Protein 7VYU (pdb70)

Sequence (676 aa):
NLYLAGIGSHLPPLFPAERAVAEGLYDEEARQSSGMRSAAVSASTPAPQMAIDAARAALESSGHDADDIGILLHSYTHHQGPDGWSAVHYILNNTVDRPVPAVEIKQGCLGMLASLDVAAARLIANPTHDAALITTGDNYSTPGVERWRASGLFVLADAGSAVVLSRRGGFAELLALDSLSDSSMEILHRAGEELFPPGVTRGRGLNFAERAEKVREQWAAGQAPPIKNFGDRVAEVTERVLKQADVSWDQIAKVCHVGFGRPALEAMFLLPLDVPEEKTVWEYANTIGHTGAADLFLGLEHVWRTGQVGPGDHVLLIGASTGMEAGAAVVRIAEAAPNLYLAGIGSHLPPLFPAERAVAEGLYDEEARQSSGMRSAAVSASTPAPQMAIDAARAALESSGHDADDIGILLHSYTHHQGPDGWSAVHYILNNTVDRPVPAVEIKQGCLGMLASLDVAAARLIANPTHDAALITTGDNYSTPGVERWRASGLFVLADAGSAVVLSRRGGFAELLALDSLSDSSMEILHRAGEELFPPGVTRGRGLNFAERAEKVREQWAAGQAPPIKNFGDRVAEVTERVLKQADVSWDQIAKVCHVGFGRPALEAMFLLPLDVPEEKTVWEYANTIGHTGAADLFLGLEHVWRTGQVGPGDHVLLIGASTGMEAGAAVVRIAEAAP

B-factor: mean 32.47, std 14.19, range [14.52, 135.13]

Secondary structure (DSSP, 8-state):
-EEEEEEEEE-PPEEEHHHHHHTTSS-HHHHHHH---EEE--SS--HHHHHHHHHHHHHHTTT--GGGEEEEEEE-SS--SSTT--HHHHHHHTTT-SS--EEEEEBTBTHHHHHHHHHHHHHHH--S-SEEEEEEEE---STT--TTTS-SS--B--EEEEEEEESS--SEEEEEEEEEE-GGG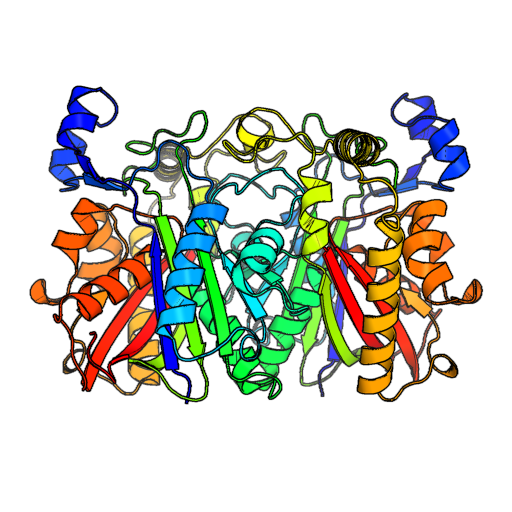GGGGGTT---SS-GGGGT----HHHHHHHHHHHPPTT---HHHHHHHHHHHHHHHHHHHHT--GGGEEEEE-----HHHHIIIIIHHHT--GGG--HHHHHHH-B-SS-HHHHHHHHHHHTTSS-TT-EEEEEEEETTTEEEEEEEEE-S---/--EEEEEEEE-PPEEEHHHHHHTTSS-HHHHHHH---EEE--SS--HHHHHHHHHHHHHHTTT--GGGEEEEEEE-SS--SSTT--HHHHHHHTTT-SS--EEEEEBTBTHHHHHHHHHHHHHHH--S-SEEEEEEEE---STT--TTTS-SS--B--EEEEEEEESS--SEEEEEEEEEE-GGGGGGGTTT---SS-GGGGT----HHHHHHHHHHHPPTT---HHHHHHHHHHHHHHHHHHHHT--GGGEEEEE-----HHHHIIIIIHHHT--GGGS-HHHHHHH-B-SS-HHHHHHHHHHHTTSS-TT-EEEEEEEETTTEEEEEEEEE-S---

Foldseek 3Di:
DKWFQFKFKFFADWAAVVVCVVVVLAPVVLCVQQVFGTAGADQDDQFLVRQLRGQQRRVVSRPDALQQAQEEEEEFDDDGDDPPDDSQVVSCVNHRNDPHYGYYAYAWLQRQLVVVVVQVVCVVVPVNHFKHKYKYWDHQNDPPDSQNVLASWWGEHTMMMMTIMGPPDHQKAWQFKDKDFDLVQQQLQQQPHDVPPPVVVVVDDSNNHVSNVSCVVPPDPPDDDVLVVQLVRQLVQVVVRCVSSVHDPVQAQAEQEFLIGPVSCCSRPCVSNVDDPNRYPNVVSSRHMGYGHCRRSVSVVVCQQVVVDAASGKHKYWYFGRSTMIMITIMGGHHGHD/DKDFQFKFKFFADWAAVVVCCVVVLAPVCLCVQLVFGTAGADQDDFFLNRQLRGQQRRVVSRPDALQQAQEEEEEFDDDGDDPPDDSQVVSCVSHRPDPHYTYYAYAWQARQLVVVVVFVVCVVVPVNHFKHKYKYWDHQNDPPDSQRVLDSWWGEHTMMMMTMMGPPDHQKAWQFKDKDFDLVQLQLQQQPHDVPPNCVVVVDDSNNHVSNVSCVVPPDPPDDDVLCVQQVRQLVQVVVRCVSSVHDPVQAQAEQEFLIGDVSCCSRPCVSNVDDPRRYPNVVSSRHMGYGHCRRSVSVCVCQQVVVDAAQGKYKYWYWGRSTMIMMIIMGGHHGDD

Solvent-accessible surface area: 23700 Å² total; per-residue (Å²): 129,20,44,0,6,2,1,1,41,41,71,7,108,73,32,60,0,138,122,0,41,86,95,53,73,11,80,69,144,40,79,122,72,14,32,4,135,11,0,0,29,5,88,76,35,27,4,0,48,0,0,1,45,0,0,114,40,0,17,149,66,11,70,21,87,25,93,22,1,5,8,0,1,0,0,15,41,11,30,16,5,8,22,30,19,11,2,2,1,29,0,0,42,48,26,4,82,100,72,14,13,0,8,14,0,46,13,17,14,1,0,3,5,9,0,1,44,18,0,12,12,35,12,110,33,51,108,93,54,44,0,1,0,0,0,1,1,3,2,11,36,8,73,76,34,105,20,13,87,10,10,73,89,30,3,5,0,0,2,0,0,0,0,0,0,0,70,125,20,23,6,0,24,22,51,11,35,20,21,16,1,20,4,54,8,7,72,21,46,57,6,52,27,120,28,37,34,4,3,18,29,85,77,88,34,22,32,29,44,68,4,37,94,53,17,166,135,120,63,55,108,92,95,49,72,31,60,114,37,17,4,55,53,0,36,75,0,1,121,117,0,13,169,88,14,130,15,47,78,130,84,1,31,29,0,0,4,0,3,10,2,51,76,12,0,57,40,13,1,9,125,47,19,122,18,53,88,127,37,8,10,32,131,46,7,6,24,6,1,17,2,4,3,2,12,5,1,7,3,0,18,45,1,14,102,78,61,85,4,18,87,47,50,18,0,0,0,0,0,6,2,32,0,0,0,0,2,0,0,0,1,69,0,37,93,68,26,161,130,20,46,0,8,2,1,2,42,41,71,6,110,74,33,59,1,130,123,0,33,88,94,48,74,13,84,69,130,39,67,108,71,12,32,4,138,11,0,0,28,5,86,76,38,29,4,0,53,0,0,1,46,0,0,117,38,0,20,134,57,10,61,14,86,28,88,36,0,5,9,0,0,0,0,15,41,10,30,15,5,9,21,30,19,11,1,2,2,28,0,0,41,50,26,4,79,102,70,14,13,0,8,11,0,35,13,18,15,2,0,3,7,9,0,1,44,18,0,12,13,35,12,111,35,49,109,89,53,50,1,1,0,0,0,2,1,4,3,13,36,7,74,78,31,103,20,10,85,8,9,76,88,27,2,5,0,0,2,0,0,0,0,0,0,0,69,139,15,20,6,0,27,24,53,9,38,23,17,12,0,20,4,55,10,7,72,23,45,54,7,42,28,113,29,40,33,4,3,17,30,83,75,92,34,22,30,33,45,92,5,39,77,80,17,161,119,116,75,64,110,92,97,45,72,31,66,112,38,16,4,58,52,0,34,73,0,1,103,95,0,12,146,92,14,129,15,57,80,136,86,2,31,29,1,0,4,1,2,10,3,49,77,10,0,56,42,13,0,9,122,46,17,122,16,54,90,126,36,8,10,33,134,52,8,9,22,6,2,18,2,3,4,1,12,6,1,9,4,0,19,43,0,16,105,77,58,86,4,20,86,43,49,18,0,0,0,0,0,6,2,32,0,0,0,0,1,0,0,0,1,68,0,36,101,65,26,166

Nearest PDB structures (foldseek):
  7vyu-assembly1_B  TM=1.003E+00  e=6.294E-81  Streptomyces sp. Tu 6176
  7eqi-assembly1_A  TM=9.626E-01  e=6.411E-39  Streptomyces antibioticus
  5tt4-assembly1_B  TM=9.434E-01  e=8.284E-38  Streptomyces peucetius
  5wgc-assembly1_B  TM=9.483E-01  e=1.674E-37  Streptomyces peucetius
  4xs9-assembly1_B  TM=9.471E-01  e=7.293E-37  Streptomyces peucetius

Organism: NCBI:txid1470557

Radius of gyration: 24.06 Å; Cα contacts (8 Å, |Δi|>4): 1821; chains: 2; bounding box: 64×57×66 Å

InterPro domains:
  IPR013747 Beta-ketoacyl-[acyl-carrier-protein] synthase III, C-terminal [PF08541] (246-337)
  IPR013751 Beta-ketoacyl-[acyl-carrier-protein] synthase III, N-terminal [PF08545] (108-179)
  IPR016039 Thiolase-like [G3DSA:3.40.47.10] (4-175)
  IPR016039 Thiolase-like [G3DSA:3.40.47.10] (176-337)
  IPR016039 Thiolase-like [SSF53901] (8-337)

Structure (mmCIF, N/CA/C/O backbone):
data_7VYU
#
_entry.id   7VYU
#
_cell.length_a   102.830
_cell.length_b   102.830
_cell.length_c   66.710
_cell.angle_alpha   90.000
_cell.angle_beta   90.000
_cell.angle_gamma   120.000
#
_symmetry.space_group_name_H-M   'P 32'
#
loop_
_entity.id
_entity.type
_entity.pdbx_description
1 polymer '3-oxoacyl-ACP synthase'
2 water water
#
loop_
_atom_site.group_PDB
_atom_site.id
_atom_site.type_symbol
_atom_site.label_atom_id
_atom_site.label_alt_id
_atom_site.label_comp_id
_atom_site.label_asym_id
_atom_site.label_entity_id
_atom_site.label_seq_id
_atom_site.pdbx_PDB_ins_code
_atom_site.Cartn_x
_atom_site.Cartn_y
_atom_site.Cartn_z
_atom_site.occupancy
_atom_site.B_iso_or_equiv
_atom_site.auth_seq_id
_atom_site.auth_comp_id
_atom_site.auth_asym_id
_atom_site.auth_atom_id
_atom_site.pdbx_PDB_model_num
ATOM 1 N N . ASN A 1 11 ? 35.809 -26.918 2.635 1.00 33.69 5 ASN A N 1
ATOM 2 C CA . ASN A 1 11 ? 34.543 -26.524 2.019 1.00 35.32 5 ASN A CA 1
ATOM 3 C C . ASN A 1 11 ? 33.737 -25.643 2.959 1.00 30.48 5 ASN A C 1
ATOM 4 O O . ASN A 1 11 ? 33.676 -25.900 4.159 1.00 33.07 5 ASN A O 1
ATOM 9 N N . LEU A 1 12 ? 33.119 -24.603 2.414 1.00 29.99 6 LEU A N 1
ATOM 10 C CA . LEU A 1 12 ? 32.206 -23.756 3.167 1.00 26.08 6 LEU A CA 1
ATOM 11 C C . LEU A 1 12 ? 30.849 -23.752 2.478 1.00 22.59 6 LEU A C 1
ATOM 12 O O . LEU A 1 12 ? 30.769 -23.801 1.247 1.00 25.00 6 LEU A O 1
ATOM 17 N N . TYR A 1 13 ? 29.786 -23.719 3.275 1.00 23.83 7 TYR A N 1
ATOM 18 C CA . TYR A 1 13 ? 28.429 -23.824 2.752 1.00 23.55 7 TYR A CA 1
ATOM 19 C C . TYR A 1 13 ? 27.532 -22.762 3.358 1.00 20.46 7 TYR A C 1
ATOM 20 O O . TYR A 1 13 ? 27.744 -22.328 4.487 1.00 21.93 7 TYR A O 1
ATOM 29 N N . LEU A 1 14 ? 26.512 -22.379 2.597 1.00 22.77 8 LEU A N 1
ATOM 30 C CA . LEU A 1 14 ? 25.380 -21.658 3.165 1.00 23.43 8 LEU A CA 1
ATOM 31 C C . LEU A 1 14 ? 24.454 -22.700 3.784 1.00 22.89 8 LEU A C 1
ATOM 32 O O . LEU A 1 14 ? 23.876 -23.529 3.070 1.00 23.34 8 LEU A O 1
ATOM 37 N N . ALA A 1 15 ? 24.317 -22.668 5.107 1.00 20.47 9 ALA A N 1
ATOM 38 C CA . ALA A 1 15 ? 23.501 -23.650 5.807 1.00 23.43 9 ALA A CA 1
ATOM 39 C C . ALA A 1 15 ? 22.052 -23.215 5.956 1.00 24.08 9 ALA A C 1
ATOM 40 O O . ALA A 1 15 ? 21.156 -24.064 5.947 1.00 21.71 9 ALA A O 1
ATOM 42 N N . GLY A 1 16 ? 21.791 -21.916 6.073 1.00 22.53 10 GLY A N 1
ATOM 43 C CA . GLY A 1 16 ? 20.419 -21.452 6.159 1.00 22.36 10 GLY A CA 1
ATOM 44 C C . GLY A 1 16 ? 20.367 -20.042 5.605 1.00 18.14 10 GLY A C 1
ATOM 45 O O . GLY A 1 16 ? 21.370 -19.334 5.582 1.00 19.71 10 GLY A O 1
ATOM 46 N N . ILE A 1 17 ? 19.182 -19.655 5.1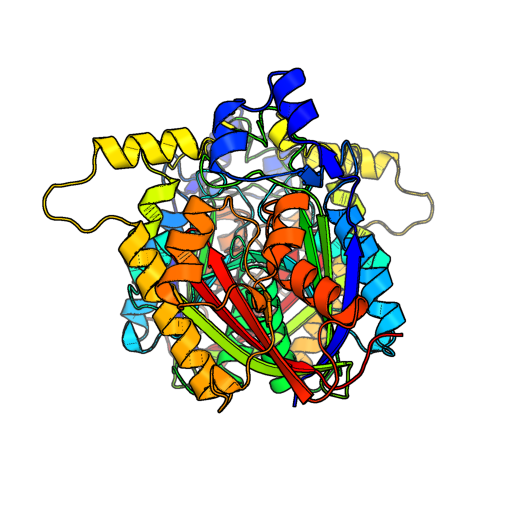48 1.00 19.54 11 ILE A N 1
ATOM 47 C CA . ILE A 1 17 ? 18.955 -18.312 4.617 1.00 18.27 11 ILE A CA 1
ATOM 48 C C . ILE A 1 17 ? 17.557 -17.870 5.039 1.00 20.68 11 ILE A C 1
ATOM 49 O O . ILE A 1 17 ? 16.637 -18.687 5.159 1.00 19.85 11 ILE A O 1
ATOM 54 N N . GLY A 1 18 ? 17.410 -16.572 5.317 1.00 18.06 12 GLY A N 1
ATOM 55 C CA . GLY A 1 18 ? 16.115 -16.064 5.762 1.00 18.94 12 GLY A CA 1
ATOM 56 C C . GLY A 1 18 ? 16.012 -14.578 5.509 1.00 17.49 12 GLY A C 1
ATOM 57 O O . GLY A 1 18 ? 17.007 -13.919 5.223 1.00 16.02 12 GLY A O 1
ATOM 58 N N . SER A 1 19 ? 14.793 -14.045 5.617 1.00 17.51 13 SER A N 1
ATOM 59 C CA . SER A 1 19 ? 14.607 -12.630 5.283 1.00 17.45 13 SER A CA 1
ATOM 60 C C . SER A 1 19 ? 13.388 -12.077 6.009 1.00 19.24 13 SER A C 1
ATOM 61 O O . SER A 1 19 ? 12.531 -12.827 6.497 1.00 20.06 13 SER A O 1
ATOM 64 N N . HIS A 1 20 ? 13.336 -10.741 6.081 1.00 20.70 14 HIS A N 1
ATOM 65 C CA . HIS A 1 20 ? 12.148 -9.988 6.495 1.00 17.92 14 HIS A CA 1
ATOM 66 C C . HIS A 1 20 ? 11.833 -9.056 5.335 1.00 18.68 14 HIS A C 1
ATOM 67 O O . HIS A 1 20 ? 12.629 -8.160 5.030 1.00 18.19 14 HIS A O 1
ATOM 74 N N . LEU A 1 21 ? 10.712 -9.287 4.662 1.00 19.70 15 LEU A N 1
ATOM 75 C CA . LEU A 1 21 ? 10.354 -8.464 3.505 1.00 19.99 15 LEU A CA 1
ATOM 76 C C . LEU A 1 21 ? 9.078 -7.686 3.801 1.00 20.73 15 LEU A C 1
ATOM 77 O O . LEU A 1 21 ? 7.993 -8.290 3.889 1.00 20.65 15 LEU A O 1
ATOM 82 N N . PRO A 1 22 ? 9.164 -6.374 3.972 1.00 18.10 16 PRO A N 1
ATOM 83 C CA . PRO A 1 22 ? 7.977 -5.567 4.265 1.00 22.61 16 PRO A CA 1
ATOM 84 C C . PRO A 1 22 ? 7.055 -5.515 3.060 1.00 20.59 16 PRO A C 1
ATOM 85 O O . PRO A 1 22 ? 7.422 -5.986 1.972 1.00 19.06 16 PRO A O 1
ATOM 89 N N . PRO A 1 23 ? 5.850 -4.953 3.211 1.00 21.93 17 PRO A N 1
ATOM 90 C CA . PRO A 1 23 ? 4.902 -4.935 2.090 1.00 20.51 17 PRO A CA 1
ATOM 91 C C . PRO A 1 23 ? 5.445 -4.137 0.919 1.00 18.68 17 PRO A C 1
ATOM 92 O O . PRO A 1 23 ? 6.206 -3.187 1.100 1.00 20.95 17 PRO A O 1
ATOM 96 N N . LEU A 1 24 ? 5.069 -4.549 -0.289 1.00 18.06 18 LEU A N 1
ATOM 97 C CA . LEU A 1 24 ? 5.564 -3.906 -1.500 1.00 22.55 18 LEU A CA 1
ATOM 98 C C . LEU A 1 24 ? 4.647 -2.733 -1.834 1.00 21.28 18 LEU A C 1
ATOM 99 O O . LEU A 1 24 ? 3.440 -2.917 -2.028 1.00 22.49 18 LEU A O 1
ATOM 104 N N . PHE A 1 25 ? 5.232 -1.539 -1.884 1.00 21.56 19 PHE A N 1
ATOM 105 C CA . PHE A 1 25 ? 4.514 -0.292 -2.129 1.00 20.19 19 PHE A CA 1
ATOM 106 C C . PHE A 1 25 ? 4.497 -0.049 -3.634 1.00 18.94 19 PHE A C 1
ATOM 107 O O . PHE A 1 25 ? 5.560 0.180 -4.220 1.00 19.76 19 PHE A O 1
ATOM 115 N N . PRO A 1 26 ? 3.337 -0.063 -4.296 1.00 20.73 20 PRO A N 1
ATOM 116 C CA . PRO A 1 26 ? 3.339 0.033 -5.764 1.00 23.06 20 PRO A CA 1
ATOM 117 C C . PRO A 1 26 ? 3.852 1.383 -6.233 1.00 18.85 20 PRO A C 1
ATOM 118 O O . PRO A 1 26 ? 3.539 2.421 -5.645 1.00 22.11 20 PRO A O 1
ATOM 122 N N . ALA A 1 27 ? 4.668 1.355 -7.291 1.00 19.91 21 ALA A N 1
ATOM 123 C CA . ALA A 1 27 ? 5.204 2.600 -7.843 1.00 19.87 21 ALA A CA 1
ATOM 124 C C . ALA A 1 27 ? 4.090 3.500 -8.361 1.00 23.95 21 ALA A C 1
ATOM 125 O O . ALA A 1 27 ? 4.189 4.730 -8.258 1.00 21.48 21 ALA A O 1
ATOM 127 N N . GLU A 1 28 ? 3.050 2.900 -8.967 1.00 21.03 22 GLU A N 1
ATOM 128 C CA . GLU A 1 28 ? 1.791 3.597 -9.267 1.00 24.88 22 GLU A CA 1
ATOM 129 C C . GLU A 1 28 ? 1.285 4.451 -8.125 1.00 22.47 22 GLU A C 1
ATOM 130 O O . GLU A 1 28 ? 0.856 5.594 -8.324 1.00 21.85 22 GLU A O 1
ATOM 136 N N . ARG A 1 29 ? 1.186 3.845 -6.945 1.00 21.26 23 ARG A N 1
ATOM 137 C CA . ARG A 1 29 ? 0.671 4.532 -5.775 1.00 22.32 23 ARG A CA 1
ATOM 138 C C . ARG A 1 29 ? 1.618 5.627 -5.320 1.00 22.14 23 ARG A C 1
ATOM 139 O O . ARG A 1 29 ? 1.165 6.681 -4.867 1.00 22.62 23 ARG A O 1
ATOM 147 N N . ALA A 1 30 ? 2.933 5.409 -5.453 1.00 21.37 24 ALA A N 1
ATOM 148 C CA . ALA A 1 30 ? 3.902 6.455 -5.134 1.00 21.15 24 ALA A CA 1
ATOM 149 C C . ALA A 1 30 ? 3.705 7.676 -6.030 1.00 22.50 24 ALA A C 1
ATOM 150 O O . ALA A 1 30 ? 3.751 8.818 -5.558 1.00 21.40 24 ALA A O 1
ATOM 152 N N . VAL A 1 31 ? 3.493 7.447 -7.324 1.00 21.43 25 VAL A N 1
ATOM 153 C CA . VAL A 1 31 ? 3.187 8.558 -8.235 1.00 22.08 25 VAL A CA 1
ATOM 154 C C . VAL A 1 31 ? 1.860 9.217 -7.849 1.00 24.27 25 VAL A C 1
ATOM 155 O O . VAL A 1 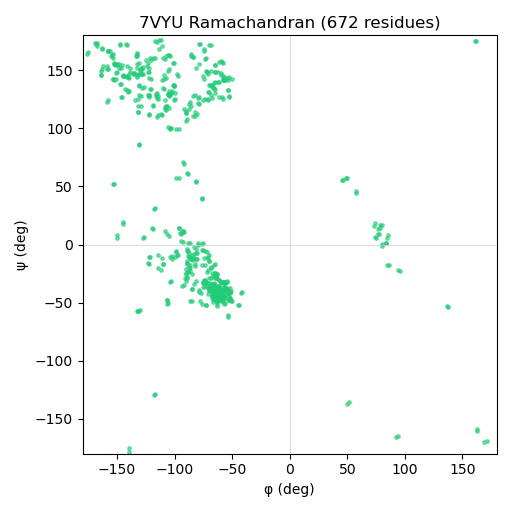31 ? 1.759 10.449 -7.757 1.00 24.31 25 VAL A O 1
ATOM 159 N N . ALA A 1 32 ? 0.819 8.406 -7.617 1.00 20.98 26 ALA A N 1
ATOM 160 C CA . ALA A 1 32 ? -0.488 8.942 -7.234 1.00 22.82 26 ALA A CA 1
ATOM 161 C C . ALA A 1 32 ? -0.417 9.818 -5.979 1.00 25.84 26 ALA A C 1
ATOM 162 O O . ALA A 1 32 ? -1.175 10.789 -5.859 1.00 25.60 26 ALA A O 1
ATOM 164 N N . GLU A 1 33 ? 0.479 9.503 -5.036 1.00 24.60 27 GLU A N 1
ATOM 165 C CA . GLU A 1 33 ? 0.606 10.251 -3.789 1.00 26.08 27 GLU A CA 1
ATOM 166 C C . GLU A 1 33 ? 1.685 11.333 -3.831 1.00 27.13 27 GLU A C 1
ATOM 167 O O . GLU A 1 33 ? 2.006 11.909 -2.790 1.00 28.22 27 GLU A O 1
ATOM 173 N N . GLY A 1 34 ? 2.244 11.625 -5.004 1.00 26.75 28 GLY A N 1
ATOM 174 C CA . GLY A 1 34 ? 3.228 12.680 -5.128 1.00 27.01 28 GLY A CA 1
ATOM 175 C C . GLY A 1 34 ? 4.597 12.351 -4.571 1.00 30.00 28 GLY A C 1
ATOM 176 O O . GLY A 1 34 ? 5.370 13.270 -4.287 1.00 27.00 28 GLY A O 1
ATOM 177 N N . LEU A 1 35 ? 4.913 11.063 -4.376 1.00 25.14 29 LEU A N 1
ATOM 178 C CA . LEU A 1 35 ? 6.215 10.661 -3.842 1.00 26.54 29 LEU A CA 1
ATOM 179 C C . LEU A 1 35 ? 7.270 10.420 -4.916 1.00 24.82 29 LEU A C 1
ATOM 180 O O . LEU A 1 35 ? 8.468 10.457 -4.614 1.00 25.50 29 LEU A O 1
ATOM 185 N N . TYR A 1 36 ? 6.846 10.169 -6.152 1.00 25.03 30 TYR A N 1
ATOM 186 C CA . TYR A 1 36 ? 7.672 9.637 -7.227 1.00 23.26 30 TYR A CA 1
ATOM 187 C C . TYR A 1 36 ? 7.271 10.326 -8.520 1.00 22.47 30 TYR A C 1
ATOM 188 O O . TYR A 1 36 ? 6.076 10.458 -8.790 1.00 23.29 30 TYR A O 1
ATOM 197 N N . ASP A 1 37 ? 8.251 10.783 -9.296 1.00 26.89 31 ASP A N 1
ATOM 198 C CA . ASP A 1 37 ? 7.960 11.424 -10.577 1.00 27.37 31 ASP A CA 1
ATOM 199 C C . ASP A 1 37 ? 7.474 10.416 -11.607 1.00 24.57 31 ASP A C 1
ATOM 200 O O . ASP A 1 37 ? 8.085 9.364 -11.800 1.00 23.82 31 ASP A O 1
ATOM 205 N N . GLU A 1 38 ? 6.364 10.735 -12.276 1.00 27.14 32 GLU A N 1
ATOM 206 C CA . GLU A 1 38 ? 5.858 9.815 -13.289 1.00 25.02 32 GLU A CA 1
ATOM 207 C C . GLU A 1 38 ? 6.924 9.525 -14.341 1.00 26.32 32 GLU A C 1
ATOM 208 O O . GLU A 1 38 ? 7.024 8.401 -14.847 1.00 23.98 32 GLU A O 1
ATOM 214 N N . GLU A 1 39 ? 7.734 10.514 -14.712 1.00 25.19 33 GLU A N 1
ATOM 215 C CA . GLU A 1 39 ? 8.570 10.135 -15.829 1.00 26.26 33 GLU A CA 1
ATOM 216 C C . GLU A 1 39 ? 9.841 9.428 -15.377 1.00 25.11 33 GLU A C 1
ATOM 217 O O . GLU A 1 39 ? 10.387 8.646 -16.160 1.00 24.83 33 GLU A O 1
ATOM 223 N N . ALA A 1 40 ? 10.155 9.464 -14.076 1.00 26.33 34 ALA A N 1
ATOM 224 C CA . ALA A 1 40 ? 11.143 8.541 -13.514 1.00 25.08 34 ALA A CA 1
ATOM 225 C C . ALA A 1 40 ? 10.608 7.109 -13.445 1.00 26.58 34 ALA A C 1
ATOM 226 O O . ALA A 1 40 ? 11.341 6.153 -13.726 1.00 24.91 34 ALA A O 1
ATOM 228 N N . ARG A 1 41 ? 9.347 6.935 -13.027 1.00 24.05 35 ARG A N 1
ATOM 229 C CA . ARG A 1 41 ? 8.744 5.602 -13.057 1.00 25.69 35 ARG A CA 1
ATOM 230 C C . ARG A 1 41 ? 8.800 5.014 -14.468 1.00 27.14 35 ARG A C 1
ATOM 231 O O . ARG A 1 41 ? 9.114 3.830 -14.655 1.00 24.27 35 ARG A O 1
ATOM 239 N N . GLN A 1 42 ? 8.456 5.824 -15.472 1.00 25.77 36 GLN A N 1
ATOM 240 C CA . GLN A 1 42 ? 8.470 5.377 -16.861 1.00 25.10 36 GLN A CA 1
ATOM 241 C C . GLN A 1 42 ? 9.848 4.868 -17.286 1.00 27.93 36 GLN A C 1
ATOM 242 O O . GLN A 1 42 ? 9.964 3.803 -17.905 1.00 28.36 36 GLN A O 1
ATOM 248 N N . SER A 1 43 ? 10.910 5.604 -16.964 1.00 26.39 37 SER A N 1
ATOM 249 C CA . SER A 1 43 ? 12.230 5.188 -17.431 1.00 27.46 37 SER A CA 1
ATOM 250 C C . SER A 1 43 ? 12.859 4.099 -16.564 1.00 28.74 37 SER A C 1
ATOM 251 O O . SER A 1 43 ? 13.638 3.292 -17.078 1.00 28.24 37 SER A O 1
ATOM 254 N N . SER A 1 44 ? 12.580 4.070 -15.256 1.00 26.42 38 SER A N 1
ATOM 255 C CA . SER A 1 44 ? 13.226 3.068 -14.399 1.00 25.28 38 SER A CA 1
ATOM 256 C C . SER A 1 44 ? 12.642 1.670 -14.598 1.00 26.25 38 SER A C 1
ATOM 257 O O . SER A 1 44 ? 13.346 0.674 -14.401 1.00 24.20 38 SER A O 1
ATOM 260 N N . GLY A 1 45 ? 11.359 1.566 -14.944 1.00 22.99 39 GLY A N 1
ATOM 261 C CA . GLY A 1 45 ? 10.717 0.273 -15.000 1.00 25.64 39 GLY A CA 1
ATOM 262 C C . GLY A 1 45 ? 10.337 -0.302 -13.649 1.00 25.62 39 GLY A C 1
ATOM 263 O O . GLY A 1 45 ? 9.935 -1.468 -13.580 1.00 25.48 39 GLY A O 1
ATOM 264 N N . MET A 1 46 ? 10.444 0.483 -12.580 1.00 24.01 40 MET A N 1
ATOM 265 C CA . MET A 1 46 ? 10.092 0.017 -11.241 1.00 23.08 40 MET A CA 1
ATOM 266 C C . MET A 1 46 ? 8.592 -0.224 -11.114 1.00 22.62 40 MET A C 1
ATOM 267 O O . MET A 1 46 ? 7.766 0.616 -11.507 1.00 24.69 40 MET A O 1
ATOM 272 N N . ARG A 1 47 ? 8.243 -1.355 -10.503 1.00 21.37 41 ARG A N 1
ATOM 273 C CA . ARG A 1 47 ? 6.843 -1.700 -10.252 1.00 19.83 41 ARG A CA 1
ATOM 274 C C . ARG A 1 47 ? 6.427 -1.511 -8.801 1.00 20.96 41 ARG A C 1
ATOM 275 O O . ARG A 1 47 ? 5.279 -1.149 -8.541 1.00 21.85 41 ARG A O 1
ATOM 283 N N . SER A 1 48 ? 7.334 -1.717 -7.851 1.00 20.34 42 SER A N 1
ATOM 284 C CA . SER A 1 48 ? 7.039 -1.498 -6.444 1.00 20.47 42 SER A CA 1
ATOM 285 C C . SER A 1 48 ? 8.369 -1.524 -5.702 1.00 18.54 42 SER A C 1
ATOM 286 O O . SER A 1 48 ? 9.405 -1.847 -6.278 1.00 19.19 42 SER A O 1
ATOM 289 N N . ALA A 1 49 ? 8.326 -1.156 -4.420 1.00 20.03 43 ALA A N 1
ATOM 290 C CA . ALA A 1 49 ? 9.497 -1.195 -3.551 1.00 18.68 43 ALA A CA 1
ATOM 291 C C . ALA A 1 49 ? 9.054 -1.665 -2.171 1.00 21.51 43 ALA A C 1
ATOM 292 O O . ALA A 1 49 ? 7.941 -1.355 -1.735 1.00 20.16 43 ALA A O 1
ATOM 294 N N . ALA A 1 50 ? 9.907 -2.445 -1.497 1.00 20.48 44 ALA A N 1
ATOM 295 C CA . ALA A 1 50 ? 9.589 -2.907 -0.147 1.00 18.49 44 ALA A CA 1
ATOM 296 C C . ALA A 1 50 ? 9.742 -1.753 0.845 1.00 21.04 44 ALA A C 1
ATOM 297 O O . ALA A 1 50 ? 10.794 -1.103 0.905 1.00 20.37 44 ALA A O 1
ATOM 299 N N . VAL A 1 51 ? 8.685 -1.472 1.604 1.00 17.56 45 VAL A N 1
ATOM 300 C CA . VAL A 1 51 ? 8.660 -0.312 2.494 1.00 18.89 45 VAL A CA 1
ATOM 301 C C . VAL A 1 51 ? 8.122 -0.739 3.852 1.00 19.17 45 VAL A C 1
ATOM 302 O O . VAL A 1 51 ? 7.009 -1.274 3.942 1.00 18.41 45 VAL A O 1
ATOM 306 N N . SER A 1 52 ? 8.896 -0.488 4.907 1.00 21.43 46 SER A N 1
ATOM 307 C CA . SER A 1 52 ? 8.482 -0.754 6.281 1.00 20.40 46 SER A CA 1
ATOM 308 C C . SER A 1 52 ? 8.209 0.575 6.978 1.00 19.98 46 SER A C 1
ATOM 309 O O . SER A 1 52 ? 9.111 1.412 7.120 1.00 22.47 46 SER A O 1
ATOM 312 N N . ALA A 1 53 ? 6.962 0.769 7.416 1.00 20.93 47 ALA A N 1
ATOM 313 C CA . ALA A 1 53 ? 6.614 2.024 8.067 1.00 24.09 47 ALA A CA 1
ATOM 314 C C . ALA A 1 53 ? 7.327 2.181 9.403 1.00 24.39 47 ALA A C 1
ATOM 315 O O . ALA A 1 53 ? 7.671 3.303 9.793 1.00 20.98 47 ALA A O 1
ATOM 317 N N . SER A 1 54 ? 7.508 1.087 10.155 1.00 21.57 48 SER A N 1
ATOM 318 C CA . SER A 1 54 ? 7.978 1.266 11.524 1.00 23.35 48 SER A CA 1
ATOM 319 C C . SER A 1 54 ? 8.827 0.135 12.109 1.00 23.15 48 SER A C 1
ATOM 320 O O . SER A 1 54 ? 9.139 0.208 13.301 1.00 20.74 48 SER A O 1
ATOM 323 N N . THR A 1 55 ? 9.205 -0.901 11.360 1.00 19.82 49 THR A N 1
ATOM 324 C CA . THR A 1 55 ? 10.018 -1.961 11.967 1.00 18.86 49 THR A CA 1
ATOM 325 C C . THR A 1 55 ? 11.471 -1.510 12.052 1.00 18.24 49 THR A C 1
ATOM 326 O O . THR A 1 55 ? 12.065 -1.188 11.019 1.00 20.53 49 THR A O 1
ATOM 330 N N . PRO A 1 56 ? 12.064 -1.453 13.242 1.00 18.00 50 PRO A N 1
ATOM 331 C CA . PRO A 1 56 ? 13.482 -1.067 13.343 1.00 18.93 50 PRO A CA 1
ATOM 332 C C . PRO A 1 56 ? 14.360 -1.997 12.512 1.00 16.89 50 PRO A C 1
ATOM 333 O O . PRO A 1 56 ? 14.131 -3.201 12.449 1.00 17.05 50 PRO A O 1
ATOM 337 N N . ALA A 1 57 ? 15.369 -1.421 11.869 1.00 16.44 51 ALA A N 1
ATOM 338 C CA . ALA A 1 57 ? 16.277 -2.234 11.064 1.00 15.49 51 ALA A CA 1
ATOM 339 C C . ALA A 1 57 ? 16.878 -3.408 11.842 1.00 16.55 51 ALA A C 1
ATOM 340 O O . ALA A 1 57 ? 16.953 -4.513 11.275 1.00 16.68 51 ALA A O 1
ATOM 342 N N . PRO A 1 58 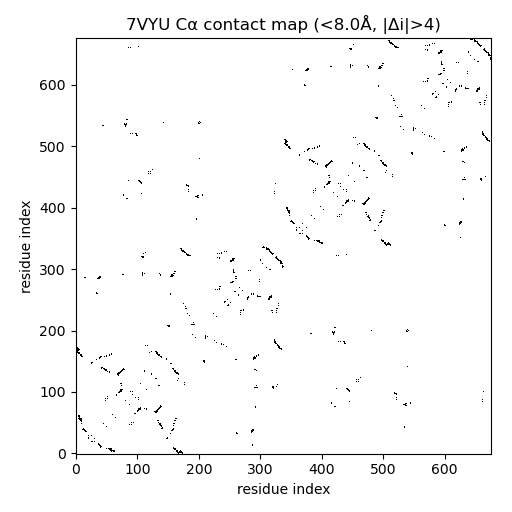? 17.302 -3.260 13.102 1.00 17.72 52 PRO A N 1
ATOM 343 C CA . PRO A 1 58 ? 17.800 -4.440 13.827 1.00 17.45 52 PRO A CA 1
ATOM 344 C C . PRO A 1 58 ? 16.737 -5.495 14.055 1.00 20.90 52 PRO A C 1
ATOM 345 O O . PRO A 1 58 ? 17.086 -6.675 14.135 1.00 18.40 52 PRO A O 1
ATOM 349 N N . GLN A 1 59 ? 15.447 -5.119 14.130 1.00 16.24 53 GLN A N 1
ATOM 350 C CA . GLN A 1 59 ? 14.415 -6.136 14.297 1.00 15.55 53 GLN A CA 1
ATOM 351 C C . GLN A 1 59 ? 14.228 -6.910 13.002 1.00 17.29 53 GLN A C 1
ATOM 352 O O . GLN A 1 59 ? 13.969 -8.124 13.021 1.00 17.97 53 GLN A O 1
ATOM 358 N N . MET A 1 60 ? 14.420 -6.251 11.862 1.00 17.17 54 MET A N 1
ATOM 359 C CA . MET A 1 60 ? 14.348 -6.980 10.604 1.00 18.73 54 MET A CA 1
ATOM 360 C C . MET A 1 60 ? 15.499 -7.985 10.513 1.00 16.37 54 MET A C 1
ATOM 361 O O . MET A 1 60 ? 15.317 -9.121 10.047 1.00 15.97 54 MET A O 1
ATOM 366 N N . ALA A 1 61 ? 16.674 -7.604 11.027 1.00 17.37 55 ALA A N 1
ATOM 367 C CA . ALA A 1 61 ? 17.815 -8.517 11.038 1.00 17.65 55 ALA A CA 1
ATOM 368 C C . ALA A 1 61 ? 17.558 -9.701 11.962 1.00 17.94 55 ALA A C 1
ATOM 369 O O . ALA A 1 61 ? 17.889 -10.837 11.620 1.00 18.66 55 ALA A O 1
ATOM 371 N N . ILE A 1 62 ? 16.984 -9.439 13.141 1.00 18.62 56 ILE A N 1
ATOM 372 C CA . ILE A 1 62 ? 16.639 -10.509 14.078 1.00 18.73 56 ILE A CA 1
ATOM 373 C C . ILE A 1 62 ? 15.664 -11.487 13.431 1.00 18.30 56 ILE A C 1
ATOM 374 O O . ILE A 1 62 ? 15.834 -12.712 13.517 1.00 19.11 56 ILE A O 1
ATOM 379 N N . ASP A 1 63 ? 14.628 -10.967 12.769 1.00 21.36 57 ASP A N 1
ATOM 380 C CA . ASP A 1 63 ? 13.661 -11.854 12.125 1.00 21.14 57 ASP A CA 1
ATOM 381 C C . ASP A 1 63 ? 14.326 -12.721 11.069 1.00 20.08 57 ASP A C 1
ATOM 382 O O . ASP A 1 63 ? 14.072 -13.927 10.994 1.00 18.98 57 ASP A O 1
ATOM 387 N N . ALA A 1 64 ? 15.165 -12.109 10.223 1.00 16.76 58 ALA A N 1
ATOM 388 C CA . ALA A 1 64 ? 15.809 -12.886 9.166 1.00 19.45 58 ALA A CA 1
ATOM 389 C C . ALA A 1 64 ? 16.728 -13.937 9.758 1.00 18.63 58 ALA A C 1
ATOM 390 O O . ALA A 1 64 ? 16.764 -15.078 9.276 1.00 19.98 58 ALA A O 1
ATOM 392 N N . ALA A 1 65 ? 17.465 -13.557 10.808 1.00 18.44 59 ALA A N 1
ATOM 393 C CA . ALA A 1 65 ? 18.431 -14.438 11.471 1.00 18.88 59 ALA A CA 1
ATOM 394 C C . ALA A 1 65 ? 17.755 -15.623 12.136 1.00 20.18 59 ALA A C 1
ATOM 395 O O . ALA A 1 65 ? 18.280 -16.747 12.102 1.00 20.40 59 ALA A O 1
ATOM 397 N N . ARG A 1 66 ? 16.604 -15.395 12.770 1.00 18.18 60 ARG A N 1
ATOM 398 C CA . ARG A 1 66 ? 15.881 -16.514 13.374 1.00 21.61 60 ARG A CA 1
ATOM 399 C C . ARG A 1 66 ? 15.434 -17.508 12.308 1.00 22.67 60 ARG A C 1
ATOM 400 O O . ARG A 1 66 ? 15.552 -18.732 12.490 1.00 24.52 60 ARG A O 1
ATOM 408 N N . ALA A 1 67 ? 14.943 -17.003 11.174 1.00 22.17 61 ALA A N 1
ATOM 409 C CA . ALA A 1 67 ? 14.537 -17.878 10.077 1.00 23.78 61 ALA A CA 1
ATOM 410 C C . ALA A 1 67 ? 15.716 -18.663 9.518 1.00 25.81 61 ALA A C 1
ATOM 411 O O . ALA A 1 67 ? 15.603 -19.874 9.264 1.00 24.59 61 ALA A O 1
ATOM 413 N N . ALA A 1 68 ? 16.855 -17.992 9.323 1.00 20.95 62 ALA A N 1
ATOM 414 C CA . ALA A 1 68 ? 18.036 -18.675 8.779 1.00 19.79 62 ALA A CA 1
ATOM 415 C C . ALA A 1 68 ? 18.571 -19.730 9.746 1.00 20.57 62 ALA A C 1
ATOM 416 O O . ALA A 1 68 ? 18.950 -20.829 9.323 1.00 23.96 62 ALA A O 1
ATOM 418 N N . LEU A 1 69 ? 18.662 -19.396 11.034 1.00 20.68 63 LEU A N 1
ATOM 419 C CA . LEU A 1 69 ? 19.148 -20.356 12.026 1.00 23.95 63 LEU A CA 1
ATOM 420 C C . LEU A 1 69 ? 18.242 -21.580 12.113 1.00 29.69 63 LEU A C 1
ATOM 421 O O . LEU A 1 69 ? 18.710 -22.729 12.131 1.00 26.60 63 LEU A O 1
ATOM 426 N N . GLU A 1 70 ? 16.936 -21.375 12.193 1.00 28.06 64 GLU A N 1
ATOM 427 C CA . GLU A 1 70 ? 16.208 -22.577 12.550 1.00 32.14 64 GLU A CA 1
ATOM 428 C C . GLU A 1 70 ? 15.929 -23.458 11.339 1.00 33.23 64 GLU A C 1
ATOM 429 O O . GLU A 1 70 ? 15.565 -24.621 11.521 1.00 32.70 64 GLU A O 1
ATOM 435 N N . SER A 1 71 ? 16.212 -22.983 10.124 1.00 27.44 65 SER A N 1
ATOM 436 C CA . SER A 1 71 ? 16.264 -23.839 8.941 1.00 28.93 65 SER A CA 1
ATOM 437 C C . SER A 1 71 ? 17.674 -24.335 8.607 1.00 28.40 65 SER A C 1
ATOM 438 O O . SER A 1 71 ? 17.847 -25.043 7.607 1.00 28.32 65 SER A O 1
ATOM 441 N N . SER A 1 72 ? 18.677 -24.012 9.416 1.00 25.65 66 SER A N 1
ATOM 442 C CA . SER A 1 72 ? 20.059 -24.339 9.087 1.00 24.94 66 SER A CA 1
ATOM 443 C C . SER A 1 72 ? 20.504 -25.735 9.527 1.00 27.48 66 SER A C 1
ATOM 444 O O . SER A 1 72 ? 21.550 -26.206 9.063 1.00 29.03 66 SER A O 1
ATOM 447 N N . GLY A 1 73 ? 19.785 -26.369 10.444 1.00 29.05 67 GLY A N 1
ATOM 448 C CA . GLY A 1 73 ? 20.278 -27.599 11.042 1.00 30.99 67 GLY A CA 1
ATOM 449 C C . GLY A 1 73 ? 21.398 -27.404 12.040 1.00 35.20 67 GLY A C 1
ATOM 450 O O . GLY A 1 73 ? 21.974 -28.391 12.510 1.00 37.83 67 GLY A O 1
ATOM 451 N N . HIS A 1 74 ? 21.737 -26.161 12.369 1.00 25.05 68 HIS A N 1
ATOM 452 C CA . HIS A 1 74 ? 22.693 -25.832 13.416 1.00 24.42 68 HIS A CA 1
ATOM 453 C C . HIS A 1 74 ? 21.951 -25.200 14.587 1.00 27.66 68 HIS A C 1
ATOM 454 O O . HIS A 1 74 ? 20.833 -24.703 14.441 1.00 27.11 68 HIS A O 1
ATOM 461 N N . ASP A 1 75 ? 22.581 -25.215 15.755 1.00 32.32 69 ASP A N 1
ATOM 462 C CA . ASP A 1 75 ? 21.993 -24.593 16.935 1.00 36.70 69 ASP A CA 1
ATOM 463 C C . ASP A 1 75 ? 22.832 -23.392 17.352 1.00 31.02 69 ASP A C 1
ATOM 464 O O . ASP A 1 75 ? 23.891 -23.118 16.779 1.00 31.72 69 ASP A O 1
ATOM 469 N N . ALA A 1 76 ? 22.350 -22.681 18.372 1.00 32.84 70 ALA A N 1
ATOM 470 C CA . ALA A 1 76 ? 23.049 -21.492 18.844 1.00 32.05 70 ALA A CA 1
ATOM 471 C C . ALA A 1 76 ? 24.487 -21.792 19.254 1.00 34.54 70 ALA A C 1
ATOM 472 O O . ALA A 1 76 ? 25.357 -20.925 19.111 1.00 28.08 70 ALA A O 1
ATOM 474 N N . ASP A 1 77 ? 24.763 -23.001 19.767 1.00 35.02 71 ASP A N 1
ATOM 475 C CA . ASP A 1 77 ? 26.115 -23.355 20.198 1.00 32.36 71 ASP A CA 1
ATOM 476 C C . ASP A 1 77 ? 27.093 -23.513 19.039 1.00 30.78 71 ASP A C 1
ATOM 477 O O . ASP A 1 77 ? 28.306 -23.558 19.279 1.00 31.39 71 ASP A O 1
ATOM 482 N N . ASP A 1 78 ? 26.605 -23.610 17.800 1.00 29.08 72 ASP A N 1
ATOM 483 C CA . ASP A 1 78 ? 27.464 -23.709 16.626 1.00 24.27 72 ASP A CA 1
ATOM 484 C C . ASP A 1 78 ? 27.951 -22.356 16.128 1.00 26.18 72 ASP A C 1
ATOM 485 O O . ASP A 1 78 ? 28.842 -22.320 15.277 1.00 23.17 72 ASP A O 1
ATOM 490 N N . ILE A 1 79 ? 27.385 -21.253 16.615 1.00 23.47 73 ILE A N 1
ATOM 491 C CA . ILE A 1 79 ? 27.625 -19.930 16.035 1.00 22.25 73 ILE A CA 1
ATOM 492 C C . ILE A 1 79 ? 28.825 -19.291 16.726 1.00 20.08 73 ILE A C 1
ATOM 493 O O . ILE A 1 79 ? 28.752 -18.924 17.898 1.00 22.72 73 ILE A O 1
ATOM 498 N N . GLY A 1 80 ? 29.916 -19.103 15.985 1.00 22.12 74 GLY A N 1
ATOM 499 C CA . GLY A 1 80 ? 31.128 -18.572 16.577 1.00 23.23 74 GLY A CA 1
ATOM 500 C C . GLY A 1 80 ? 31.228 -17.054 16.548 1.00 20.79 74 GLY A C 1
ATOM 501 O O . GLY A 1 80 ? 32.022 -16.466 17.288 1.00 22.15 74 GLY A O 1
ATOM 502 N N . ILE A 1 81 ? 30.417 -16.407 15.712 1.00 21.34 75 ILE A N 1
ATOM 503 C CA . ILE A 1 81 ? 30.446 -14.950 15.602 1.00 20.03 75 ILE A CA 1
ATOM 504 C C . ILE A 1 81 ? 29.159 -14.512 14.917 1.00 17.29 75 ILE A C 1
ATOM 505 O O . ILE A 1 81 ? 28.579 -15.259 14.127 1.00 18.17 75 ILE A O 1
ATOM 510 N N . LEU A 1 82 ? 28.709 -13.295 15.238 1.00 19.15 76 LEU A N 1
ATOM 511 C CA . LEU A 1 82 ? 27.621 -12.619 14.538 1.00 20.16 76 LEU A CA 1
ATOM 512 C C . LEU A 1 82 ? 28.181 -11.370 13.869 1.00 18.75 76 LEU A C 1
ATOM 513 O O . LEU A 1 82 ? 28.819 -10.548 14.537 1.00 19.36 76 LEU A O 1
ATOM 518 N N . LEU A 1 83 ? 27.959 -11.239 12.556 1.00 18.32 77 LEU A N 1
ATOM 519 C CA . LEU A 1 83 ? 28.393 -10.085 11.764 1.00 19.91 77 LEU A CA 1
ATOM 520 C C . LEU A 1 83 ? 27.152 -9.417 11.181 1.00 19.07 77 LEU A C 1
ATOM 521 O O . LEU A 1 83 ? 26.422 -10.047 10.415 1.00 19.51 77 LEU A O 1
ATOM 526 N N . HIS A 1 84 ? 26.922 -8.151 11.530 1.00 17.81 78 HIS A N 1
ATOM 527 C CA . HIS A 1 84 ? 25.763 -7.401 11.051 1.00 16.04 78 HIS A CA 1
ATOM 528 C C . HIS A 1 84 ? 26.248 -6.248 10.182 1.00 16.60 78 HIS A C 1
ATOM 529 O O . HIS A 1 84 ? 27.153 -5.510 10.580 1.00 20.53 78 HIS A O 1
ATOM 536 N N . SER A 1 85 ? 25.675 -6.110 8.995 1.00 16.23 79 SER A N 1
ATOM 537 C CA . SER A 1 85 ? 26.036 -5.003 8.125 1.00 19.78 79 SER A CA 1
ATOM 538 C C . SER A 1 85 ? 24.805 -4.168 7.807 1.00 21.17 79 SER A C 1
ATOM 539 O O . SER A 1 85 ? 23.660 -4.630 7.902 1.00 17.98 79 SER A O 1
ATOM 542 N N . TYR A 1 86 ? 25.056 -2.940 7.374 1.00 16.89 80 TYR A N 1
ATOM 543 C CA . TYR A 1 86 ? 23.959 -2.024 7.071 1.00 17.60 80 TYR A CA 1
ATOM 544 C C . TYR A 1 86 ? 24.535 -0.815 6.353 1.00 19.41 80 TYR A C 1
ATOM 545 O O . TYR A 1 86 ? 25.751 -0.672 6.230 1.00 18.52 80 TYR A O 1
ATOM 554 N N . THR A 1 87 ? 23.630 0.061 5.888 1.00 19.14 81 THR A N 1
ATOM 555 C CA . THR A 1 87 ? 23.998 1.316 5.233 1.00 20.49 81 THR A CA 1
ATOM 556 C C . THR A 1 87 ? 23.426 2.564 5.895 1.00 21.96 81 THR A C 1
ATOM 557 O O . THR A 1 87 ? 23.914 3.667 5.621 1.00 24.83 81 THR A O 1
ATOM 561 N N . HIS A 1 88 ? 22.420 2.432 6.738 1.00 19.49 82 HIS A N 1
ATOM 562 C CA . HIS A 1 88 ? 21.682 3.574 7.261 1.00 21.33 82 HIS A CA 1
ATOM 563 C C . HIS A 1 88 ? 21.537 3.401 8.768 1.00 22.07 82 HIS A C 1
ATOM 564 O O . HIS A 1 88 ? 21.776 2.316 9.315 1.00 17.83 82 HIS A O 1
ATOM 571 N N . HIS A 1 89 ? 21.172 4.487 9.448 1.00 19.71 83 HIS A N 1
ATOM 572 C CA . HIS A 1 89 ? 21.210 4.508 10.913 1.00 18.45 83 HIS A CA 1
ATOM 573 C C . HIS A 1 89 ? 20.355 3.399 11.524 1.00 19.44 83 HIS A C 1
ATOM 574 O O . HIS A 1 89 ? 19.291 3.051 11.012 1.00 19.08 83 HIS A O 1
ATOM 581 N N . GLN A 1 90 ? 20.836 2.841 12.639 1.00 17.91 84 GLN A N 1
ATOM 582 C CA . GLN A 1 90 ? 20.244 1.635 13.212 1.00 19.86 84 GLN A CA 1
ATOM 583 C C . GLN A 1 90 ? 19.509 1.848 14.525 1.00 20.70 84 GLN A C 1
ATOM 584 O O . GLN A 1 90 ? 18.742 0.968 14.930 1.00 21.13 84 GLN A O 1
ATOM 590 N N . GLY A 1 91 ? 19.733 2.968 15.203 1.00 19.30 85 GLY A N 1
ATOM 591 C CA . GLY A 1 91 ? 19.208 3.174 16.530 1.00 19.06 85 GLY A CA 1
ATOM 592 C C . GLY A 1 91 ? 19.950 4.308 17.203 1.00 20.78 85 GLY A C 1
ATOM 593 O O . GLY A 1 91 ? 20.600 5.114 16.529 1.00 22.60 85 GLY A O 1
ATOM 594 N N . PRO A 1 92 ? 19.893 4.384 18.538 1.00 22.42 86 PRO A N 1
ATOM 595 C CA . PRO A 1 92 ? 20.551 5.498 19.240 1.00 24.20 86 PRO A CA 1
ATOM 596 C C . PRO A 1 92 ? 22.039 5.547 18.923 1.00 26.17 86 PRO A C 1
ATOM 597 O O . PRO A 1 92 ? 22.693 4.516 18.741 1.00 23.57 86 PRO A O 1
ATOM 601 N N . ASP A 1 93 ? 22.582 6.755 18.846 1.00 22.88 87 ASP A N 1
ATOM 602 C CA . ASP A 1 93 ? 24.022 6.860 18.626 1.00 26.96 87 ASP A CA 1
ATOM 603 C C . ASP A 1 93 ? 24.768 6.297 19.831 1.00 24.61 87 ASP A C 1
ATOM 604 O O . ASP A 1 93 ? 24.414 6.572 20.986 1.00 24.28 87 ASP A O 1
ATOM 609 N N . GLY A 1 94 ? 25.785 5.473 19.570 1.00 26.33 88 GLY A N 1
ATOM 610 C CA . GLY A 1 94 ? 26.528 4.859 20.648 1.00 27.68 88 GLY A CA 1
ATOM 611 C C . GLY A 1 94 ? 25.918 3.598 21.220 1.00 27.37 88 GLY A C 1
ATOM 612 O O . GLY A 1 94 ? 26.471 3.047 22.178 1.00 31.57 88 GLY A O 1
ATOM 613 N N . TRP A 1 95 ? 24.790 3.141 20.689 1.00 23.77 89 TRP A N 1
ATOM 614 C CA . TRP A 1 95 ? 24.169 1.876 21.060 1.00 20.99 89 TRP A CA 1
ATOM 615 C C . TRP A 1 95 ? 24.572 0.809 20.046 1.00 22.46 89 TRP A C 1
ATOM 616 O O . TRP A 1 95 ? 24.693 1.093 18.855 1.00 25.31 89 TRP A O 1
ATOM 627 N N . SER A 1 96 ? 24.751 -0.432 20.509 1.00 21.48 90 SER A N 1
ATOM 628 C CA . SER A 1 96 ? 25.232 -1.504 19.630 1.00 20.23 90 SER A CA 1
ATOM 629 C C . SER A 1 96 ? 24.062 -2.322 19.087 1.00 19.51 90 SER A C 1
ATOM 630 O O . SER A 1 96 ? 23.566 -3.244 19.745 1.00 20.93 90 SER A O 1
ATOM 633 N N . ALA A 1 97 ? 23.667 -2.020 17.859 1.00 21.53 91 ALA A N 1
ATOM 634 C CA . ALA A 1 97 ? 22.646 -2.820 17.198 1.00 21.77 91 ALA A CA 1
ATOM 635 C C . ALA A 1 97 ? 23.054 -4.291 17.122 1.00 20.63 91 ALA A C 1
ATOM 636 O O . ALA A 1 97 ? 22.238 -5.182 17.394 1.00 17.27 91 ALA A O 1
ATOM 638 N N . VAL A 1 98 ? 24.323 -4.572 16.806 1.00 17.62 92 VAL A N 1
ATOM 639 C CA . VAL A 1 98 ? 24.684 -5.979 16.597 1.00 18.97 92 VAL A CA 1
ATOM 640 C C . VAL A 1 98 ? 24.544 -6.766 17.901 1.00 16.45 92 VAL A C 1
ATOM 641 O O . VAL A 1 98 ? 24.164 -7.943 17.878 1.00 18.91 92 VAL A O 1
ATOM 645 N N . HIS A 1 99 ? 24.810 -6.140 19.059 1.00 17.00 93 HIS A N 1
ATOM 646 C CA . HIS A 1 99 ? 24.639 -6.884 20.308 1.00 20.91 93 HIS A CA 1
ATOM 647 C C . HIS A 1 99 ? 23.164 -7.096 20.649 1.00 17.85 93 HIS A C 1
ATOM 648 O O . HIS A 1 99 ? 22.793 -8.134 21.209 1.00 18.28 93 HIS A O 1
ATOM 655 N N . TYR A 1 100 ? 22.316 -6.146 20.282 1.00 17.83 94 TYR A N 1
ATOM 656 C CA . TYR A 1 100 ? 20.876 -6.365 20.385 1.00 19.75 94 TYR A CA 1
ATOM 657 C C . TYR A 1 100 ? 20.442 -7.542 19.518 1.00 20.58 94 TYR A C 1
ATOM 658 O O . TYR A 1 100 ? 19.628 -8.380 19.946 1.00 19.21 94 TYR A O 1
ATOM 667 N N . ILE A 1 101 ? 20.991 -7.647 18.299 1.00 17.49 95 ILE A N 1
ATOM 668 C CA . ILE A 1 101 ? 20.655 -8.788 17.446 1.00 17.03 95 ILE A CA 1
ATOM 669 C C . ILE A 1 101 ? 21.150 -10.080 18.087 1.00 19.77 95 ILE A C 1
ATOM 670 O O . ILE A 1 101 ? 20.408 -11.066 18.185 1.00 18.91 95 ILE A O 1
ATOM 675 N N . LEU A 1 102 ? 22.403 -10.078 18.569 1.00 16.05 96 LEU A N 1
ATOM 676 C CA . LEU A 1 102 ? 22.951 -11.269 19.232 1.00 17.94 96 LEU A CA 1
ATOM 677 C C . LEU A 1 102 ? 22.067 -11.693 20.393 1.00 20.91 96 LEU A C 1
ATOM 678 O O . LEU A 1 102 ? 21.778 -12.886 20.573 1.00 21.17 96 LEU A O 1
ATOM 683 N N . ASN A 1 103 ? 21.648 -10.721 21.204 1.00 20.68 97 ASN A N 1
ATOM 684 C CA . ASN A 1 103 ? 20.889 -11.031 22.414 1.00 24.08 97 ASN A CA 1
ATOM 685 C C . ASN A 1 103 ? 19.559 -11.686 22.088 1.00 28.97 97 ASN A C 1
ATOM 686 O O . ASN A 1 103 ? 19.030 -12.446 22.906 1.00 25.98 97 ASN A O 1
ATOM 691 N N . ASN A 1 104 ? 19.014 -11.438 20.900 1.00 24.64 98 ASN A N 1
ATOM 692 C CA . ASN A 1 104 ? 17.692 -11.948 20.552 1.00 25.87 98 ASN A CA 1
ATOM 693 C C . ASN A 1 104 ? 17.739 -13.077 19.536 1.00 25.49 98 ASN A C 1
ATOM 694 O O . ASN A 1 104 ? 16.689 -13.458 18.999 1.00 26.65 98 ASN A O 1
ATOM 699 N N . THR A 1 105 ? 18.927 -13.626 19.255 1.00 23.82 99 THR A N 1
ATOM 700 C CA . THR A 1 105 ? 19.075 -14.689 18.265 1.00 22.56 99 THR A CA 1
ATOM 701 C C . THR A 1 105 ? 19.903 -15.854 18.805 1.00 26.47 99 THR A C 1
ATOM 702 O O . THR A 1 105 ? 19.454 -17.004 18.794 1.00 33.87 99 THR A O 1
ATOM 706 N N . VAL A 1 106 ? 21.121 -15.576 19.240 1.00 23.84 100 VAL A N 1
ATOM 707 C CA . VAL A 1 106 ? 22.067 -16.605 19.660 1.00 26.64 100 VAL A CA 1
ATOM 708 C C . VAL A 1 106 ? 22.231 -16.616 21.173 1.00 31.27 100 VAL A C 1
ATOM 709 O O . VAL A 1 106 ? 22.148 -17.670 21.801 1.00 35.08 100 VAL A O 1
ATOM 713 N N . ASP A 1 107 ? 22.435 -15.444 21.773 1.00 26.23 101 ASP A N 1
ATOM 714 C CA . ASP A 1 107 ? 22.597 -15.293 23.219 1.00 34.72 101 ASP A CA 1
ATOM 715 C C . ASP A 1 107 ? 23.567 -16.324 23.795 1.00 33.39 101 ASP A C 1
ATOM 716 O O . ASP A 1 107 ? 23.237 -17.093 24.693 1.00 31.51 101 ASP A O 1
ATOM 721 N N . ARG A 1 108 ? 24.766 -16.334 23.232 1.00 29.37 102 ARG A N 1
ATOM 722 C CA . ARG A 1 108 ? 25.962 -16.955 23.772 1.00 25.85 102 ARG A CA 1
ATOM 723 C C . ARG A 1 108 ? 27.021 -15.865 23.823 1.00 25.53 102 ARG A C 1
ATOM 724 O O . ARG A 1 108 ? 26.903 -14.850 23.124 1.00 22.57 102 ARG A O 1
ATOM 732 N N . PRO A 1 109 ? 28.056 -16.018 24.658 1.00 25.89 103 PRO A N 1
ATOM 733 C CA . PRO A 1 109 ? 29.034 -14.924 24.792 1.00 25.22 103 PRO A CA 1
ATOM 734 C C . PRO A 1 109 ? 30.019 -14.807 23.635 1.00 25.55 103 PRO A C 1
ATOM 735 O O . PRO A 1 109 ? 31.198 -14.513 23.879 1.00 26.80 103 PRO A O 1
ATOM 739 N N . VAL A 1 110 ? 29.578 -15.016 22.396 1.00 24.04 104 VAL A N 1
ATOM 740 C CA . VAL A 1 110 ? 30.465 -14.938 21.227 1.00 20.43 104 VAL A CA 1
ATOM 741 C C . VAL A 1 110 ? 30.578 -13.494 20.726 1.00 21.22 104 VAL A C 1
ATOM 742 O O . VAL A 1 110 ? 29.749 -12.653 21.099 1.00 21.50 104 VAL A O 1
ATOM 746 N N . PRO A 1 111 ? 31.588 -13.153 19.911 1.00 23.90 105 PRO A N 1
ATOM 747 C C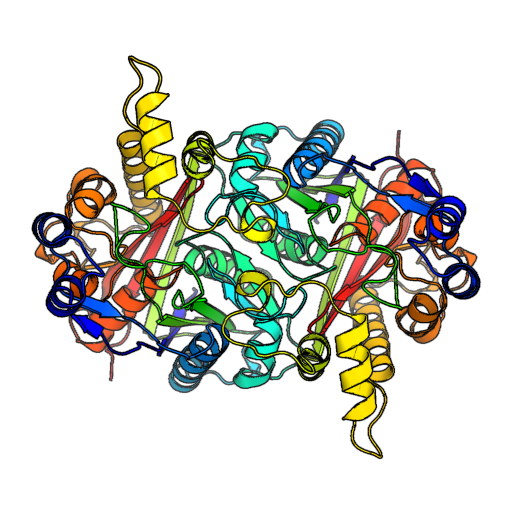A . PRO A 1 111 ? 31.721 -11.768 19.426 1.00 19.91 105 PRO A CA 1
ATOM 748 C C . PRO A 1 111 ? 30.578 -11.335 18.518 1.00 19.68 105 PRO A C 1
ATOM 749 O O . PRO A 1 111 ? 29.993 -12.123 17.776 1.00 20.58 105 PRO A O 1
ATOM 753 N N . ALA A 1 112 ? 30.272 -10.043 18.596 1.00 22.08 106 ALA A N 1
ATOM 754 C CA . ALA A 1 112 ? 29.263 -9.393 17.769 1.00 20.31 106 ALA A CA 1
ATOM 755 C C . ALA A 1 112 ? 29.928 -8.170 17.162 1.00 20.60 106 ALA A C 1
ATOM 756 O O . ALA A 1 112 ? 30.388 -7.296 17.901 1.00 21.28 106 ALA A O 1
ATOM 758 N N . VAL A 1 113 ? 30.010 -8.121 15.831 1.00 20.13 107 VAL A N 1
ATOM 759 C CA . VAL A 1 113 ? 30.764 -7.084 15.128 1.00 19.39 107 VAL A CA 1
ATOM 760 C C . VAL A 1 113 ? 29.904 -6.513 14.009 1.00 18.08 107 VAL A C 1
ATOM 761 O O . VAL A 1 113 ? 29.201 -7.258 13.321 1.00 20.44 107 VAL A O 1
ATOM 765 N N . GLU A 1 114 ? 30.027 -5.205 13.771 1.00 19.35 108 GLU A N 1
ATOM 766 C CA . GLU A 1 114 ? 29.379 -4.547 12.642 1.00 18.97 108 GLU A CA 1
ATOM 767 C C . GLU A 1 114 ? 30.380 -4.326 11.503 1.00 21.08 108 GLU A C 1
ATOM 768 O O . GLU A 1 114 ? 31.544 -3.968 11.733 1.00 21.82 108 GLU A O 1
ATOM 774 N N . ILE A 1 115 ? 29.917 -4.605 10.285 1.00 22.03 109 ILE A N 1
ATOM 775 C CA . ILE A 1 115 ? 30.669 -4.509 9.031 1.00 24.75 109 ILE A CA 1
ATOM 776 C C . ILE A 1 115 ? 29.937 -3.525 8.124 1.00 23.81 109 ILE A C 1
ATOM 777 O O . ILE A 1 115 ? 28.712 -3.616 7.976 1.00 26.33 109 ILE A O 1
ATOM 782 N N . LYS A 1 116 ? 30.664 -2.598 7.492 1.00 19.41 110 LYS A N 1
ATOM 783 C CA . LYS A 1 116 ? 30.015 -1.734 6.513 1.00 20.21 110 LYS A CA 1
ATOM 784 C C . LYS A 1 116 ? 30.811 -1.729 5.216 1.00 24.40 110 LYS A C 1
ATOM 785 O O . LYS A 1 116 ? 32.026 -1.517 5.226 1.00 24.69 110 LYS A O 1
ATOM 791 N N . GLN A 1 117 ? 30.124 -1.998 4.109 1.00 20.52 111 GLN A N 1
ATOM 792 C CA . GLN A 1 117 ? 30.711 -1.846 2.781 1.00 23.59 111 GLN A CA 1
ATOM 793 C C . GLN A 1 117 ? 29.586 -1.574 1.796 1.00 23.34 111 GLN A C 1
ATOM 794 O O . GLN A 1 117 ? 29.438 -2.252 0.778 1.00 20.50 111 GLN A O 1
ATOM 800 N N . GLY A 1 118 ? 28.765 -0.576 2.108 1.00 22.31 112 GLY A N 1
ATOM 801 C CA . GLY A 1 118 ? 27.636 -0.275 1.246 1.00 21.03 112 GLY A CA 1
ATOM 802 C C . GLY A 1 118 ? 26.810 -1.493 0.914 1.00 22.03 112 GLY A C 1
ATOM 803 O O . GLY A 1 118 ? 26.564 -2.387 1.741 1.00 22.16 112 GLY A O 1
ATOM 804 N N . CYS A 1 119 ? 26.411 -1.604 -0.347 1.00 22.77 113 CYS A N 1
ATOM 805 C CA . CYS A 1 119 ? 25.534 -2.730 -0.741 1.00 21.92 113 CYS A CA 1
ATOM 806 C C . CYS A 1 119 ? 26.304 -4.049 -0.783 1.00 26.02 113 CYS A C 1
ATOM 807 O O . CYS A 1 119 ? 25.677 -5.065 -1.004 1.00 24.02 113 CYS A O 1
ATOM 810 N N . LEU A 1 120 ? 27.618 -4.009 -0.588 1.00 23.90 114 LEU A N 1
ATOM 811 C CA . LEU A 1 120 ? 28.388 -5.247 -0.468 1.00 23.85 114 LEU A CA 1
ATOM 812 C C . LEU A 1 120 ? 28.553 -5.717 0.987 1.00 25.26 114 LEU A C 1
ATOM 813 O O . LEU A 1 120 ? 29.350 -6.628 1.251 1.00 23.88 114 LEU A O 1
ATOM 818 N N . GLY A 1 121 ? 27.808 -5.129 1.930 1.00 22.00 115 GLY A N 1
ATOM 819 C CA . GLY A 1 121 ? 28.022 -5.446 3.335 1.00 19.58 115 GLY A CA 1
ATOM 820 C C . GLY A 1 121 ? 27.895 -6.926 3.655 1.00 23.46 115 GLY A C 1
ATOM 821 O O . GLY A 1 121 ? 28.637 -7.447 4.487 1.00 23.10 115 GLY A O 1
ATOM 822 N N . MET A 1 122 ? 26.951 -7.628 3.015 1.00 20.66 116 MET A N 1
ATOM 823 C CA . MET A 1 122 ? 26.798 -9.046 3.338 1.00 22.88 116 MET A CA 1
ATOM 824 C C . MET A 1 122 ? 27.918 -9.885 2.724 1.00 23.77 116 MET A C 1
ATOM 825 O O . MET A 1 122 ? 28.391 -10.835 3.352 1.00 22.44 116 MET A O 1
ATOM 830 N N . LEU A 1 123 ? 28.375 -9.546 1.511 1.00 21.84 117 LEU A N 1
ATOM 831 C CA . LEU A 1 123 ? 29.531 -10.259 0.950 1.00 24.91 117 LEU A CA 1
ATOM 832 C C . LEU A 1 123 ? 30.801 -10.004 1.760 1.00 23.29 117 LEU A C 1
ATOM 833 O O . LEU A 1 123 ? 31.608 -10.918 1.975 1.00 21.50 117 LEU A O 1
ATOM 838 N N . ALA A 1 124 ? 31.008 -8.763 2.197 1.00 23.48 118 ALA A N 1
ATOM 839 C CA . ALA A 1 124 ? 32.149 -8.471 3.054 1.00 19.78 118 ALA A CA 1
ATOM 840 C C . ALA A 1 124 ? 32.067 -9.283 4.341 1.00 22.69 118 ALA A C 1
ATOM 841 O O . ALA A 1 124 ? 33.074 -9.839 4.801 1.00 20.08 118 ALA A O 1
ATOM 843 N N . SER A 1 125 ? 30.870 -9.342 4.944 1.00 20.48 119 SER A N 1
ATOM 844 C CA . SER A 1 125 ? 30.673 -10.144 6.148 1.00 21.53 119 SER A CA 1
ATOM 845 C C . SER A 1 125 ? 30.917 -11.623 5.881 1.00 21.52 119 SER A C 1
ATOM 846 O O . SER A 1 125 ? 31.514 -12.323 6.711 1.00 20.57 119 SER A O 1
ATOM 849 N N . LEU A 1 126 ? 30.424 -12.125 4.753 1.00 21.45 120 LEU A N 1
ATOM 850 C CA . LEU A 1 126 ? 30.662 -13.528 4.415 1.00 25.39 120 LEU A CA 1
ATOM 851 C C . LEU A 1 126 ? 32.154 -13.808 4.277 1.00 24.38 120 LEU A C 1
ATOM 852 O O . LEU A 1 126 ? 32.636 -14.882 4.663 1.00 24.87 120 LEU A O 1
ATOM 857 N N . ASP A 1 127 ? 32.898 -12.855 3.722 1.00 22.14 121 ASP A N 1
ATOM 858 C CA . ASP A 1 127 ? 34.343 -13.035 3.576 1.00 24.60 121 ASP A CA 1
ATOM 859 C C . ASP A 1 127 ? 35.036 -13.075 4.934 1.00 25.45 121 ASP A C 1
ATOM 860 O O . ASP A 1 127 ? 35.958 -13.878 5.153 1.00 24.54 121 ASP A O 1
ATOM 865 N N . VAL A 1 128 ? 34.620 -12.201 5.857 1.00 23.44 122 VAL A N 1
ATOM 866 C CA . VAL A 1 128 ? 35.172 -12.223 7.210 1.00 21.67 122 VAL A CA 1
ATOM 867 C C . VAL A 1 128 ? 34.847 -13.545 7.902 1.00 22.79 122 VAL A C 1
ATOM 868 O O . VAL A 1 128 ? 35.704 -14.152 8.567 1.00 23.62 122 VAL A O 1
ATOM 872 N N . ALA A 1 129 ? 33.590 -14.000 7.790 1.00 22.93 123 ALA A N 1
ATOM 873 C CA . ALA A 1 129 ? 33.223 -15.270 8.421 1.00 24.45 123 ALA A CA 1
ATOM 874 C C . ALA A 1 129 ? 33.994 -16.442 7.809 1.00 22.30 123 ALA A C 1
ATOM 875 O O . ALA A 1 129 ? 34.464 -17.331 8.535 1.00 26.00 123 ALA A O 1
ATOM 877 N N . ALA A 1 130 ? 34.121 -16.474 6.479 1.00 21.88 124 ALA A N 1
ATOM 878 C CA . ALA A 1 130 ? 34.875 -17.553 5.832 1.00 26.55 124 ALA A CA 1
ATOM 879 C C . ALA A 1 130 ? 36.302 -17.636 6.370 1.00 25.79 124 ALA A C 1
ATOM 880 O O . ALA A 1 130 ? 36.776 -18.718 6.739 1.00 26.06 124 ALA A O 1
ATOM 882 N N . ALA A 1 131 ? 37.014 -16.501 6.403 1.00 25.22 125 ALA A N 1
ATOM 883 C CA . ALA A 1 131 ? 38.385 -16.518 6.905 1.00 27.84 125 ALA A CA 1
ATOM 884 C C . ALA A 1 131 ? 38.437 -16.978 8.357 1.00 28.40 125 ALA A C 1
ATOM 885 O O . ALA A 1 131 ? 39.332 -17.737 8.742 1.00 29.80 125 ALA A O 1
ATOM 887 N N . ARG A 1 132 ? 37.467 -16.561 9.172 1.00 28.17 126 ARG A N 1
ATOM 888 C CA . ARG A 1 132 ? 37.435 -17.007 10.560 1.00 28.00 126 ARG A CA 1
ATOM 889 C C . ARG A 1 132 ? 37.190 -18.508 10.667 1.00 30.62 126 ARG A C 1
ATOM 890 O O . ARG A 1 132 ? 37.851 -19.195 11.460 1.00 34.95 126 ARG A O 1
ATOM 898 N N . LEU A 1 133 ? 36.239 -19.041 9.892 1.00 30.18 127 LEU A N 1
ATOM 899 C CA . LEU A 1 133 ? 35.973 -20.480 9.955 1.00 26.13 127 LEU A CA 1
ATOM 900 C C . LEU A 1 133 ? 37.178 -21.291 9.480 1.00 31.82 127 LEU A C 1
ATOM 901 O O . LEU A 1 133 ? 37.357 -22.440 9.900 1.00 33.16 127 LEU A O 1
ATOM 906 N N . ILE A 1 134 ? 38.005 -20.713 8.603 1.00 28.52 128 ILE A N 1
ATOM 907 C CA . ILE A 1 134 ? 39.209 -21.396 8.132 1.00 32.09 128 ILE A CA 1
ATOM 908 C C . ILE A 1 134 ? 40.328 -21.316 9.166 1.00 39.31 128 ILE A C 1
ATOM 909 O O . ILE A 1 134 ? 41.049 -22.299 9.389 1.00 34.74 128 ILE A O 1
ATOM 914 N N . ALA A 1 135 ? 40.494 -20.154 9.810 1.00 32.22 129 ALA A N 1
ATOM 915 C CA . ALA A 1 135 ? 41.592 -19.926 10.746 1.00 33.89 129 ALA A CA 1
ATOM 916 C C . ALA A 1 135 ? 41.267 -20.308 12.190 1.00 43.06 129 ALA A C 1
ATOM 917 O O . ALA A 1 135 ? 42.191 -20.634 12.945 1.00 44.85 129 ALA A O 1
ATOM 919 N N . ASN A 1 136 ? 39.991 -20.260 12.600 1.00 39.24 130 ASN A N 1
ATOM 920 C CA . ASN A 1 136 ? 39.536 -20.609 13.955 1.00 43.20 130 ASN A CA 1
ATOM 921 C C . ASN A 1 136 ? 38.795 -21.937 13.964 1.00 45.15 130 ASN A C 1
ATOM 922 O O . ASN A 1 136 ? 37.693 -22.025 13.398 1.00 45.65 130 ASN A O 1
ATOM 927 N N . PRO A 1 137 ? 39.293 -22.965 14.640 1.00 49.21 131 PRO A N 1
ATOM 928 C CA . PRO A 1 137 ? 38.556 -24.234 14.699 1.00 50.50 131 PRO A CA 1
ATOM 929 C C . PRO A 1 137 ? 37.413 -24.260 15.704 1.00 43.44 131 PRO A C 1
ATOM 930 O O . PRO A 1 137 ? 36.724 -25.282 15.791 1.00 45.13 131 PRO A O 1
ATOM 934 N N . THR A 1 138 ? 37.162 -23.174 16.442 1.00 41.56 132 THR A N 1
ATOM 935 C CA . THR A 1 138 ? 36.384 -23.305 17.672 1.00 41.01 132 THR A CA 1
ATOM 936 C C . THR A 1 138 ? 34.916 -23.614 17.393 1.00 37.35 132 THR A C 1
ATOM 937 O O . THR A 1 138 ? 34.319 -24.446 18.082 1.00 36.06 132 THR A O 1
ATOM 941 N N . HIS A 1 139 ? 34.325 -22.992 16.376 1.00 30.36 133 HIS A N 1
ATOM 942 C CA . HIS A 1 139 ? 32.921 -23.213 16.047 1.00 26.74 133 HIS A CA 1
ATOM 943 C C . HIS A 1 139 ? 32.775 -23.583 14.577 1.00 27.41 133 HIS A C 1
ATOM 944 O O . HIS A 1 139 ? 33.579 -23.185 13.732 1.00 30.21 133 HIS A O 1
ATOM 951 N N . ASP A 1 140 ? 31.718 -24.327 14.273 1.00 22.71 134 ASP A N 1
ATOM 952 C CA . ASP A 1 140 ? 31.480 -24.787 12.911 1.00 26.04 134 ASP A CA 1
ATOM 953 C C . ASP A 1 140 ? 30.797 -23.744 12.028 1.00 26.42 134 ASP A C 1
ATOM 954 O O . ASP A 1 140 ? 30.842 -23.875 10.799 1.00 25.12 134 ASP A O 1
ATOM 959 N N . ALA A 1 141 ? 30.162 -22.722 12.604 1.00 25.85 135 ALA A N 1
ATOM 960 C CA . ALA A 1 141 ? 29.321 -21.839 11.794 1.00 21.28 135 ALA A CA 1
ATOM 961 C C . ALA A 1 141 ? 29.471 -20.391 12.243 1.00 20.46 135 ALA A C 1
ATOM 962 O O . ALA A 1 141 ? 30.096 -20.082 13.266 1.00 20.33 135 ALA A O 1
ATOM 964 N N . ALA A 1 142 ? 28.869 -19.499 11.449 1.00 20.33 136 ALA A N 1
ATOM 965 C CA . ALA A 1 142 ? 28.846 -18.064 11.706 1.00 19.69 136 ALA A CA 1
ATOM 966 C C . ALA A 1 142 ? 27.517 -17.532 11.192 1.00 19.31 136 ALA A C 1
ATOM 967 O O . ALA A 1 142 ? 26.936 -18.095 10.266 1.00 18.78 136 ALA A O 1
ATOM 969 N N . LEU A 1 143 ? 27.044 -16.444 11.800 1.00 20.39 137 LEU A N 1
ATOM 970 C CA . LEU A 1 143 ? 25.766 -15.832 11.455 1.00 21.23 137 LEU A CA 1
ATOM 971 C C . LEU A 1 143 ? 26.018 -14.448 10.860 1.00 19.43 137 LEU A C 1
ATOM 972 O O . LEU A 1 143 ? 26.739 -13.635 11.449 1.00 17.90 137 LEU A O 1
ATOM 977 N N . ILE A 1 144 ? 25.449 -14.188 9.686 1.00 15.67 138 ILE A N 1
ATOM 978 C CA . ILE A 1 144 ? 25.665 -12.922 8.986 1.00 17.89 138 ILE A CA 1
ATOM 979 C C . ILE A 1 144 ? 24.284 -12.313 8.779 1.00 17.88 138 ILE A C 1
ATOM 980 O O . ILE A 1 144 ? 23.384 -13.009 8.306 1.00 18.06 138 ILE A O 1
ATOM 985 N N . THR A 1 145 ? 24.102 -11.041 9.164 1.00 18.16 139 THR A N 1
ATOM 986 C CA . THR A 1 145 ? 22.787 -10.409 9.063 1.00 16.03 139 THR A CA 1
ATOM 987 C C . THR A 1 145 ? 22.890 -9.022 8.444 1.00 17.12 139 THR A C 1
ATOM 988 O O . THR A 1 145 ? 23.958 -8.397 8.423 1.00 18.80 139 THR A O 1
ATOM 992 N N . THR A 1 146 ? 21.747 -8.524 7.973 1.00 15.52 140 THR A N 1
ATOM 993 C CA . THR A 1 146 ? 21.656 -7.122 7.572 1.00 15.04 140 THR A CA 1
ATOM 994 C C . THR A 1 146 ? 20.222 -6.641 7.758 1.00 19.06 140 THR A C 1
ATOM 995 O O . THR A 1 146 ? 19.281 -7.438 7.727 1.00 16.31 140 THR A O 1
ATOM 999 N N . GLY A 1 147 ? 20.070 -5.329 7.944 1.00 17.52 141 GLY A N 1
ATOM 1000 C CA . GLY A 1 147 ? 18.752 -4.712 7.979 1.00 17.57 141 GLY A CA 1
ATOM 1001 C C . GLY A 1 147 ? 18.888 -3.218 7.798 1.00 17.51 141 GLY A C 1
ATOM 1002 O O . GLY A 1 147 ? 19.868 -2.616 8.247 1.00 18.31 141 GLY A O 1
ATOM 1003 N N . ASP A 1 148 ? 17.905 -2.617 7.132 1.00 17.98 142 ASP A N 1
ATOM 1004 C CA . ASP A 1 148 ? 17.874 -1.165 6.985 1.00 17.61 142 ASP A CA 1
ATOM 1005 C C . ASP A 1 148 ? 16.430 -0.726 6.808 1.00 17.17 142 ASP A C 1
ATOM 1006 O O . ASP A 1 148 ? 15.628 -1.432 6.188 1.00 17.89 142 ASP A O 1
ATOM 1011 N N . ASN A 1 149 ? 16.095 0.424 7.398 1.00 18.85 143 ASN A N 1
ATOM 1012 C CA . ASN A 1 149 ? 14.773 1.025 7.253 1.00 16.51 143 ASN A CA 1
ATOM 1013 C C . ASN A 1 149 ? 14.964 2.497 6.896 1.00 18.98 143 ASN A C 1
ATOM 1014 O O . ASN A 1 149 ? 15.510 3.270 7.696 1.00 19.26 143 ASN A O 1
ATOM 1019 N N . TYR A 1 150 ? 14.554 2.864 5.680 1.00 17.50 144 TYR A N 1
ATOM 1020 C CA . TYR A 1 150 ? 14.717 4.222 5.172 1.00 19.06 144 TYR A CA 1
ATOM 1021 C C . TYR A 1 150 ? 13.504 5.118 5.444 1.00 22.05 144 TYR A C 1
ATOM 1022 O O . TYR A 1 150 ? 13.436 6.237 4.905 1.00 20.56 144 TYR A O 1
ATOM 1031 N N . SER A 1 151 ? 12.567 4.664 6.268 1.00 19.31 145 SER A N 1
ATOM 1032 C CA . SER A 1 151 ? 11.395 5.467 6.623 1.00 21.40 145 SER A CA 1
ATOM 1033 C C . SER A 1 151 ? 11.736 6.469 7.723 1.00 23.73 145 SER A C 1
ATOM 1034 O O . SER A 1 151 ? 11.085 6.497 8.775 1.00 24.22 145 SER A O 1
ATOM 1037 N N . THR A 1 152 ? 12.758 7.282 7.514 1.00 22.78 146 THR A N 1
ATOM 1038 C CA . THR A 1 152 ? 13.228 8.168 8.565 1.00 21.06 146 THR A CA 1
ATOM 1039 C C . THR A 1 152 ? 13.097 9.615 8.108 1.00 25.25 146 THR A C 1
ATOM 1040 O O . THR A 1 152 ? 13.013 9.884 6.905 1.00 22.70 146 THR A O 1
ATOM 1044 N N . PRO A 1 153 ? 13.094 10.568 9.044 1.00 24.95 147 PRO A N 1
ATOM 1045 C CA . PRO A 1 153 ? 12.760 11.957 8.703 1.00 30.17 147 PRO A CA 1
ATOM 1046 C C . PRO A 1 153 ? 13.567 12.527 7.547 1.00 26.89 147 PRO A C 1
ATOM 1047 O O . PRO A 1 153 ? 14.804 12.477 7.530 1.00 29.05 147 PRO A O 1
ATOM 1051 N N . GLY A 1 154 ? 12.843 13.074 6.565 1.00 28.17 148 GLY A N 1
ATOM 1052 C CA . GLY A 1 154 ? 13.451 13.761 5.447 1.00 30.97 148 GLY A CA 1
ATOM 1053 C C . GLY A 1 154 ? 13.904 12.883 4.293 1.00 35.36 148 GLY A C 1
ATOM 1054 O O . GLY A 1 154 ? 14.150 13.414 3.203 1.00 33.27 148 GLY A O 1
ATOM 1055 N N . VAL A 1 155 ? 14.052 11.568 4.489 1.00 31.00 149 VAL A N 1
ATOM 1056 C CA . VAL A 1 155 ? 14.426 10.680 3.383 1.00 28.83 149 VAL A CA 1
ATOM 1057 C C . VAL A 1 155 ? 13.243 10.570 2.431 1.00 27.88 149 VAL A C 1
ATOM 1058 O O . VAL A 1 155 ? 12.133 10.202 2.836 1.00 28.83 149 VAL A O 1
ATOM 1062 N N . GLU A 1 156 ? 13.465 10.883 1.158 1.00 24.11 150 GLU A N 1
ATOM 1063 C CA . GLU A 1 156 ? 12.461 10.631 0.127 1.00 28.56 150 GLU A CA 1
ATOM 1064 C C . GLU A 1 156 ? 12.948 9.430 -0.676 1.00 24.92 150 GLU A C 1
ATOM 1065 O O . GLU A 1 156 ? 13.837 9.549 -1.523 1.00 20.39 150 GLU A O 1
ATOM 1071 N N . ARG A 1 157 ? 12.373 8.256 -0.376 1.00 20.81 151 ARG A N 1
ATOM 1072 C CA . ARG A 1 157 ? 12.963 7.021 -0.868 1.00 21.43 151 ARG A CA 1
ATOM 1073 C C . ARG A 1 157 ? 12.866 6.907 -2.380 1.00 21.50 151 ARG A C 1
ATOM 1074 O O . ARG A 1 157 ? 13.736 6.288 -3.009 1.00 20.55 151 ARG A O 1
ATOM 1082 N N . TRP A 1 158 ? 11.860 7.546 -2.991 1.00 20.16 152 TRP A N 1
ATOM 1083 C CA . TRP A 1 158 ? 11.682 7.454 -4.430 1.00 21.88 152 TRP A CA 1
ATOM 1084 C C . TRP A 1 158 ? 12.502 8.483 -5.192 1.00 24.30 152 TRP A C 1
ATOM 1085 O O . TRP A 1 158 ? 12.658 8.346 -6.408 1.00 24.29 152 TRP A O 1
ATOM 1096 N N . ARG A 1 159 ? 13.059 9.487 -4.511 1.00 21.10 153 ARG A N 1
ATOM 1097 C CA . ARG A 1 159 ? 13.777 10.551 -5.199 1.00 26.48 153 ARG A CA 1
ATOM 1098 C C . ARG A 1 159 ? 15.220 10.731 -4.777 1.00 27.42 153 ARG A C 1
ATOM 1099 O O . ARG A 1 159 ? 15.928 11.494 -5.439 1.00 22.98 153 ARG A O 1
ATOM 1107 N N . ALA A 1 160 ? 15.666 10.087 -3.691 1.00 22.41 154 ALA A N 1
ATOM 1108 C CA . ALA A 1 160 ? 17.011 10.327 -3.168 1.00 22.74 154 ALA A CA 1
ATOM 1109 C C . ALA A 1 160 ? 18.074 10.140 -4.240 1.00 26.28 154 ALA A C 1
ATOM 1110 O O . ALA A 1 160 ? 19.022 10.928 -4.330 1.00 26.81 154 ALA A O 1
ATOM 1112 N N . SER A 1 161 ? 17.930 9.112 -5.068 1.00 25.27 155 SER A N 1
ATOM 1113 C CA . SER A 1 161 ? 18.839 8.866 -6.177 1.00 25.47 155 SER A CA 1
ATOM 1114 C C . SER A 1 161 ? 18.037 8.711 -7.454 1.00 28.17 155 SER A C 1
ATOM 1115 O O . SER A 1 161 ? 16.933 8.154 -7.448 1.00 24.80 155 SER A O 1
ATOM 1118 N N . GLY A 1 162 ? 18.622 9.158 -8.560 1.00 29.56 156 GLY A N 1
ATOM 1119 C CA . GLY A 1 162 ? 17.982 8.881 -9.833 1.00 30.51 156 GLY A CA 1
ATOM 1120 C C . GLY A 1 162 ? 18.231 7.492 -10.371 1.00 28.55 156 GLY A C 1
ATOM 1121 O O . GLY A 1 162 ? 17.572 7.083 -11.336 1.00 32.18 156 GLY A O 1
ATOM 1122 N N . LEU A 1 163 ? 19.116 6.732 -9.725 1.00 24.87 157 LEU A N 1
ATOM 1123 C CA . LEU A 1 163 ? 19.492 5.407 -10.190 1.00 24.85 157 LEU A CA 1
ATOM 1124 C C . LEU A 1 163 ? 18.593 4.297 -9.655 1.00 25.83 157 LEU A C 1
ATOM 1125 O O . LEU A 1 163 ? 18.519 3.229 -10.267 1.00 24.76 157 LEU A O 1
ATOM 1130 N N . PHE A 1 164 ? 17.923 4.516 -8.529 1.00 23.33 158 PHE A N 1
ATOM 1131 C CA . PHE A 1 164 ? 17.194 3.440 -7.869 1.00 23.95 158 PHE A CA 1
ATOM 1132 C C . PHE A 1 164 ? 16.215 4.058 -6.885 1.00 20.74 158 PHE A C 1
ATOM 1133 O O . PHE A 1 164 ? 16.278 5.256 -6.579 1.00 23.20 158 PHE A O 1
ATOM 1141 N N . VAL A 1 165 ? 15.327 3.205 -6.377 1.00 22.53 159 VAL A N 1
ATOM 1142 C CA . VAL A 1 165 ? 14.433 3.496 -5.262 1.00 19.96 159 VAL A CA 1
ATOM 1143 C C . VAL A 1 165 ? 14.955 2.769 -4.026 1.00 20.75 159 VAL A C 1
ATOM 1144 O O . VAL A 1 165 ? 15.226 1.564 -4.092 1.00 19.92 159 VAL A O 1
ATOM 1148 N N . LEU A 1 166 ? 15.091 3.491 -2.908 1.00 20.58 160 LEU A N 1
ATOM 1149 C CA . LEU A 1 166 ? 15.517 2.882 -1.643 1.00 21.11 160 LEU A CA 1
ATOM 1150 C C . LEU A 1 166 ? 14.430 1.978 -1.069 1.00 22.45 160 LEU A C 1
ATOM 1151 O O . LEU A 1 166 ? 13.245 2.340 -1.037 1.00 20.59 160 LEU A O 1
ATOM 1156 N N . ALA A 1 167 ? 14.846 0.812 -0.568 1.00 18.75 161 ALA A N 1
ATOM 1157 C CA . ALA A 1 167 ? 13.936 -0.217 -0.090 1.00 17.38 161 ALA A CA 1
ATOM 1158 C C . ALA A 1 167 ? 14.372 -0.704 1.292 1.00 18.37 161 ALA A C 1
ATOM 1159 O O . ALA A 1 167 ? 15.537 -0.598 1.668 1.00 17.48 161 ALA A O 1
ATOM 1161 N N . ASP A 1 168 ? 13.420 -1.244 2.051 1.00 19.05 162 ASP A N 1
ATOM 1162 C CA . ASP A 1 168 ? 13.655 -1.704 3.415 1.00 17.39 162 ASP A CA 1
ATOM 1163 C C . ASP A 1 168 ? 13.565 -3.229 3.448 1.00 19.37 162 ASP A C 1
ATOM 1164 O O . ASP A 1 168 ? 12.689 -3.819 2.802 1.00 20.11 162 ASP A O 1
ATOM 1169 N N . ALA A 1 169 ? 14.431 -3.867 4.238 1.00 20.49 163 ALA A N 1
ATOM 1170 C CA . ALA A 1 169 ? 14.390 -5.329 4.363 1.00 20.54 163 ALA A CA 1
ATOM 1171 C C . ALA A 1 169 ? 15.407 -5.775 5.404 1.00 18.43 163 ALA A C 1
ATOM 1172 O O . ALA A 1 169 ? 16.294 -5.015 5.814 1.00 16.63 163 ALA A O 1
ATOM 1174 N N . GLY A 1 170 ? 15.256 -7.029 5.828 1.00 17.70 164 GLY A N 1
ATOM 1175 C CA . GLY A 1 170 ? 16.315 -7.748 6.513 1.00 16.60 164 GLY A CA 1
ATOM 1176 C C . GLY A 1 170 ? 16.616 -9.048 5.776 1.00 16.30 164 GLY A C 1
ATOM 1177 O O . GLY A 1 170 ? 15.761 -9.594 5.075 1.00 16.98 164 GLY A O 1
ATOM 1178 N N . SER A 1 171 ? 17.855 -9.521 5.924 1.00 16.62 165 SER A N 1
ATOM 1179 C CA . SER A 1 171 ? 18.298 -10.788 5.340 1.00 18.07 165 SER A CA 1
ATOM 1180 C C . SER A 1 171 ? 19.387 -11.374 6.232 1.00 14.74 165 SER A C 1
ATOM 1181 O O . SER A 1 171 ? 20.072 -10.650 6.958 1.00 17.48 165 SER A O 1
ATOM 1184 N N . ALA A 1 172 ? 19.549 -12.701 6.164 1.00 16.89 166 ALA A N 1
ATOM 1185 C CA . ALA A 1 172 ? 20.596 -13.345 6.953 1.00 17.10 166 ALA A CA 1
ATOM 1186 C C . ALA A 1 172 ? 20.950 -14.698 6.348 1.00 16.25 166 ALA A C 1
ATOM 1187 O O . ALA A 1 172 ? 20.135 -15.326 5.676 1.00 17.30 166 ALA A O 1
ATOM 1189 N N . VAL A 1 173 ? 22.186 -15.131 6.599 1.00 21.60 167 VAL A N 1
ATOM 1190 C CA . VAL A 1 173 ? 22.646 -16.453 6.199 1.00 18.37 167 VAL A CA 1
ATOM 1191 C C . VAL A 1 173 ? 23.476 -17.040 7.327 1.00 22.13 167 VAL A C 1
ATOM 1192 O O . VAL A 1 173 ? 24.140 -16.315 8.075 1.00 17.74 167 VAL A O 1
ATOM 1196 N N . VAL A 1 174 ? 23.417 -18.372 7.447 1.00 20.68 168 VAL A N 1
ATOM 1197 C CA . VAL A 1 174 ? 24.347 -19.131 8.273 1.00 21.29 168 VAL A CA 1
ATOM 1198 C C . VAL A 1 174 ? 25.398 -19.724 7.345 1.00 18.35 168 VAL A C 1
ATOM 1199 O O . VAL A 1 174 ? 25.059 -20.428 6.387 1.00 19.78 168 VAL A O 1
ATOM 1203 N N . LEU A 1 175 ? 26.659 -19.431 7.626 1.00 18.51 169 LEU A N 1
ATOM 1204 C CA . LEU A 1 175 ? 27.785 -19.995 6.890 1.00 21.36 169 LEU A CA 1
ATOM 1205 C C . LEU A 1 175 ? 28.387 -21.116 7.722 1.00 19.24 169 LEU A C 1
ATOM 1206 O O . LEU A 1 175 ? 28.535 -20.973 8.935 1.00 19.62 169 LEU A O 1
ATOM 1211 N N . SER A 1 176 ? 28.721 -22.237 7.083 1.00 20.53 170 SER A N 1
ATOM 1212 C CA . SER A 1 176 ? 29.093 -23.409 7.865 1.00 21.53 170 SER A CA 1
ATOM 1213 C C . SER A 1 176 ? 30.182 -24.209 7.166 1.00 22.71 170 SER A C 1
ATOM 1214 O O . SER A 1 176 ? 30.216 -24.290 5.937 1.00 22.25 170 SER A O 1
ATOM 1217 N N . ARG A 1 177 ? 31.068 -24.793 7.962 1.00 25.37 171 ARG A N 1
ATOM 1218 C CA . ARG A 1 177 ? 32.049 -25.735 7.428 1.00 27.16 171 ARG A CA 1
ATOM 1219 C C . ARG A 1 177 ? 31.521 -27.161 7.372 1.00 31.44 171 ARG A C 1
ATOM 1220 O O . ARG A 1 177 ? 32.186 -28.042 6.806 1.00 28.71 171 ARG A O 1
ATOM 1228 N N . ARG A 1 178 ? 30.343 -27.432 7.920 1.00 25.93 172 ARG A N 1
ATOM 1229 C CA . ARG A 1 178 ? 29.936 -28.823 7.948 1.00 31.86 172 ARG A CA 1
ATOM 1230 C C . ARG A 1 178 ? 28.768 -29.182 7.034 1.00 31.76 172 ARG A C 1
ATOM 1231 O O . ARG A 1 178 ? 28.625 -30.363 6.712 1.00 31.80 172 ARG A O 1
ATOM 1239 N N . GLY A 1 179 ? 28.051 -28.224 6.466 1.00 26.36 173 GLY A N 1
ATOM 1240 C CA . GLY A 1 179 ? 27.149 -28.539 5.373 1.00 25.45 173 GLY A CA 1
ATOM 1241 C C . GLY A 1 179 ? 26.111 -27.449 5.183 1.00 23.66 173 GLY A C 1
ATOM 1242 O O . GLY A 1 179 ? 26.021 -26.517 5.972 1.00 24.52 173 GLY A O 1
ATOM 1243 N N . GLY A 1 180 ? 25.309 -27.610 4.137 1.00 25.07 174 GLY A N 1
ATOM 1244 C CA . GLY A 1 180 ? 24.221 -26.674 3.896 1.00 27.84 174 GLY A CA 1
ATOM 1245 C C . GLY A 1 180 ? 23.556 -26.908 2.551 1.00 29.75 174 GLY A C 1
ATOM 1246 O O . GLY A 1 180 ? 23.754 -27.942 1.910 1.00 30.96 174 GLY A O 1
ATOM 1247 N N . PHE A 1 181 ? 22.711 -25.944 2.159 1.00 26.52 175 PHE A N 1
ATOM 1248 C CA . PHE A 1 181 ? 21.930 -26.078 0.929 1.00 24.44 175 PHE A CA 1
ATOM 1249 C C . PHE A 1 181 ? 22.666 -25.604 -0.318 1.00 24.55 175 PHE A C 1
ATOM 1250 O O . PHE A 1 181 ? 22.182 -25.860 -1.425 1.00 25.06 175 PHE A O 1
ATOM 1258 N N . ALA A 1 182 ? 23.798 -24.909 -0.169 1.00 22.97 176 ALA A N 1
ATOM 1259 C CA . ALA A 1 182 ? 24.591 -24.395 -1.281 1.00 24.57 176 ALA A CA 1
ATOM 1260 C C . ALA A 1 182 ? 26.050 -24.341 -0.852 1.00 25.55 176 ALA A C 1
ATOM 1261 O O . ALA A 1 182 ? 26.352 -24.139 0.322 1.00 27.11 176 ALA A O 1
ATOM 1263 N N . GLU A 1 183 ? 26.957 -24.526 -1.798 1.00 23.57 177 GLU A N 1
ATOM 1264 C CA . GLU A 1 183 ? 28.380 -24.453 -1.494 1.00 25.55 177 GLU A CA 1
ATOM 1265 C C . GLU A 1 183 ? 28.960 -23.141 -2.001 1.00 23.70 177 GLU A C 1
ATOM 1266 O O . GLU A 1 183 ? 28.729 -22.764 -3.156 1.00 24.46 177 GLU A O 1
ATOM 1272 N N . LEU A 1 184 ? 29.725 -22.463 -1.144 1.00 25.51 178 LEU A N 1
ATOM 1273 C CA . LEU A 1 184 ? 30.396 -21.212 -1.512 1.00 24.41 178 LEU A CA 1
ATOM 1274 C C . LEU A 1 184 ? 31.691 -21.548 -2.243 1.00 27.90 178 LEU A C 1
ATOM 1275 O O . LEU A 1 184 ? 32.624 -22.097 -1.647 1.00 27.54 178 LEU A O 1
ATOM 1280 N N . LEU A 1 185 ? 31.737 -21.257 -3.540 1.00 27.02 179 LEU A N 1
ATOM 1281 C CA . LEU A 1 185 ? 32.897 -21.624 -4.347 1.00 27.43 179 LEU A CA 1
ATOM 1282 C C . LEU A 1 185 ? 33.950 -20.537 -4.419 1.00 30.02 179 LEU A C 1
ATOM 1283 O O . LEU A 1 185 ? 35.138 -20.854 -4.529 1.00 29.93 179 LEU A O 1
ATOM 1288 N N . ALA A 1 186 ? 33.553 -19.267 -4.428 1.00 27.69 180 ALA A N 1
ATOM 1289 C CA . ALA A 1 186 ? 34.513 -18.184 -4.575 1.00 28.71 180 ALA A CA 1
ATOM 1290 C C . ALA A 1 186 ? 33.861 -16.887 -4.125 1.00 26.49 180 ALA A C 1
ATOM 1291 O O . ALA A 1 186 ? 32.642 -16.736 -4.192 1.00 25.82 180 ALA A O 1
ATOM 1293 N N . LEU A 1 187 ? 34.697 -15.954 -3.688 1.00 25.52 181 LEU A N 1
ATOM 1294 C CA . LEU A 1 187 ? 34.238 -14.656 -3.194 1.00 25.47 181 LEU A CA 1
ATOM 1295 C C . LEU A 1 187 ? 35.407 -13.705 -3.326 1.00 27.35 181 LEU A C 1
ATOM 1296 O O . LEU A 1 187 ? 36.473 -13.989 -2.779 1.00 28.17 181 LEU A O 1
ATOM 1301 N N . ASP A 1 188 ? 35.229 -12.585 -4.021 1.00 24.13 182 ASP A N 1
ATOM 1302 C CA . ASP A 1 188 ? 36.351 -11.654 -4.118 1.00 27.47 182 ASP A CA 1
ATOM 1303 C C . ASP A 1 188 ? 35.819 -10.256 -4.399 1.00 25.71 182 ASP A C 1
ATOM 1304 O O . ASP A 1 188 ? 34.647 -10.071 -4.737 1.00 24.28 182 ASP A O 1
ATOM 1309 N N . SER A 1 189 ? 36.693 -9.270 -4.236 1.00 24.93 183 SER A N 1
ATOM 1310 C CA . SER A 1 189 ? 36.304 -7.896 -4.509 1.00 29.38 183 SER A CA 1
ATOM 1311 C C . SER A 1 189 ? 37.528 -7.086 -4.897 1.00 30.74 183 SER A C 1
ATOM 1312 O O . SER A 1 189 ? 38.667 -7.449 -4.593 1.00 32.38 183 SER A O 1
ATOM 1315 N N . LEU A 1 190 ? 37.273 -5.956 -5.541 1.00 30.18 184 LEU A N 1
ATOM 1316 C CA . LEU A 1 190 ? 38.342 -5.041 -5.900 1.00 30.00 184 LEU A CA 1
ATOM 1317 C C . LEU A 1 190 ? 37.791 -3.625 -5.945 1.00 31.75 184 LEU A C 1
ATOM 1318 O O . LEU A 1 190 ? 36.648 -3.396 -6.353 1.00 30.01 184 LEU A O 1
ATOM 1323 N N . SER A 1 191 ? 38.609 -2.692 -5.503 1.00 28.11 185 SER A N 1
ATOM 1324 C CA . SER A 1 191 ? 38.210 -1.306 -5.349 1.00 28.05 185 SER A CA 1
ATOM 1325 C C . SER A 1 191 ? 38.708 -0.472 -6.519 1.00 29.02 185 SER A C 1
ATOM 1326 O O . SER A 1 191 ? 39.680 -0.823 -7.191 1.00 29.59 185 SER A O 1
ATOM 1329 N N . ASP A 1 192 ? 38.018 0.644 -6.752 1.00 29.45 186 ASP A N 1
ATOM 1330 C CA . ASP A 1 192 ? 38.537 1.788 -7.507 1.00 29.22 186 ASP A CA 1
ATOM 1331 C C . ASP A 1 192 ? 38.243 2.997 -6.632 1.00 26.08 186 ASP A C 1
ATOM 1332 O O . ASP A 1 192 ? 37.207 3.647 -6.805 1.00 26.16 186 ASP A O 1
ATOM 1337 N N . SER A 1 193 ? 39.150 3.288 -5.699 1.00 25.20 187 SER A N 1
ATOM 1338 C CA . SER A 1 193 ? 38.899 4.327 -4.711 1.00 27.00 187 SER A CA 1
ATOM 1339 C C . SER A 1 193 ? 38.920 5.722 -5.305 1.00 29.14 187 SER A C 1
ATOM 1340 O O . SER A 1 193 ? 38.580 6.672 -4.596 1.00 27.49 187 SER A O 1
ATOM 1343 N N . SER A 1 194 ? 39.327 5.880 -6.567 1.00 31.12 188 SER A N 1
ATOM 1344 C CA . SER A 1 194 ? 39.250 7.201 -7.185 1.00 32.68 188 SER A CA 1
ATOM 1345 C C . SER A 1 194 ? 37.810 7.665 -7.352 1.00 32.51 188 SER A C 1
ATOM 1346 O O . SER A 1 194 ? 37.572 8.862 -7.540 1.00 32.20 188 SER A O 1
ATOM 1349 N N . MET A 1 195 ? 36.847 6.752 -7.275 1.00 30.25 189 MET A N 1
ATOM 1350 C CA . MET A 1 195 ? 35.445 7.107 -7.387 1.00 29.67 189 MET A CA 1
ATOM 1351 C C . MET A 1 195 ? 34.844 7.602 -6.078 1.00 29.77 189 MET A C 1
ATOM 1352 O O . MET A 1 195 ? 33.658 7.952 -6.070 1.00 27.05 189 MET A O 1
ATOM 1357 N N . GLU A 1 196 ? 35.612 7.623 -4.979 1.00 26.38 190 GLU A N 1
ATOM 1358 C CA . GLU A 1 196 ? 35.038 8.037 -3.699 1.00 28.85 190 GLU A CA 1
ATOM 1359 C C . GLU A 1 196 ? 34.410 9.421 -3.776 1.00 29.85 190 GLU A C 1
ATOM 1360 O O . GLU A 1 196 ? 33.397 9.681 -3.115 1.00 28.42 190 GLU A O 1
ATOM 1366 N N . ILE A 1 197 ? 34.973 10.310 -4.599 1.00 28.27 191 ILE A N 1
ATOM 1367 C CA . ILE A 1 197 ? 34.550 11.703 -4.606 1.00 29.59 191 ILE A CA 1
ATOM 1368 C C . ILE A 1 197 ? 33.104 11.866 -5.068 1.00 30.77 191 ILE A C 1
ATOM 1369 O O . ILE A 1 197 ? 32.448 12.849 -4.698 1.00 32.79 191 ILE A O 1
ATOM 1374 N N . LEU A 1 198 ? 32.574 10.913 -5.848 1.00 29.51 192 LEU A N 1
ATOM 1375 C CA . LEU A 1 198 ? 31.213 11.031 -6.365 1.00 31.64 192 LEU A CA 1
ATOM 1376 C C . LEU A 1 198 ? 30.191 11.272 -5.250 1.00 36.17 192 LEU A C 1
ATOM 1377 O O . LEU A 1 198 ? 29.262 12.070 -5.414 1.00 34.56 192 LEU A O 1
ATOM 1382 N N . HIS A 1 199 ? 30.351 10.608 -4.104 1.00 28.39 193 HIS A N 1
ATOM 1383 C CA . HIS A 1 199 ? 29.359 10.687 -3.035 1.00 27.31 193 HIS A CA 1
ATOM 1384 C C . HIS A 1 199 ? 29.705 11.713 -1.965 1.00 27.29 193 HIS A C 1
ATOM 1385 O O . HIS A 1 199 ? 29.075 11.724 -0.896 1.00 24.42 193 HIS A O 1
ATOM 1392 N N . ARG A 1 200 ? 30.658 12.610 -2.241 1.00 28.94 194 ARG A N 1
ATOM 1393 C CA . ARG A 1 200 ? 30.817 13.801 -1.419 1.00 30.15 194 ARG A CA 1
ATOM 1394 C C . ARG A 1 200 ? 30.811 15.083 -2.250 1.00 30.04 194 ARG A C 1
ATOM 1395 O O . ARG A 1 200 ? 31.025 16.163 -1.687 1.00 30.48 194 ARG A O 1
ATOM 1403 N N . ALA A 1 201 ? 30.546 14.998 -3.558 1.00 29.70 195 ALA A N 1
ATOM 1404 C CA . ALA A 1 201 ? 30.592 16.180 -4.417 1.00 29.58 195 ALA A CA 1
ATOM 1405 C C . ALA A 1 201 ? 29.629 17.261 -3.926 1.00 30.98 195 ALA A C 1
ATOM 1406 O O . ALA A 1 201 ? 28.429 17.020 -3.752 1.00 27.86 195 ALA A O 1
ATOM 1408 N N . GLY A 1 202 ? 30.164 18.462 -3.704 1.00 31.11 196 GLY A N 1
ATOM 1409 C CA . GLY A 1 202 ? 29.371 19.556 -3.194 1.00 28.89 196 GLY A CA 1
ATOM 1410 C C . GLY A 1 202 ? 29.117 19.546 -1.701 1.00 34.26 196 GLY A C 1
ATOM 1411 O O . GLY A 1 202 ? 28.412 20.438 -1.212 1.00 29.97 196 GLY A O 1
ATOM 1412 N N . GLU A 1 203 ? 29.633 18.560 -0.962 1.00 27.33 197 GLU A N 1
ATOM 1413 C CA . GLU A 1 203 ? 29.404 18.454 0.472 1.00 29.36 197 GLU A CA 1
ATOM 1414 C C . GLU A 1 203 ? 30.651 18.867 1.246 1.00 30.24 197 GLU A C 1
ATOM 1415 O O . GLU A 1 203 ? 31.773 18.770 0.743 1.00 33.43 197 GLU A O 1
ATOM 1421 N N . GLU A 1 204 ? 30.429 19.390 2.452 1.00 31.03 198 GLU A N 1
ATOM 1422 C CA . GLU A 1 204 ? 31.483 19.593 3.442 1.00 34.64 198 GLU A CA 1
ATOM 1423 C C . GLU A 1 204 ? 31.713 18.301 4.214 1.00 31.83 198 GLU A C 1
ATOM 1424 O O . GLU A 1 204 ? 30.764 17.738 4.763 1.00 30.53 198 GLU A O 1
ATOM 1430 N N . LEU A 1 205 ? 32.967 17.846 4.296 1.00 32.10 199 LEU A N 1
ATOM 1431 C CA . LEU A 1 205 ? 33.252 16.669 5.118 1.00 31.92 199 LEU A CA 1
ATOM 1432 C C . LEU A 1 205 ? 32.964 16.933 6.588 1.00 32.22 199 LEU A C 1
ATOM 1433 O O . LEU A 1 205 ? 32.465 16.052 7.295 1.00 29.20 199 LEU A O 1
ATOM 1438 N N . PHE A 1 206 ? 33.300 18.128 7.079 1.00 29.33 200 PHE A N 1
ATOM 1439 C CA . PHE A 1 206 ? 33.224 18.357 8.510 1.00 33.06 200 PHE A CA 1
ATOM 1440 C C . PHE A 1 206 ? 32.485 19.646 8.836 1.00 30.88 200 PHE A C 1
ATOM 1441 O O . PHE A 1 206 ? 32.737 20.674 8.198 1.00 30.89 200 PHE A O 1
ATOM 1449 N N . PRO A 1 207 ? 31.579 19.634 9.835 1.00 30.97 201 PRO A N 1
ATOM 1450 C CA . PRO A 1 207 ? 31.051 18.439 10.522 1.00 28.02 201 PRO A CA 1
ATOM 1451 C C . PRO A 1 207 ? 30.242 17.572 9.567 1.00 27.95 201 PRO A C 1
ATOM 1452 O O . PRO A 1 207 ? 29.756 18.094 8.565 1.00 27.78 201 PRO A O 1
ATOM 1456 N N . PRO A 1 208 ? 30.153 16.273 9.850 1.00 25.61 202 PRO A N 1
ATOM 1457 C CA . PRO A 1 208 ? 29.395 15.371 8.968 1.00 22.80 202 PRO A CA 1
ATOM 1458 C C . PRO A 1 208 ? 27.954 15.831 8.792 1.00 25.76 202 PRO A C 1
ATOM 1459 O O . PRO A 1 208 ? 27.303 16.250 9.749 1.00 25.92 202 PRO A O 1
ATOM 1463 N N . GLY A 1 209 ? 27.446 15.682 7.560 1.00 24.58 203 GLY A N 1
ATOM 1464 C CA . GLY A 1 209 ? 26.183 16.307 7.188 1.00 27.98 203 GLY A CA 1
ATOM 1465 C C . GLY A 1 209 ? 25.016 15.972 8.097 1.00 28.87 203 GLY A C 1
ATOM 1466 O O . GLY A 1 209 ? 24.192 16.840 8.408 1.00 28.33 203 GLY A O 1
ATOM 1467 N N . VAL A 1 210 ? 24.928 14.716 8.549 1.00 27.65 204 VAL A N 1
ATOM 1468 C CA . VAL A 1 210 ? 23.766 14.316 9.340 1.00 27.65 204 VAL A CA 1
ATOM 1469 C C . VAL A 1 210 ? 23.669 15.125 10.635 1.00 30.20 204 VAL A C 1
ATOM 1470 O O . VAL A 1 210 ? 22.562 15.382 11.123 1.00 31.45 204 VAL A O 1
ATOM 1474 N N . THR A 1 211 ? 24.800 15.558 11.203 1.00 28.29 205 THR A N 1
ATOM 1475 C CA . THR A 1 211 ? 24.736 16.382 12.410 1.00 28.63 205 THR A CA 1
ATOM 1476 C C . THR A 1 211 ? 24.316 17.810 12.111 1.00 30.96 205 THR A C 1
ATOM 1477 O O . THR A 1 211 ? 24.131 18.593 13.051 1.00 31.06 205 THR A O 1
ATOM 1481 N N . ARG A 1 212 ? 24.164 18.144 10.830 1.00 31.66 206 ARG A N 1
ATOM 1482 C CA . ARG A 1 212 ? 23.744 19.456 10.354 1.00 33.21 206 ARG A CA 1
ATOM 1483 C C . ARG A 1 212 ? 22.443 19.399 9.564 1.00 35.56 206 ARG A C 1
ATOM 1484 O O . ARG A 1 212 ? 22.115 20.370 8.873 1.00 38.56 206 ARG A O 1
ATOM 1492 N N . GLY A 1 213 ? 21.710 18.289 9.622 1.00 33.78 207 GLY A N 1
ATOM 1493 C CA . GLY A 1 213 ? 20.450 18.163 8.912 1.00 34.67 207 GLY A CA 1
ATOM 1494 C C . GLY A 1 213 ? 20.534 17.830 7.438 1.00 37.69 207 GLY A C 1
ATOM 1495 O O . GLY A 1 213 ? 19.546 18.015 6.718 1.00 36.03 207 GLY A O 1
ATOM 1496 N N . ARG A 1 214 ? 21.675 17.345 6.955 1.00 29.73 208 ARG A N 1
ATOM 1497 C CA . ARG A 1 214 ? 21.831 16.936 5.565 1.00 31.59 208 ARG A CA 1
ATOM 1498 C C . ARG A 1 214 ? 21.854 15.415 5.472 1.00 37.42 208 ARG A C 1
ATOM 1499 O O . ARG A 1 214 ? 22.638 14.763 6.172 1.00 38.19 208 ARG A O 1
ATOM 1507 N N . GLY A 1 215 ? 21.025 14.859 4.584 1.00 36.49 209 GLY A N 1
ATOM 1508 C CA . GLY A 1 215 ? 20.822 13.420 4.501 1.00 36.88 209 GLY A CA 1
ATOM 1509 C C . GLY A 1 215 ? 21.228 12.760 3.194 1.00 32.99 209 GLY A C 1
ATOM 1510 O O . GLY A 1 215 ? 22.343 12.973 2.709 1.00 31.83 209 GLY A O 1
ATOM 1511 N N . LEU A 1 216 ? 20.334 11.955 2.607 1.00 27.16 210 LEU A N 1
ATOM 1512 C CA . LEU A 1 216 ? 20.677 11.148 1.431 1.00 27.75 210 LEU A CA 1
ATOM 1513 C C . LEU A 1 216 ? 20.335 11.909 0.150 1.00 27.73 210 LEU A C 1
ATOM 1514 O O . LEU A 1 216 ? 19.420 11.571 -0.603 1.00 26.86 210 LEU A O 1
ATOM 1519 N N . ASN A 1 217 ? 21.122 12.943 -0.117 1.00 25.85 211 ASN A N 1
ATOM 1520 C CA . ASN A 1 217 ? 20.854 13.785 -1.280 1.00 27.78 211 ASN A CA 1
ATOM 1521 C C . ASN A 1 217 ? 21.718 13.345 -2.460 1.00 27.39 211 ASN A C 1
ATOM 1522 O O . ASN A 1 217 ? 22.491 14.120 -3.020 1.00 26.95 211 ASN A O 1
ATOM 1527 N N . PHE A 1 218 ? 21.577 12.062 -2.835 1.00 23.99 212 PHE A N 1
ATOM 1528 C CA . PHE A 1 218 ? 22.446 11.486 -3.867 1.00 25.60 212 PHE A CA 1
ATOM 1529 C C . PHE A 1 218 ? 22.285 12.182 -5.219 1.00 28.24 212 PHE A C 1
ATOM 1530 O O . PHE A 1 218 ? 23.276 12.427 -5.916 1.00 28.55 212 PHE A O 1
ATOM 1538 N N . ALA A 1 219 ? 21.046 12.464 -5.627 1.00 27.72 213 ALA A N 1
ATOM 1539 C CA . ALA A 1 219 ? 20.810 13.099 -6.922 1.00 30.11 213 ALA A CA 1
ATOM 1540 C C . ALA A 1 219 ? 21.505 14.455 -7.003 1.00 29.54 213 ALA A C 1
ATOM 1541 O O . ALA A 1 219 ? 22.090 14.808 -8.032 1.00 35.77 213 ALA A O 1
ATOM 1543 N N . GLU A 1 220 ? 21.465 15.215 -5.910 1.00 28.34 214 GLU A N 1
ATOM 1544 C CA . GLU A 1 220 ? 22.151 16.501 -5.848 1.00 32.62 214 GLU A CA 1
ATOM 1545 C C . GLU A 1 220 ? 23.662 16.334 -6.003 1.00 34.20 214 GLU A C 1
ATOM 1546 O O . GLU A 1 220 ? 24.310 17.071 -6.759 1.00 32.19 214 GLU A O 1
ATOM 1552 N N . ARG A 1 221 ? 24.241 15.357 -5.300 1.00 29.07 215 ARG A N 1
ATOM 1553 C CA . ARG A 1 221 ? 25.674 15.126 -5.424 1.00 28.52 215 ARG A CA 1
ATOM 1554 C C . ARG A 1 221 ? 26.041 14.755 -6.855 1.00 34.08 215 ARG A C 1
ATOM 1555 O O . ARG A 1 221 ? 27.043 15.238 -7.395 1.00 33.07 215 ARG A O 1
ATOM 1563 N N . ALA A 1 222 ? 25.222 13.921 -7.496 1.00 34.10 216 ALA A N 1
ATOM 1564 C CA . ALA A 1 222 ? 25.505 13.513 -8.869 1.00 37.27 216 ALA A CA 1
ATOM 1565 C C . ALA A 1 222 ? 25.454 14.705 -9.819 1.00 39.97 216 ALA A C 1
ATOM 1566 O O . ALA A 1 222 ? 26.225 14.770 -10.784 1.00 40.11 216 ALA A O 1
ATOM 1568 N N . GLU A 1 223 ? 24.528 15.640 -9.581 1.00 35.77 217 GLU A N 1
ATOM 1569 C CA . GLU A 1 223 ? 24.468 16.844 -10.405 1.00 41.49 217 GLU A CA 1
ATOM 1570 C C . GLU A 1 223 ? 25.744 17.675 -10.261 1.00 44.06 217 GLU A C 1
ATOM 1571 O O . GLU A 1 223 ? 26.277 18.183 -11.256 1.00 42.38 217 GLU A O 1
ATOM 1577 N N . LYS A 1 224 ? 26.264 17.804 -9.031 1.00 35.68 218 LYS A N 1
ATOM 1578 C CA . LYS A 1 224 ? 27.547 18.477 -8.835 1.00 38.36 218 LYS A CA 1
ATOM 1579 C C . LYS A 1 224 ? 28.673 17.761 -9.567 1.00 43.21 218 LYS A C 1
ATOM 1580 O O . LYS A 1 224 ? 29.594 18.406 -10.083 1.00 42.15 218 LYS A O 1
ATOM 1586 N N . VAL A 1 225 ? 28.620 16.431 -9.625 1.00 38.08 219 VAL A N 1
ATOM 1587 C CA . VAL A 1 225 ? 29.635 15.676 -10.358 1.00 42.70 219 VAL A CA 1
ATOM 1588 C C . VAL A 1 225 ? 29.594 16.028 -11.843 1.00 44.36 219 VAL A C 1
ATOM 1589 O O . VAL A 1 225 ? 30.632 16.272 -12.470 1.00 46.68 219 VAL A O 1
ATOM 1593 N N . ARG A 1 226 ? 28.390 16.061 -12.424 1.00 42.56 220 ARG A N 1
ATOM 1594 C CA . ARG A 1 226 ? 28.243 16.422 -13.834 1.00 45.88 220 ARG A CA 1
ATOM 1595 C C . ARG A 1 226 ? 28.767 17.825 -14.112 1.00 47.13 220 ARG A C 1
ATOM 1596 O O . ARG A 1 226 ? 29.409 18.062 -15.143 1.00 48.02 220 ARG A O 1
ATOM 1604 N N . GLU A 1 227 ? 28.480 18.774 -13.215 1.00 45.60 221 GLU A N 1
ATOM 1605 C CA . GLU A 1 227 ? 28.952 20.144 -13.396 1.00 50.82 221 GLU A CA 1
ATOM 1606 C C . GLU A 1 227 ? 30.473 20.216 -13.356 1.00 50.56 221 GLU A C 1
ATOM 1607 O O . GLU A 1 227 ? 31.086 21.013 -14.076 1.00 53.93 221 GLU A O 1
ATOM 1613 N N . GLN A 1 228 ? 31.097 19.411 -12.501 1.00 48.07 222 GLN A N 1
ATOM 1614 C CA . GLN A 1 228 ? 32.527 19.506 -12.249 1.00 51.64 222 GLN A CA 1
ATOM 1615 C C . GLN A 1 228 ? 33.355 18.498 -13.036 1.00 59.01 222 GLN A C 1
ATOM 1616 O O . GLN A 1 228 ? 34.585 18.605 -13.029 1.00 85.56 222 GLN A O 1
ATOM 1622 N N . TRP A 1 229 ? 32.726 17.539 -13.717 1.00 56.36 223 TRP A N 1
ATOM 1623 C CA . TRP A 1 229 ? 33.482 16.451 -14.332 1.00 63.16 223 TRP A CA 1
ATOM 1624 C C . TRP A 1 229 ? 34.442 16.995 -15.379 1.00 77.83 223 TRP A C 1
ATOM 1625 O O . TRP A 1 229 ? 34.037 17.712 -16.297 1.00 73.44 223 TRP A O 1
ATOM 1636 N N . ALA A 1 230 ? 35.717 16.621 -15.248 1.00 77.08 224 ALA A N 1
ATOM 1637 C CA . ALA A 1 230 ? 36.746 17.138 -16.138 1.00 71.97 224 ALA A CA 1
ATOM 1638 C C . ALA A 1 230 ? 36.491 16.670 -17.568 1.00 77.26 224 ALA A C 1
ATOM 1639 O O . ALA A 1 230 ? 36.048 15.547 -17.816 1.00 95.70 224 ALA A O 1
ATOM 1641 N N . ALA A 1 231 ? 36.709 17.563 -18.515 1.00 75.38 225 ALA A N 1
ATOM 1642 C CA . ALA A 1 231 ? 36.394 17.246 -19.900 1.00 106.94 225 ALA A CA 1
ATOM 1643 C C . ALA A 1 231 ? 37.420 16.279 -20.493 1.00 99.83 225 ALA A C 1
ATOM 1644 O O . ALA A 1 231 ? 38.606 16.335 -20.158 1.00 74.25 225 ALA A O 1
ATOM 1646 N N . GLY A 1 232 ? 36.961 15.340 -21.326 1.00 79.30 226 GLY A N 1
ATOM 1647 C CA . GLY A 1 232 ? 37.883 14.318 -21.785 1.00 74.73 226 GLY A CA 1
ATOM 1648 C C . GLY A 1 232 ? 38.048 13.126 -20.854 1.00 104.81 226 GLY A C 1
ATOM 1649 O O . GLY A 1 232 ? 38.991 12.347 -21.040 1.00 72.47 226 GLY A O 1
ATOM 1650 N N . GLN A 1 233 ? 37.247 13.017 -19.793 1.00 117.54 227 GLN A N 1
ATOM 1651 C CA . GLN A 1 233 ? 37.342 11.910 -18.842 1.00 74.80 227 GLN A CA 1
ATOM 1652 C C . GLN A 1 233 ? 36.181 10.981 -19.119 1.00 72.89 227 GLN A C 1
ATOM 1653 O O . GLN A 1 233 ? 35.047 11.449 -19.259 1.00 64.80 227 GLN A O 1
ATOM 1659 N N . ALA A 1 234 ? 36.470 9.693 -19.284 1.00 67.16 228 ALA A N 1
ATOM 1660 C CA . ALA A 1 234 ? 35.395 8.727 -19.443 1.00 65.72 228 ALA A CA 1
ATOM 1661 C C . ALA A 1 234 ? 34.420 8.875 -18.276 1.00 80.17 228 ALA A C 1
ATOM 1662 O O . ALA A 1 234 ? 34.850 9.132 -17.143 1.00 60.91 228 ALA A O 1
ATOM 1664 N N . PRO A 1 235 ? 33.117 8.745 -18.510 1.00 64.96 229 PRO A N 1
ATOM 1665 C CA . PRO A 1 235 ? 32.138 8.913 -17.428 1.00 59.23 229 PRO A CA 1
ATOM 1666 C C . PRO A 1 235 ? 32.375 7.905 -16.316 1.00 76.54 229 PRO A C 1
ATOM 1667 O O . PRO A 1 235 ? 33.006 6.860 -16.540 1.00 56.74 229 PRO A O 1
ATOM 1671 N N . PRO A 1 236 ? 31.895 8.185 -15.098 1.00 58.50 230 PRO A N 1
ATOM 1672 C CA . PRO A 1 236 ? 32.164 7.258 -13.983 1.00 54.32 230 PRO A CA 1
ATOM 1673 C C . PRO A 1 236 ? 31.552 5.887 -14.172 1.00 54.05 230 PRO A C 1
ATOM 1674 O O . PRO A 1 236 ? 32.106 4.902 -13.665 1.00 45.96 230 PRO A O 1
ATOM 1678 N N . ILE A 1 237 ? 30.435 5.788 -14.900 1.00 53.55 231 ILE A N 1
ATOM 1679 C CA . ILE A 1 237 ? 29.803 4.490 -15.128 1.00 53.79 231 ILE A CA 1
ATOM 1680 C C . ILE A 1 237 ? 30.763 3.520 -15.806 1.00 53.20 231 ILE A C 1
ATOM 1681 O O . ILE A 1 237 ? 30.718 2.308 -15.544 1.00 48.01 231 ILE A O 1
ATOM 1686 N N . LYS A 1 238 ? 31.668 4.026 -16.651 1.00 52.11 232 LYS A N 1
ATOM 1687 C CA . LYS A 1 238 ? 32.663 3.153 -17.267 1.00 54.55 232 LYS A CA 1
ATOM 1688 C C . LYS A 1 238 ? 33.573 2.539 -16.209 1.00 53.11 232 LYS A C 1
ATOM 1689 O O . LYS A 1 238 ? 33.819 1.326 -16.213 1.00 51.06 232 LYS A O 1
ATOM 1695 N N . ASN A 1 239 ? 34.087 3.368 -15.295 1.00 52.22 233 ASN A N 1
ATOM 1696 C CA . ASN A 1 239 ? 34.882 2.855 -14.185 1.00 48.43 233 ASN A CA 1
ATOM 1697 C C . ASN A 1 239 ? 34.138 1.750 -13.450 1.00 45.00 233 ASN A C 1
ATOM 1698 O O . ASN A 1 239 ? 34.699 0.683 -13.169 1.00 41.16 233 ASN A O 1
ATOM 1703 N N . PHE A 1 240 ? 32.856 1.986 -13.155 1.00 38.62 234 PHE A N 1
ATOM 1704 C CA . PHE A 1 240 ? 32.082 1.032 -12.374 1.00 39.34 234 PHE A CA 1
ATOM 1705 C C . PHE A 1 240 ? 31.912 -0.265 -13.159 1.00 36.79 234 PHE A C 1
ATOM 1706 O O . PHE A 1 240 ? 32.203 -1.356 -12.652 1.00 32.57 234 PHE A O 1
ATOM 1714 N N . GLY A 1 241 ? 31.520 -0.150 -14.434 1.00 36.71 235 GLY A N 1
ATOM 1715 C CA . GLY A 1 241 ? 31.283 -1.327 -15.252 1.00 34.18 235 GLY A CA 1
ATOM 1716 C C . GLY A 1 241 ? 32.540 -2.119 -15.553 1.00 38.10 235 GLY A C 1
ATOM 1717 O O . GLY A 1 241 ? 32.498 -3.352 -15.621 1.00 33.63 235 GLY A O 1
ATOM 1718 N N . ASP A 1 242 ? 33.674 -1.433 -15.724 1.00 36.76 236 ASP A N 1
ATOM 1719 C CA . ASP A 1 242 ? 34.936 -2.136 -15.929 1.00 38.21 236 ASP A CA 1
ATOM 1720 C C . ASP A 1 242 ? 35.313 -2.967 -14.708 1.00 35.54 236 ASP A C 1
ATOM 1721 O O . ASP A 1 242 ? 35.732 -4.123 -14.839 1.00 34.43 236 ASP A O 1
ATOM 1726 N N . ARG A 1 243 ? 35.164 -2.405 -13.508 1.00 32.62 237 ARG A N 1
ATOM 1727 C CA . ARG A 1 243 ? 35.527 -3.156 -12.308 1.00 33.26 237 ARG A CA 1
ATOM 1728 C C . ARG A 1 243 ? 34.553 -4.311 -12.082 1.00 27.46 237 ARG A C 1
ATOM 1729 O O . ARG A 1 243 ? 34.950 -5.394 -11.632 1.00 27.89 237 ARG A O 1
ATOM 1737 N N . VAL A 1 244 ? 33.271 -4.095 -12.394 1.00 29.15 238 VAL A N 1
ATOM 1738 C CA . VAL A 1 244 ? 32.295 -5.180 -12.316 1.00 26.58 238 VAL A CA 1
ATOM 1739 C C . VAL A 1 244 ? 32.713 -6.334 -13.221 1.00 30.24 238 VAL A C 1
ATOM 1740 O O . VAL A 1 244 ? 32.687 -7.503 -12.825 1.00 26.95 238 VAL A O 1
ATOM 1744 N N . ALA A 1 245 ? 33.119 -6.025 -14.450 1.00 29.54 239 ALA A N 1
ATOM 1745 C CA . ALA A 1 245 ? 33.523 -7.096 -15.357 1.00 27.71 239 ALA A CA 1
ATOM 1746 C C . ALA A 1 245 ? 34.776 -7.810 -14.856 1.00 27.77 239 ALA A C 1
ATOM 1747 O O . ALA A 1 245 ? 34.855 -9.044 -14.913 1.00 29.26 239 ALA A O 1
ATOM 1749 N N . GLU A 1 246 ? 35.751 -7.054 -14.341 1.00 28.56 240 GLU A N 1
ATOM 1750 C CA . GLU A 1 246 ? 36.992 -7.641 -13.833 1.00 28.42 240 GLU A CA 1
ATOM 1751 C C . GLU A 1 246 ? 36.750 -8.570 -12.652 1.00 30.26 240 GLU A C 1
ATOM 1752 O O . GLU A 1 246 ? 37.326 -9.659 -12.578 1.00 27.14 240 GLU A O 1
ATOM 1758 N N . VAL A 1 247 ? 35.953 -8.135 -11.675 1.00 29.69 241 VAL A N 1
ATOM 1759 C CA . VAL A 1 247 ? 35.808 -8.985 -10.501 1.00 29.36 241 VAL A CA 1
ATOM 1760 C C . VAL A 1 247 ? 35.026 -10.244 -10.852 1.00 26.68 241 VAL A C 1
ATOM 1761 O O . VAL A 1 247 ? 35.271 -11.315 -10.285 1.00 27.40 241 VAL A O 1
ATOM 1765 N N . THR A 1 248 ? 34.077 -10.146 -11.782 1.00 27.74 242 THR A N 1
ATOM 1766 C CA . THR A 1 248 ? 33.307 -11.323 -12.162 1.00 26.84 242 THR A CA 1
ATOM 1767 C C . THR A 1 248 ? 34.195 -12.320 -12.883 1.00 28.89 242 THR A C 1
ATOM 1768 O O . THR A 1 248 ? 34.151 -13.525 -12.610 1.00 28.57 242 THR A O 1
ATOM 1772 N N . GLU A 1 249 ? 35.033 -11.824 -13.785 1.00 28.28 243 GLU A N 1
ATOM 1773 C CA . GLU A 1 249 ? 35.970 -12.708 -14.458 1.00 33.43 243 GLU A CA 1
ATOM 1774 C C . GLU A 1 249 ? 36.867 -13.412 -13.440 1.00 31.40 243 GLU A C 1
ATOM 1775 O O . GLU A 1 249 ? 37.076 -14.625 -13.522 1.00 31.59 243 GLU A O 1
ATOM 1781 N N . ARG A 1 250 ? 37.293 -12.692 -12.398 1.00 28.86 244 ARG A N 1
ATOM 1782 C CA . ARG A 1 250 ? 38.189 -13.272 -11.399 1.00 30.39 244 ARG A CA 1
ATOM 1783 C C . ARG A 1 250 ? 37.498 -14.370 -10.590 1.00 29.49 244 ARG A C 1
ATOM 1784 O O . ARG A 1 250 ? 38.077 -15.437 -10.363 1.00 29.81 244 ARG A O 1
ATOM 1792 N N . VAL A 1 251 ? 36.254 -14.140 -10.141 1.00 29.87 245 VAL A N 1
ATOM 1793 C CA . VAL A 1 251 ? 35.631 -15.137 -9.269 1.00 31.98 245 VAL A CA 1
ATOM 1794 C C . VAL A 1 251 ? 35.184 -16.360 -10.061 1.00 32.31 245 VAL A C 1
ATOM 1795 O O . VAL A 1 251 ? 35.195 -17.472 -9.530 1.00 34.19 245 VAL A O 1
ATOM 1799 N N . LEU A 1 252 ? 34.767 -16.188 -11.323 1.00 30.96 246 LEU A N 1
ATOM 1800 C CA . LEU A 1 252 ? 34.479 -17.350 -12.165 1.00 32.88 246 LEU A CA 1
ATOM 1801 C C . LEU A 1 252 ? 35.721 -18.214 -12.324 1.00 33.66 246 LEU A C 1
ATOM 1802 O O . LEU A 1 252 ? 35.662 -19.450 -12.236 1.00 33.10 246 LEU A O 1
ATOM 1807 N N . LYS A 1 253 ? 36.861 -17.565 -12.534 1.00 32.78 247 LYS A N 1
ATOM 1808 C CA . LYS A 1 253 ? 38.125 -18.277 -12.651 1.00 36.46 247 LYS A CA 1
ATOM 1809 C C . LYS A 1 253 ? 38.476 -18.977 -11.338 1.00 38.20 247 LYS A C 1
ATOM 1810 O O . LYS A 1 253 ? 38.884 -20.149 -11.335 1.00 35.85 247 LYS A O 1
ATOM 1816 N N . GLN A 1 254 ? 38.272 -18.292 -10.205 1.00 33.92 248 GLN A N 1
ATOM 1817 C CA . GLN A 1 254 ? 38.541 -18.902 -8.903 1.00 31.62 248 GLN A CA 1
ATOM 1818 C C . GLN A 1 254 ? 37.603 -20.070 -8.624 1.00 34.81 248 GLN A C 1
ATOM 1819 O O . GLN A 1 254 ? 38.007 -21.061 -8.008 1.00 35.77 248 GLN A O 1
ATOM 1825 N N . ALA A 1 255 ? 36.347 -19.976 -9.062 1.00 30.97 249 ALA A N 1
ATOM 1826 C CA . ALA A 1 255 ? 35.408 -21.060 -8.830 1.00 32.32 249 ALA A CA 1
ATOM 1827 C C . ALA A 1 255 ? 35.564 -22.193 -9.834 1.00 33.97 249 ALA A C 1
ATOM 1828 O O . ALA A 1 255 ? 34.997 -23.268 -9.621 1.00 32.32 249 ALA A O 1
ATOM 1830 N N . ASP A 1 256 ? 36.317 -21.969 -10.908 1.00 35.30 250 ASP A N 1
ATOM 1831 C CA . ASP A 1 256 ? 36.459 -22.925 -12.008 1.00 39.74 250 ASP A CA 1
ATOM 1832 C C . ASP A 1 256 ? 35.100 -23.270 -12.623 1.00 37.44 250 ASP A C 1
ATOM 1833 O O . ASP A 1 256 ? 34.777 -24.435 -12.874 1.00 37.38 250 ASP A O 1
ATOM 1838 N N . VAL A 1 257 ? 34.299 -22.236 -12.869 1.00 35.43 251 VAL A N 1
ATOM 1839 C CA . VAL A 1 257 ? 33.030 -22.367 -13.570 1.00 35.84 251 VAL A CA 1
ATOM 1840 C C . VAL A 1 257 ? 32.989 -21.359 -14.711 1.00 36.09 251 VAL A C 1
ATOM 1841 O O . VAL A 1 257 ? 33.609 -20.291 -14.654 1.00 34.97 251 VAL A O 1
ATOM 1845 N N . SER A 1 258 ? 32.259 -21.711 -15.763 1.00 35.80 252 SER A N 1
ATOM 1846 C CA . SER A 1 258 ? 32.082 -20.848 -16.917 1.00 37.43 252 SER A CA 1
ATOM 1847 C C . SER A 1 258 ? 30.688 -20.237 -16.899 1.00 35.37 252 SER A C 1
ATOM 1848 O O . SER A 1 258 ? 29.788 -20.710 -16.195 1.00 34.04 252 SER A O 1
ATOM 1851 N N . TRP A 1 259 ? 30.520 -19.172 -17.690 1.00 35.83 253 TRP A N 1
ATOM 1852 C CA . TRP A 1 259 ? 29.201 -18.551 -17.834 1.00 37.47 253 TRP A CA 1
ATOM 1853 C C . TRP A 1 259 ? 28.146 -19.579 -18.196 1.00 41.94 253 TRP A C 1
ATOM 1854 O O . TRP A 1 259 ? 26.988 -19.477 -17.776 1.00 36.72 253 TRP A O 1
ATOM 1865 N N . ASP A 1 260 ? 28.525 -20.542 -19.032 1.00 40.82 254 ASP A N 1
ATOM 1866 C CA . ASP A 1 260 ? 27.739 -21.708 -19.399 1.00 42.80 254 ASP A CA 1
ATOM 1867 C C . ASP A 1 260 ? 27.034 -22.314 -18.189 1.00 39.48 254 ASP A C 1
ATOM 1868 O O . ASP A 1 260 ? 25.870 -22.715 -18.276 1.00 38.55 254 ASP A O 1
ATOM 1873 N N . GLN A 1 261 ? 27.741 -22.396 -17.062 1.00 38.88 255 GLN A N 1
ATOM 1874 C CA . GLN A 1 261 ? 27.247 -23.046 -15.857 1.00 36.25 255 GLN A CA 1
ATOM 1875 C C . GLN A 1 261 ? 26.478 -22.115 -14.920 1.00 33.67 255 GLN A C 1
ATOM 1876 O O . GLN A 1 261 ? 25.995 -22.580 -13.883 1.00 33.70 255 GLN A O 1
ATOM 1882 N N . ILE A 1 262 ? 26.395 -20.824 -15.222 1.00 34.38 256 ILE A N 1
ATOM 1883 C CA . ILE A 1 262 ? 25.685 -19.870 -14.372 1.00 31.99 256 ILE A CA 1
ATOM 1884 C C . ILE A 1 262 ? 24.219 -19.841 -14.788 1.00 32.26 256 ILE A C 1
ATOM 1885 O O . ILE A 1 262 ? 23.890 -19.435 -15.907 1.00 32.33 256 ILE A O 1
ATOM 1890 N N . ALA A 1 263 ? 23.336 -20.250 -13.875 1.00 29.43 257 ALA A N 1
ATOM 1891 C CA . ALA A 1 263 ? 21.904 -20.295 -14.133 1.00 30.53 257 ALA A CA 1
ATOM 1892 C C . ALA A 1 263 ? 21.234 -18.951 -13.871 1.00 30.51 257 ALA A C 1
ATOM 1893 O O . ALA A 1 263 ? 20.348 -18.539 -14.627 1.00 29.74 257 ALA A O 1
ATOM 1895 N N . LYS A 1 264 ? 21.663 -18.243 -12.829 1.00 26.83 258 LYS A N 1
ATOM 1896 C CA . LYS A 1 264 ? 21.043 -16.986 -12.430 1.00 27.21 258 LYS A CA 1
ATOM 1897 C C . LYS A 1 264 ? 22.122 -16.020 -11.978 1.00 27.24 258 LYS A C 1
ATOM 1898 O O . LYS A 1 264 ? 23.132 -16.431 -11.396 1.00 26.52 258 LYS A O 1
ATOM 1904 N N . VAL A 1 265 ? 21.905 -14.744 -12.277 1.00 28.65 259 VAL A N 1
ATOM 1905 C CA . VAL A 1 265 ? 22.751 -13.648 -11.826 1.00 25.29 259 VAL A CA 1
ATOM 1906 C C . VAL A 1 265 ? 21.917 -12.855 -10.830 1.00 24.83 259 VAL A C 1
ATOM 1907 O O . VAL A 1 265 ? 20.924 -12.220 -11.211 1.00 24.52 259 VAL A O 1
ATOM 1911 N N . CYS A 1 266 ? 22.303 -12.908 -9.557 1.00 24.55 260 CYS A N 1
ATOM 1912 C CA . CYS A 1 266 ? 21.641 -12.130 -8.513 1.00 24.41 260 CYS A CA 1
ATOM 1913 C C . CYS A 1 266 ? 22.339 -10.782 -8.404 1.00 24.73 260 CYS A C 1
ATOM 1914 O O . CYS A 1 266 ? 23.448 -10.684 -7.868 1.00 25.12 260 CYS A O 1
ATOM 1917 N N . HIS A 1 267 ? 21.670 -9.741 -8.899 1.00 24.95 261 HIS A N 1
ATOM 1918 C CA . HIS A 1 267 ? 22.201 -8.394 -9.017 1.00 23.63 261 HIS A CA 1
ATOM 1919 C C . HIS A 1 267 ? 21.395 -7.461 -8.111 1.00 24.52 261 HIS A C 1
ATOM 1920 O O . HIS A 1 267 ? 20.381 -7.853 -7.516 1.00 26.20 261 HIS A O 1
ATOM 1927 N N . VAL A 1 268 ? 21.845 -6.211 -8.028 1.00 24.23 262 VAL A N 1
ATOM 1928 C CA . VAL A 1 268 ? 21.169 -5.220 -7.182 1.00 25.15 262 VAL A CA 1
ATOM 1929 C C . VAL A 1 268 ? 19.847 -4.803 -7.808 1.00 25.47 262 VAL A C 1
ATOM 1930 O O . VAL A 1 268 ? 19.616 -4.944 -9.014 1.00 26.95 262 VAL A O 1
ATOM 1934 N N . GLY A 1 269 ? 18.970 -4.243 -6.970 1.00 27.15 263 GLY A N 1
ATOM 1935 C CA . GLY A 1 269 ? 17.680 -3.783 -7.438 1.00 24.25 263 GLY A CA 1
ATOM 1936 C C . GLY A 1 269 ? 17.696 -2.341 -7.910 1.00 27.61 263 GLY A C 1
ATOM 1937 O O . GLY A 1 269 ? 17.006 -1.496 -7.342 1.00 25.25 263 GLY A O 1
ATOM 1938 N N . PHE A 1 270 ? 18.480 -2.044 -8.941 1.00 24.63 264 PHE A N 1
ATOM 1939 C CA . PHE A 1 270 ? 18.522 -0.709 -9.525 1.00 24.65 264 PHE A CA 1
ATOM 1940 C C . PHE A 1 270 ? 17.389 -0.537 -10.537 1.00 23.28 264 PHE A C 1
ATOM 1941 O O . PHE A 1 270 ? 16.833 -1.507 -11.044 1.00 25.13 264 PHE A O 1
ATOM 1949 N N . GLY A 1 271 ? 17.072 0.719 -10.862 1.00 23.49 265 GLY A N 1
ATOM 1950 C CA . GLY A 1 271 ? 16.282 0.967 -12.053 1.00 25.59 265 GLY A CA 1
ATOM 1951 C C . GLY A 1 271 ? 16.959 0.413 -13.296 1.00 25.38 265 GLY A C 1
ATOM 1952 O O . GLY A 1 271 ? 18.182 0.231 -13.344 1.00 23.14 265 GLY A O 1
ATOM 1953 N N . ARG A 1 272 ? 16.146 0.148 -14.325 1.00 26.68 266 ARG A N 1
ATOM 1954 C CA . ARG A 1 272 ? 16.668 -0.551 -15.499 1.00 25.55 266 ARG A CA 1
ATOM 1955 C C . ARG A 1 272 ? 17.832 0.176 -16.166 1.00 27.56 266 ARG A C 1
ATOM 1956 O O . ARG A 1 272 ? 18.832 -0.492 -16.483 1.00 27.83 266 ARG A O 1
ATOM 1964 N N . PRO A 1 273 ? 17.804 1.497 -16.381 1.00 27.93 267 PRO A N 1
ATOM 1965 C CA . PRO A 1 273 ? 18.953 2.127 -17.060 1.00 26.59 267 PRO A CA 1
ATOM 1966 C C . PRO A 1 273 ? 20.276 1.913 -16.339 1.00 29.61 267 PRO A C 1
ATOM 1967 O O . PRO A 1 273 ? 21.283 1.544 -16.971 1.00 28.25 267 PRO A O 1
ATOM 1971 N N . ALA A 1 274 ? 20.301 2.144 -15.024 1.00 26.12 268 ALA A N 1
ATOM 1972 C CA . ALA A 1 274 ? 21.518 1.948 -14.242 1.00 27.78 268 ALA A CA 1
ATOM 1973 C C . ALA A 1 274 ? 21.884 0.473 -14.132 1.00 25.20 268 ALA A C 1
ATOM 1974 O O . ALA A 1 274 ? 23.072 0.124 -14.142 1.00 28.12 268 ALA A O 1
ATOM 1976 N N . LEU A 1 275 ? 20.888 -0.403 -13.974 1.00 25.34 269 LEU A N 1
ATOM 1977 C CA . LEU A 1 275 ? 21.165 -1.840 -13.946 1.00 24.48 269 LEU A CA 1
ATOM 1978 C C . LEU A 1 275 ? 21.862 -2.285 -15.224 1.00 29.39 269 LEU A C 1
ATOM 1979 O O . LEU A 1 275 ? 22.844 -3.039 -15.182 1.00 26.24 269 LEU A O 1
ATOM 1984 N N . GLU A 1 276 ? 21.367 -1.824 -16.373 1.00 27.26 270 GLU A N 1
ATOM 1985 C CA . GLU A 1 276 ? 21.984 -2.190 -17.643 1.00 32.21 270 GLU A CA 1
ATOM 1986 C C . GLU A 1 276 ? 23.384 -1.593 -17.775 1.00 29.19 270 GLU A C 1
ATOM 1987 O O . GLU A 1 276 ? 24.334 -2.290 -18.155 1.00 30.20 270 GLU A O 1
ATOM 1993 N N . ALA A 1 277 ? 23.532 -0.303 -17.463 1.00 30.13 271 ALA A N 1
ATOM 1994 C CA . ALA A 1 277 ? 24.816 0.357 -17.687 1.00 28.24 271 ALA A CA 1
ATOM 1995 C C . ALA A 1 277 ? 25.899 -0.201 -16.773 1.00 34.57 271 ALA A C 1
ATOM 1996 O O . ALA A 1 277 ? 27.053 -0.357 -17.193 1.00 32.09 271 ALA A O 1
ATOM 1998 N N . MET A 1 278 ? 25.560 -0.497 -15.518 1.00 28.95 272 MET A N 1
ATOM 1999 C CA . MET A 1 278 ? 26.573 -0.952 -14.568 1.00 30.83 272 MET A CA 1
ATOM 2000 C C . MET A 1 278 ? 26.758 -2.465 -14.532 1.00 29.35 272 MET A C 1
ATOM 2001 O O . MET A 1 278 ? 27.832 -2.934 -14.130 1.00 31.02 272 MET A O 1
ATOM 2006 N N . PHE A 1 279 ? 25.754 -3.248 -14.919 1.00 28.37 273 PHE A N 1
ATOM 2007 C CA . PHE A 1 279 ? 25.856 -4.685 -14.704 1.00 27.06 273 PHE A CA 1
ATOM 2008 C C . PHE A 1 279 ? 25.512 -5.511 -15.941 1.00 29.23 273 PHE A C 1
ATOM 2009 O O . PHE A 1 279 ? 26.334 -6.318 -16.390 1.00 32.65 273 PHE A O 1
ATOM 2017 N N . LEU A 1 280 ? 24.315 -5.339 -16.502 1.00 26.65 274 LEU A N 1
ATOM 2018 C CA . LEU A 1 280 ? 23.862 -6.285 -17.523 1.00 30.12 274 LEU A CA 1
ATOM 2019 C C . LEU A 1 280 ? 24.656 -6.129 -18.818 1.00 36.23 274 LEU A C 1
ATOM 2020 O O . LEU A 1 280 ? 24.964 -7.123 -19.489 1.00 32.37 274 LEU A O 1
ATOM 2025 N N . LEU A 1 281 ? 25.009 -4.891 -19.179 1.00 31.71 275 LEU A N 1
ATOM 2026 C CA . LEU A 1 281 ? 25.771 -4.700 -20.407 1.00 35.08 275 LEU A CA 1
ATOM 2027 C C . LEU A 1 281 ? 27.231 -5.088 -20.207 1.00 32.03 275 LEU A C 1
ATOM 2028 O O . LEU A 1 281 ? 27.747 -5.887 -20.996 1.00 32.89 275 LEU A O 1
ATOM 2033 N N . PRO A 1 282 ? 27.928 -4.590 -19.169 1.00 32.64 276 PRO A N 1
ATOM 2034 C CA . PRO A 1 282 ? 29.322 -5.025 -18.971 1.00 29.39 276 PRO A CA 1
ATOM 2035 C C . PRO A 1 282 ? 29.480 -6.528 -18.890 1.00 33.56 276 PRO A C 1
ATOM 2036 O O . PRO A 1 282 ? 30.508 -7.058 -19.323 1.00 31.61 276 PRO A O 1
ATOM 2040 N N . LEU A 1 283 ? 28.488 -7.245 -18.373 1.00 28.66 277 LEU A N 1
ATOM 2041 C CA . LEU A 1 283 ? 28.599 -8.690 -18.250 1.00 33.95 277 LEU A CA 1
ATOM 2042 C C . LEU A 1 283 ? 27.897 -9.436 -19.381 1.00 32.62 277 LEU A C 1
ATOM 2043 O O . LEU A 1 283 ? 28.012 -10.658 -19.454 1.00 35.09 277 LEU A O 1
ATOM 2048 N N . ASP A 1 284 ? 27.193 -8.727 -20.261 1.00 31.38 278 ASP A N 1
ATOM 2049 C CA . ASP A 1 284 ? 26.418 -9.323 -21.345 1.00 31.83 278 ASP A CA 1
ATOM 2050 C C . ASP A 1 284 ? 25.528 -10.456 -20.818 1.00 38.72 278 ASP A C 1
ATOM 2051 O O . ASP A 1 284 ? 25.605 -11.606 -21.255 1.00 33.42 278 ASP A O 1
ATOM 2056 N N . VAL A 1 285 ? 24.679 -10.112 -19.853 1.00 33.49 279 VAL A N 1
ATOM 2057 C CA . VAL A 1 285 ? 23.847 -11.119 -19.190 1.00 29.70 279 VAL A CA 1
ATOM 2058 C C . VAL A 1 285 ? 22.653 -11.443 -20.095 1.00 32.48 279 VAL A C 1
ATOM 2059 O O . VAL A 1 285 ? 21.930 -10.521 -20.500 1.00 34.09 279 VAL A O 1
ATOM 2063 N N . PRO A 1 286 ? 22.426 -12.711 -20.415 1.00 34.49 280 PRO A N 1
ATOM 2064 C CA . PRO A 1 286 ? 21.166 -13.089 -21.070 1.00 37.29 280 PRO A CA 1
ATOM 2065 C C . PRO A 1 286 ? 19.986 -12.784 -20.160 1.00 35.77 280 PRO A C 1
ATOM 2066 O O . PRO A 1 286 ? 20.044 -13.005 -18.948 1.00 36.29 280 PRO A O 1
ATOM 2070 N N . GLU A 1 287 ? 18.903 -12.279 -20.757 1.00 34.89 281 GLU A N 1
ATOM 2071 C CA . GLU A 1 287 ? 17.785 -11.789 -19.952 1.00 34.10 281 GLU A CA 1
ATOM 2072 C C . GLU A 1 287 ? 17.195 -12.874 -19.065 1.00 33.45 281 GLU A C 1
ATOM 2073 O O . GLU A 1 287 ? 16.743 -12.576 -17.954 1.00 31.99 281 GLU A O 1
ATOM 2079 N N . GLU A 1 288 ? 17.209 -14.136 -19.519 1.00 32.11 282 GLU A N 1
ATOM 2080 C CA . GLU A 1 288 ? 16.651 -15.219 -18.712 1.00 33.39 282 GLU A CA 1
ATOM 2081 C C . GLU A 1 288 ? 17.478 -15.487 -17.456 1.00 29.73 282 GLU A C 1
ATOM 2082 O O . GLU A 1 288 ? 16.978 -16.123 -16.521 1.00 30.57 282 GLU A O 1
ATOM 2088 N N . LYS A 1 289 ? 18.733 -15.050 -17.426 1.00 30.23 283 LYS A N 1
ATOM 2089 C CA . LYS A 1 289 ? 19.580 -15.227 -16.261 1.00 27.48 283 LYS A CA 1
ATOM 2090 C C . LYS A 1 289 ? 19.458 -14.088 -15.249 1.00 29.97 283 LYS A C 1
ATOM 2091 O O . LYS A 1 289 ? 19.988 -14.212 -14.143 1.00 28.96 283 LYS A O 1
ATOM 2097 N N . THR A 1 290 ? 18.788 -12.989 -15.590 1.00 28.60 284 THR A N 1
ATOM 2098 C CA . THR A 1 290 ? 18.623 -11.904 -14.626 1.00 28.73 284 THR A CA 1
ATOM 2099 C C . THR A 1 290 ? 17.530 -12.247 -13.611 1.00 26.83 284 THR A C 1
ATOM 2100 O O . THR A 1 290 ? 16.807 -13.235 -13.748 1.00 27.31 284 THR A O 1
ATOM 2104 N N . VAL A 1 291 ? 17.400 -11.395 -12.589 1.00 25.41 285 VAL A N 1
ATOM 2105 C CA . VAL A 1 291 ? 16.273 -11.465 -11.663 1.00 24.00 285 VAL A CA 1
ATOM 2106 C C . VAL A 1 291 ? 15.484 -10.160 -11.749 1.00 26.41 285 VAL A C 1
ATOM 2107 O O . VAL A 1 291 ? 14.836 -9.745 -10.779 1.00 24.88 285 VAL A O 1
ATOM 2111 N N . TRP A 1 292 ? 15.488 -9.543 -12.940 1.00 24.64 286 TRP A N 1
ATOM 2112 C CA . TRP A 1 292 ? 14.845 -8.242 -13.139 1.00 27.49 286 TRP A CA 1
ATOM 2113 C C . TRP A 1 292 ? 13.388 -8.232 -12.675 1.00 25.01 286 TRP A C 1
ATOM 2114 O O . TRP A 1 292 ? 12.964 -7.321 -11.956 1.00 24.28 286 TRP A O 1
ATOM 2125 N N . GLU A 1 293 ? 12.594 -9.240 -13.064 1.00 25.17 287 GLU A N 1
ATOM 2126 C CA . GLU A 1 293 ? 11.179 -9.121 -12.708 1.00 28.63 287 GLU A CA 1
ATOM 2127 C C . GLU A 1 293 ? 10.915 -9.330 -11.221 1.00 24.39 287 GLU A C 1
ATOM 2128 O O . GLU A 1 293 ? 9.817 -9.018 -10.762 1.00 26.25 287 GLU A O 1
ATOM 2134 N N . TYR A 1 294 ? 11.886 -9.814 -10.455 1.00 24.46 288 TYR A N 1
ATOM 2135 C CA . TYR A 1 294 ? 11.787 -9.759 -9.000 1.00 23.77 288 TYR A CA 1
ATOM 2136 C C . TYR A 1 294 ? 12.318 -8.438 -8.454 1.00 23.76 288 TYR A C 1
ATOM 2137 O O . TYR A 1 294 ? 11.661 -7.777 -7.636 1.00 23.80 288 TYR A O 1
ATOM 2146 N N . ALA A 1 295 ? 13.509 -8.049 -8.909 1.00 22.60 289 ALA A N 1
ATOM 2147 C CA . ALA A 1 295 ? 14.158 -6.836 -8.415 1.00 21.22 289 ALA A CA 1
ATOM 2148 C C . ALA A 1 295 ? 13.290 -5.594 -8.612 1.00 22.51 289 ALA A C 1
ATOM 2149 O O . ALA A 1 295 ? 13.292 -4.698 -7.761 1.00 21.51 289 ALA A O 1
ATOM 2151 N N . ASN A 1 296 ? 12.551 -5.509 -9.728 1.00 22.38 290 ASN A N 1
ATOM 2152 C CA . ASN A 1 296 ? 11.770 -4.296 -9.983 1.00 22.61 290 ASN A CA 1
ATOM 2153 C C . ASN A 1 296 ? 10.501 -4.229 -9.130 1.00 22.69 290 ASN A C 1
ATOM 2154 O O . ASN A 1 296 ? 9.743 -3.255 -9.241 1.00 23.17 290 ASN A O 1
ATOM 2159 N N . THR A 1 297 ? 10.256 -5.235 -8.277 1.00 19.08 291 THR A N 1
ATOM 2160 C CA . THR A 1 297 ? 9.196 -5.173 -7.283 1.00 20.65 291 THR A CA 1
ATOM 2161 C C . THR A 1 297 ? 9.727 -4.878 -5.892 1.00 21.75 291 THR A C 1
ATOM 2162 O O . THR A 1 297 ? 8.931 -4.546 -5.009 1.00 21.57 291 THR A O 1
ATOM 2166 N N . ILE A 1 298 ? 11.051 -4.966 -5.689 1.00 20.11 292 ILE A N 1
ATOM 2167 C CA . ILE A 1 298 ? 11.678 -4.795 -4.379 1.00 20.81 292 ILE A CA 1
ATOM 2168 C C . ILE A 1 298 ? 12.392 -3.447 -4.257 1.00 18.01 292 ILE A C 1
ATOM 2169 O O . ILE A 1 298 ? 12.238 -2.744 -3.258 1.00 19.37 292 ILE A O 1
ATOM 2174 N N . GLY A 1 299 ? 13.242 -3.113 -5.224 1.00 19.98 293 GLY A N 1
ATOM 2175 C CA . GLY A 1 299 ? 14.065 -1.919 -5.126 1.00 19.20 293 GLY A CA 1
ATOM 2176 C C . GLY A 1 299 ? 15.416 -2.223 -4.506 1.00 21.10 293 GLY A C 1
ATOM 2177 O O . GLY A 1 299 ? 15.819 -3.376 -4.370 1.00 21.72 293 GLY A O 1
ATOM 2178 N N . HIS A 1 300 ? 16.114 -1.166 -4.103 1.00 19.45 294 HIS A N 1
ATOM 2179 C CA . HIS A 1 300 ? 17.508 -1.257 -3.653 1.00 20.26 294 HIS A CA 1
ATOM 2180 C C . HIS A 1 300 ? 17.552 -1.153 -2.129 1.00 20.51 294 HIS A C 1
ATOM 2181 O O . HIS A 1 300 ? 17.481 -0.056 -1.567 1.00 21.71 294 HIS A O 1
ATOM 2188 N N . THR A 1 301 ? 17.668 -2.300 -1.461 1.00 20.11 295 THR A N 1
ATOM 2189 C CA . THR A 1 301 ? 17.881 -2.332 -0.025 1.00 21.77 295 THR A CA 1
ATOM 2190 C C . THR A 1 301 ? 19.324 -1.946 0.301 1.00 23.32 295 THR A C 1
ATOM 2191 O O . THR A 1 301 ? 20.184 -1.865 -0.576 1.00 24.99 295 THR A O 1
ATOM 2195 N N . GLY A 1 302 ? 19.590 -1.691 1.579 1.00 23.17 296 GLY A N 1
ATOM 2196 C CA . GLY A 1 302 ? 20.939 -1.329 1.982 1.00 25.45 296 GLY A CA 1
ATOM 2197 C C . GLY A 1 302 ? 22.010 -2.314 1.534 1.00 25.56 296 GLY A C 1
ATOM 2198 O O . GLY A 1 302 ? 22.890 -1.965 0.745 1.00 28.28 296 GLY A O 1
ATOM 2199 N N . ALA A 1 303 ? 21.934 -3.553 2.015 1.00 22.38 297 ALA A N 1
ATOM 2200 C CA . ALA A 1 303 ? 22.933 -4.567 1.703 1.00 23.37 297 ALA A CA 1
ATOM 2201 C C . ALA A 1 303 ? 22.311 -5.953 1.574 1.00 25.25 297 ALA A C 1
ATOM 2202 O O . ALA A 1 303 ? 23.025 -6.958 1.683 1.00 20.60 297 ALA A O 1
ATOM 2204 N N . ALA A 1 304 ? 20.994 -6.036 1.365 1.00 20.47 298 ALA A N 1
ATOM 2205 C CA . ALA A 1 304 ? 20.311 -7.316 1.292 1.00 23.10 298 ALA A CA 1
ATOM 2206 C C . ALA A 1 304 ? 20.031 -7.799 -0.133 1.00 21.15 298 ALA A C 1
ATOM 2207 O O . ALA A 1 304 ? 19.627 -8.954 -0.292 1.00 19.60 298 ALA A O 1
ATOM 2209 N N . ASP A 1 305 ? 20.212 -6.950 -1.158 1.00 20.99 299 ASP A N 1
ATOM 2210 C CA . ASP A 1 305 ? 19.730 -7.258 -2.510 1.00 22.00 299 ASP A CA 1
ATOM 2211 C C . ASP A 1 305 ? 20.199 -8.626 -3.004 1.00 23.04 299 ASP A C 1
ATOM 2212 O O . ASP A 1 305 ? 19.425 -9.386 -3.597 1.00 19.38 299 ASP A O 1
ATOM 2217 N N . LEU A 1 306 ? 21.489 -8.911 -2.836 1.00 20.54 300 LEU A N 1
ATOM 2218 C CA . LEU A 1 306 ? 22.064 -10.106 -3.445 1.00 22.30 300 LEU A CA 1
ATOM 2219 C C . LEU A 1 306 ? 21.491 -11.362 -2.804 1.00 21.80 300 LEU A C 1
ATOM 2220 O O . LEU A 1 306 ? 21.175 -12.339 -3.493 1.00 21.61 300 LEU A O 1
ATOM 2225 N N . PHE A 1 307 ? 21.309 -11.335 -1.490 1.00 19.35 301 PHE A N 1
ATOM 2226 C CA . PHE A 1 307 ? 20.813 -12.513 -0.805 1.00 20.32 301 PHE A CA 1
ATOM 2227 C C . PHE A 1 307 ? 19.297 -12.635 -0.822 1.00 20.89 301 PHE A C 1
ATOM 2228 O O . PHE A 1 307 ? 18.784 -13.757 -0.758 1.00 20.91 301 PHE A O 1
ATOM 2236 N N . LEU A 1 308 ? 18.559 -11.523 -0.951 1.00 21.77 302 LEU A N 1
ATOM 2237 C CA . LEU A 1 308 ? 17.135 -11.647 -1.246 1.00 21.79 302 LEU A CA 1
ATOM 2238 C C . LEU A 1 308 ? 16.931 -12.313 -2.596 1.00 21.58 302 LEU A C 1
ATOM 2239 O O . LEU A 1 308 ? 16.046 -13.166 -2.758 1.00 22.29 302 LEU A O 1
ATOM 2244 N N . GLY A 1 309 ? 17.757 -11.938 -3.581 1.00 22.52 303 GLY A N 1
ATOM 2245 C CA . GLY A 1 309 ? 17.649 -12.551 -4.892 1.00 24.69 303 GLY A CA 1
ATOM 2246 C C . GLY A 1 309 ? 18.006 -14.024 -4.862 1.00 23.32 303 GLY A C 1
ATOM 2247 O O . GLY A 1 309 ? 17.317 -14.843 -5.464 1.00 20.98 303 GLY A O 1
ATOM 2248 N N . LEU A 1 310 ? 19.086 -14.375 -4.160 1.00 22.10 304 LEU A N 1
ATOM 2249 C CA . LEU A 1 310 ? 19.451 -15.785 -4.020 1.00 20.86 304 LEU A CA 1
ATOM 2250 C C . LEU A 1 310 ? 18.321 -16.579 -3.366 1.00 22.36 304 LEU A C 1
ATOM 2251 O O . LEU A 1 310 ? 17.927 -17.645 -3.858 1.00 22.95 304 LEU A O 1
ATOM 2256 N N . GLU A 1 311 ? 17.778 -16.069 -2.254 1.00 21.32 305 GLU A N 1
ATOM 2257 C CA . GLU A 1 311 ? 16.709 -16.810 -1.587 1.00 22.27 305 GLU A CA 1
ATOM 2258 C C . GLU A 1 311 ? 15.493 -16.951 -2.499 1.00 21.34 305 GLU A C 1
ATOM 2259 O O . GLU A 1 311 ? 14.852 -18.006 -2.530 1.00 21.91 305 GLU A O 1
ATOM 2265 N N . HIS A 1 312 ? 15.186 -15.907 -3.278 1.00 19.70 306 HIS A N 1
ATOM 2266 C CA . HIS A 1 312 ? 14.049 -15.952 -4.197 1.00 24.06 306 HIS A CA 1
ATOM 2267 C C . HIS A 1 312 ? 14.222 -17.023 -5.272 1.00 21.78 306 HIS A C 1
ATOM 2268 O O . HIS A 1 312 ? 13.299 -17.804 -5.526 1.00 23.79 306 HIS A O 1
ATOM 2275 N N . VAL A 1 313 ? 15.369 -17.039 -5.964 1.00 22.46 307 VAL A N 1
ATOM 2276 C CA . VAL A 1 313 ? 15.481 -18.008 -7.060 1.00 24.28 307 VAL A CA 1
ATOM 2277 C C . VAL A 1 313 ? 15.569 -19.436 -6.516 1.00 25.11 307 VAL A C 1
ATOM 2278 O O . VAL A 1 313 ? 15.125 -20.391 -7.177 1.00 26.44 307 VAL A O 1
ATOM 2282 N N . TRP A 1 314 ? 16.113 -19.610 -5.308 1.00 22.31 308 TRP A N 1
ATOM 2283 C CA . TRP A 1 314 ? 16.155 -20.944 -4.706 1.00 23.03 308 TRP A CA 1
ATOM 2284 C C . TRP A 1 314 ? 14.768 -21.391 -4.247 1.00 23.75 308 TRP A C 1
ATOM 2285 O O . TRP A 1 314 ? 14.292 -22.467 -4.638 1.00 26.40 308 TRP A O 1
ATOM 2296 N N . ARG A 1 315 ? 14.070 -20.560 -3.460 1.00 23.82 309 ARG A N 1
ATOM 2297 C CA . ARG A 1 315 ? 12.800 -21.011 -2.889 1.00 24.34 309 ARG A CA 1
ATOM 2298 C C . ARG A 1 315 ? 11.687 -21.130 -3.929 1.00 26.75 309 ARG A C 1
ATOM 2299 O O . ARG A 1 315 ? 10.721 -21.871 -3.703 1.00 26.72 309 ARG A O 1
ATOM 2307 N N . THR A 1 316 ? 11.788 -20.439 -5.062 1.00 24.38 310 THR A N 1
ATOM 2308 C CA . THR A 1 316 ? 10.786 -20.599 -6.108 1.00 26.67 310 THR A CA 1
ATOM 2309 C C . THR A 1 316 ? 11.124 -21.731 -7.067 1.00 30.82 310 THR A C 1
ATOM 2310 O O . THR A 1 316 ? 10.363 -21.982 -8.007 1.00 32.69 310 THR A O 1
ATOM 2314 N N . GLY A 1 317 ? 12.226 -22.435 -6.841 1.00 29.19 311 GLY A N 1
ATOM 2315 C CA . GLY A 1 317 ? 12.567 -23.552 -7.696 1.00 35.25 311 GLY A CA 1
ATOM 2316 C C . GLY A 1 317 ? 13.183 -23.187 -9.023 1.00 34.05 311 GLY A C 1
ATOM 2317 O O . GLY A 1 317 ? 13.263 -24.044 -9.907 1.00 32.63 311 GLY A O 1
ATOM 2318 N N . GLN A 1 318 ? 13.625 -21.946 -9.198 1.00 27.96 312 GLN A N 1
ATOM 2319 C CA . GLN A 1 318 ? 14.260 -21.572 -10.446 1.00 31.21 312 GLN A CA 1
ATOM 2320 C C . GLN A 1 318 ? 15.688 -22.083 -10.557 1.00 32.49 312 GLN A C 1
ATOM 2321 O O . GLN A 1 318 ? 16.238 -22.085 -11.660 1.00 35.03 312 GLN A O 1
ATOM 2327 N N . VAL A 1 319 ? 16.310 -22.473 -9.441 1.00 29.72 313 VAL A N 1
ATOM 2328 C CA . VAL A 1 319 ? 17.597 -23.153 -9.438 1.00 28.23 313 VAL A CA 1
ATOM 2329 C C . VAL A 1 319 ? 17.480 -24.374 -8.538 1.00 30.99 313 VAL A C 1
ATOM 2330 O O . VAL A 1 319 ? 16.751 -24.369 -7.539 1.00 32.31 313 VAL A O 1
ATOM 2334 N N . GLY A 1 320 ? 18.209 -25.424 -8.894 1.00 30.23 314 GLY A N 1
ATOM 2335 C CA . GLY A 1 320 ? 18.201 -26.652 -8.143 1.00 29.25 314 GLY A CA 1
ATOM 2336 C C . GLY A 1 320 ? 19.591 -27.239 -8.0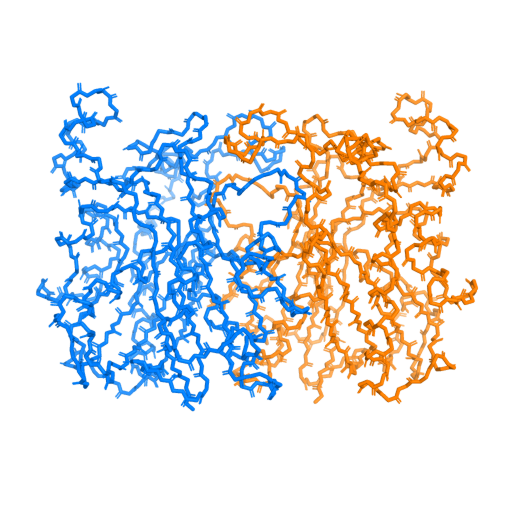31 1.00 31.07 314 GLY A C 1
ATOM 2337 O O . GLY A 1 320 ? 20.576 -26.631 -8.457 1.00 31.17 314 GLY A O 1
ATOM 2338 N N . PRO A 1 321 ? 19.698 -28.428 -7.441 1.00 31.51 315 PRO A N 1
ATOM 2339 C CA . PRO A 1 321 ? 21.018 -29.021 -7.197 1.00 34.97 315 PRO A CA 1
ATOM 2340 C C . PRO A 1 321 ? 21.851 -29.096 -8.471 1.00 34.41 315 PRO A C 1
ATOM 2341 O O . PRO A 1 321 ? 21.361 -29.485 -9.535 1.00 36.91 315 PRO A O 1
ATOM 2345 N N . GLY A 1 322 ? 23.111 -28.661 -8.373 1.00 34.18 316 GLY A N 1
ATOM 2346 C CA . GLY A 1 322 ? 24.002 -28.611 -9.508 1.00 34.51 316 GLY A CA 1
ATOM 2347 C C . GLY A 1 322 ? 24.058 -27.286 -10.240 1.00 35.94 316 GLY A C 1
ATOM 2348 O O . GLY A 1 322 ? 25.032 -27.038 -10.966 1.00 34.60 316 GLY A O 1
ATOM 2349 N N . ASP A 1 323 ? 23.033 -26.444 -10.107 1.00 34.35 317 ASP A N 1
ATOM 2350 C CA . ASP A 1 323 ? 23.070 -25.120 -10.717 1.00 31.54 317 ASP A CA 1
ATOM 2351 C C . ASP A 1 323 ? 24.041 -24.220 -9.968 1.00 28.53 317 ASP A C 1
ATOM 2352 O O . ASP A 1 323 ? 24.212 -24.334 -8.753 1.00 31.18 317 ASP A O 1
ATOM 2357 N N . HIS A 1 324 ? 24.662 -23.302 -10.699 1.00 30.00 318 HIS A N 1
ATOM 2358 C CA . HIS A 1 324 ? 25.511 -22.281 -10.108 1.00 28.38 318 HIS A CA 1
ATOM 2359 C C . HIS A 1 324 ? 24.831 -20.919 -10.213 1.00 28.74 318 HIS A C 1
ATOM 2360 O O . HIS A 1 324 ? 24.112 -20.639 -11.178 1.00 29.42 318 HIS A O 1
ATOM 2367 N N . VAL A 1 325 ? 25.047 -20.078 -9.202 1.00 28.06 319 VAL A N 1
ATOM 2368 C CA . VAL A 1 325 ? 24.484 -18.730 -9.154 1.00 23.50 319 VAL A CA 1
ATOM 2369 C C . VAL A 1 325 ? 25.612 -17.740 -8.921 1.00 23.40 319 VAL A C 1
ATOM 2370 O O . VAL A 1 325 ? 26.470 -17.958 -8.058 1.00 24.59 319 VAL A O 1
ATOM 2374 N N . LEU A 1 326 ? 25.603 -16.643 -9.675 1.00 25.00 320 LEU A N 1
ATOM 2375 C CA . LEU A 1 326 ? 26.537 -15.552 -9.460 1.00 21.74 320 LEU A CA 1
ATOM 2376 C C . LEU A 1 326 ? 25.847 -14.442 -8.670 1.00 25.58 320 LEU A C 1
ATOM 2377 O O . LEU A 1 326 ? 24.733 -14.037 -9.013 1.00 24.70 320 LEU A O 1
ATOM 2382 N N . LEU A 1 327 ? 26.499 -13.979 -7.606 1.00 24.62 321 LEU A N 1
ATOM 2383 C CA . LEU A 1 327 ? 26.095 -12.766 -6.891 1.00 24.81 321 LEU A CA 1
ATOM 2384 C C . LEU A 1 327 ? 27.049 -11.639 -7.250 1.00 22.81 321 LEU A C 1
ATOM 2385 O O . LEU A 1 327 ? 28.264 -11.791 -7.093 1.00 24.78 321 LEU A O 1
ATOM 2390 N N . ILE A 1 328 ? 26.513 -10.493 -7.676 1.00 22.92 322 ILE A N 1
ATOM 2391 C CA . ILE A 1 328 ? 27.367 -9.393 -8.122 1.00 22.96 322 ILE A CA 1
ATOM 2392 C C . ILE A 1 328 ? 26.801 -8.062 -7.641 1.00 24.31 322 ILE A C 1
ATOM 2393 O O . ILE A 1 328 ? 25.603 -7.803 -7.787 1.00 21.96 322 ILE A O 1
ATOM 2398 N N . GLY A 1 329 ? 27.661 -7.223 -7.050 1.00 23.61 323 GLY A N 1
ATOM 2399 C CA . GLY A 1 329 ? 27.247 -5.887 -6.672 1.00 22.93 323 GLY A CA 1
ATOM 2400 C C . GLY A 1 329 ? 28.394 -4.908 -6.787 1.00 26.07 323 GLY A C 1
ATOM 2401 O O . GLY A 1 329 ? 29.555 -5.281 -6.991 1.00 25.28 323 GLY A O 1
ATOM 2402 N N . ALA A 1 330 ? 28.059 -3.634 -6.621 1.00 26.54 324 ALA A N 1
ATOM 2403 C CA . ALA A 1 330 ? 29.079 -2.594 -6.603 1.00 26.10 324 ALA A CA 1
ATOM 2404 C C . ALA A 1 330 ? 28.628 -1.528 -5.622 1.00 30.61 324 ALA A C 1
ATOM 2405 O O . ALA A 1 330 ? 27.487 -1.065 -5.693 1.00 32.55 324 ALA A O 1
ATOM 2407 N N . SER A 1 331 ? 29.496 -1.189 -4.683 1.00 23.87 325 SER A N 1
ATOM 2408 C CA . SER A 1 331 ? 29.174 -0.243 -3.630 1.00 28.65 325 SER A CA 1
ATOM 2409 C C . SER A 1 331 ? 29.877 1.088 -3.847 1.00 27.00 325 SER A C 1
ATOM 2410 O O . SER A 1 331 ? 30.857 1.191 -4.590 1.00 24.62 325 SER A O 1
ATOM 2413 N N . THR A 1 332 ? 29.356 2.105 -3.156 1.00 25.94 326 THR A N 1
ATOM 2414 C CA . THR A 1 332 ? 29.985 3.417 -3.083 1.00 25.25 326 THR A CA 1
ATOM 2415 C C . THR A 1 332 ? 31.454 3.286 -2.703 1.00 26.97 326 THR A C 1
ATOM 2416 O O . THR A 1 332 ? 31.820 2.441 -1.885 1.00 23.26 326 THR A O 1
ATOM 2420 N N . GLY A 1 333 ? 32.302 4.128 -3.299 1.00 24.59 327 GLY A N 1
ATOM 2421 C CA . GLY A 1 333 ? 33.710 4.075 -2.934 1.00 25.54 327 GLY A CA 1
ATOM 2422 C C . GLY A 1 333 ? 34.791 4.166 -4.005 1.00 25.77 327 GLY A C 1
ATOM 2423 O O . GLY A 1 333 ? 35.697 4.993 -3.861 1.00 25.18 327 GLY A O 1
ATOM 2424 N N . MET A 1 334 ? 34.765 3.324 -5.044 1.00 25.11 328 MET A N 1
ATOM 2425 C CA . MET A 1 334 ? 33.782 2.264 -5.193 1.00 22.46 328 MET A CA 1
ATOM 2426 C C . MET A 1 334 ? 34.468 0.927 -5.026 1.00 26.90 328 MET A C 1
ATOM 2427 O O . MET A 1 334 ? 35.698 0.830 -4.967 1.00 25.24 328 MET A O 1
ATOM 2432 N N . GLU A 1 335 ? 33.662 -0.117 -4.954 1.00 23.53 329 GLU A N 1
ATOM 2433 C CA . GLU A 1 335 ? 34.205 -1.454 -4.834 1.00 27.87 329 GLU A CA 1
ATOM 2434 C C . GLU A 1 335 ? 33.240 -2.382 -5.554 1.00 27.20 329 GLU A C 1
ATOM 2435 O O . GLU A 1 335 ? 32.025 -2.189 -5.490 1.00 26.35 329 GLU A O 1
ATOM 2441 N N . ALA A 1 336 ? 33.776 -3.330 -6.309 1.00 24.38 330 ALA A N 1
ATOM 2442 C CA . ALA A 1 336 ? 32.957 -4.343 -6.958 1.00 25.43 330 ALA A CA 1
ATOM 2443 C C . ALA A 1 336 ? 33.214 -5.675 -6.272 1.00 24.19 330 ALA A C 1
ATOM 2444 O O . ALA A 1 336 ? 34.371 -6.018 -6.001 1.00 24.93 330 ALA A O 1
ATOM 2446 N N . GLY A 1 337 ? 32.149 -6.405 -5.971 1.00 21.40 331 GLY A N 1
ATOM 2447 C CA . GLY A 1 337 ? 32.276 -7.664 -5.261 1.00 19.25 331 GLY A CA 1
ATOM 2448 C C . GLY A 1 337 ? 31.403 -8.737 -5.877 1.00 22.95 331 GLY A C 1
ATOM 2449 O O . GLY A 1 337 ? 30.309 -8.465 -6.370 1.00 22.09 331 GLY A O 1
ATOM 2450 N N . ALA A 1 338 ? 31.891 -9.978 -5.820 1.00 23.57 332 ALA A N 1
ATOM 2451 C CA . ALA A 1 338 ? 31.150 -11.079 -6.421 1.00 22.23 332 ALA A CA 1
ATOM 2452 C C . ALA A 1 338 ? 31.389 -12.371 -5.657 1.00 22.09 332 ALA A C 1
ATOM 2453 O O . ALA A 1 338 ? 32.406 -12.542 -4.977 1.00 21.81 332 ALA A O 1
ATOM 2455 N N . ALA A 1 339 ? 30.419 -13.275 -5.770 1.00 20.01 333 ALA A N 1
ATOM 2456 C CA . ALA A 1 339 ? 30.512 -14.626 -5.237 1.00 22.12 333 ALA A CA 1
ATOM 2457 C C . ALA A 1 339 ? 29.876 -15.607 -6.207 1.00 23.97 333 ALA A C 1
ATOM 2458 O O . ALA A 1 339 ? 28.956 -15.258 -6.951 1.00 23.75 333 ALA A O 1
ATOM 2460 N N . VAL A 1 340 ? 30.343 -16.858 -6.158 1.00 22.39 334 VAL A N 1
ATOM 2461 C CA . VAL A 1 340 ? 29.744 -17.957 -6.911 1.00 25.47 334 VAL A CA 1
ATOM 2462 C C . VAL A 1 340 ? 29.333 -19.039 -5.925 1.00 24.78 334 VAL A C 1
ATOM 2463 O O . VAL A 1 340 ? 30.152 -19.485 -5.112 1.00 25.74 334 VAL A O 1
ATOM 2467 N N . VAL A 1 341 ? 28.073 -19.459 -5.986 1.00 23.99 335 VAL A N 1
ATOM 2468 C CA . VAL A 1 341 ? 27.620 -20.557 -5.146 1.00 25.45 335 VAL A CA 1
ATOM 2469 C C . VAL A 1 341 ? 27.075 -21.671 -6.025 1.00 27.81 335 VAL A C 1
ATOM 2470 O O . VAL A 1 341 ? 26.502 -21.434 -7.092 1.00 28.67 335 VAL A O 1
ATOM 2474 N N . ARG A 1 342 ? 27.246 -22.895 -5.543 1.00 26.04 336 ARG A N 1
ATOM 2475 C CA . ARG A 1 342 ? 26.690 -24.100 -6.147 1.00 27.78 336 ARG A CA 1
ATOM 2476 C C . ARG A 1 342 ? 25.509 -24.579 -5.319 1.00 24.85 336 ARG A C 1
ATOM 2477 O O . ARG A 1 342 ? 25.676 -24.919 -4.144 1.00 26.20 336 ARG A O 1
ATOM 2485 N N . ILE A 1 343 ? 24.321 -24.594 -5.928 1.00 25.31 337 ILE A N 1
ATOM 2486 C CA . ILE A 1 343 ? 23.131 -25.104 -5.257 1.00 27.39 337 ILE A CA 1
ATOM 2487 C C . ILE A 1 343 ? 23.291 -26.611 -5.072 1.00 29.40 337 ILE A C 1
ATOM 2488 O O . ILE A 1 343 ? 23.592 -27.337 -6.028 1.00 28.97 337 ILE A O 1
ATOM 2493 N N . ALA A 1 344 ? 23.093 -27.092 -3.843 1.00 23.85 338 ALA A N 1
ATOM 2494 C CA . ALA A 1 344 ? 23.254 -28.516 -3.544 1.00 28.55 338 ALA A CA 1
ATOM 2495 C C . ALA A 1 344 ? 21.972 -29.229 -3.148 1.00 30.49 338 ALA A C 1
ATOM 2496 O O . ALA A 1 344 ? 21.934 -30.466 -3.200 1.00 29.02 338 ALA A O 1
ATOM 2498 N N . GLU A 1 345 ? 20.947 -28.491 -2.716 1.00 25.35 339 GLU A N 1
ATOM 2499 C CA . GLU A 1 345 ? 19.685 -29.036 -2.226 1.00 28.30 339 GLU A CA 1
ATOM 2500 C C . GLU A 1 345 ? 18.553 -28.240 -2.849 1.00 28.94 339 GLU A C 1
ATOM 2501 O O . GLU A 1 345 ? 18.695 -27.040 -3.075 1.00 26.70 339 GLU A O 1
ATOM 2507 N N . ALA A 1 346 ? 17.415 -28.883 -3.094 1.00 27.63 340 ALA A N 1
ATOM 2508 C CA . ALA A 1 346 ? 16.249 -28.093 -3.466 1.00 32.99 340 ALA A CA 1
ATOM 2509 C C . ALA A 1 346 ? 15.591 -27.507 -2.219 1.00 33.80 340 ALA A C 1
ATOM 2510 O O . ALA A 1 346 ? 15.627 -28.098 -1.136 1.00 32.22 340 ALA A O 1
ATOM 2512 N N . ALA A 1 347 ? 14.927 -26.361 -2.394 1.00 32.66 341 ALA A N 1
ATOM 2513 C CA . ALA A 1 347 ? 14.227 -25.746 -1.283 1.00 33.21 341 ALA A CA 1
ATOM 2514 C C . ALA A 1 347 ? 12.971 -26.548 -0.962 1.00 34.18 341 ALA A C 1
ATOM 2515 O O . ALA A 1 347 ? 12.421 -27.215 -1.839 1.00 33.63 341 ALA A O 1
ATOM 2517 N N . PRO A 1 348 ? 12.544 -26.562 0.308 1.00 34.29 342 PRO A N 1
ATOM 2518 C CA . PRO A 1 348 ? 11.235 -27.105 0.691 1.00 40.44 342 PRO A CA 1
ATOM 2519 C C . PRO A 1 348 ? 10.097 -26.390 -0.029 1.00 41.19 342 PRO A C 1
ATOM 2520 O O . PRO A 1 348 ? 9.319 -27.064 -0.705 1.00 54.37 342 PRO A O 1
ATOM 2524 N N . ASN B 1 11 ? 53.246 -16.912 12.518 1.00 42.69 5 ASN B N 1
ATOM 2525 C CA . ASN B 1 11 ? 53.428 -15.746 13.378 1.00 43.96 5 ASN B CA 1
ATOM 2526 C C . ASN B 1 11 ? 52.906 -14.477 12.719 1.00 35.84 5 ASN B C 1
ATOM 2527 O O . ASN B 1 11 ? 53.091 -14.272 11.516 1.00 38.03 5 ASN B O 1
ATOM 2532 N N . LEU B 1 12 ? 52.248 -13.622 13.501 1.00 31.32 6 LEU B N 1
ATOM 2533 C CA . LEU B 1 12 ? 51.822 -12.314 13.024 1.00 29.30 6 LEU B CA 1
ATOM 2534 C C . LEU B 1 12 ? 52.448 -11.224 13.880 1.00 27.22 6 LEU B C 1
ATOM 2535 O O . LEU B 1 12 ? 52.568 -11.375 15.103 1.00 26.27 6 LEU B O 1
ATOM 2540 N N . TYR B 1 13 ? 52.827 -10.116 13.234 1.00 25.25 7 TYR B N 1
ATOM 2541 C CA . TYR B 1 13 ? 53.500 -9.009 13.898 1.00 24.38 7 TYR B CA 1
ATOM 2542 C C . TYR B 1 13 ? 52.846 -7.671 13.585 1.00 24.53 7 TYR B C 1
ATOM 2543 O O . TYR B 1 13 ? 52.321 -7.452 12.491 1.00 25.26 7 TYR B O 1
ATOM 2552 N N . LEU B 1 14 ? 52.950 -6.753 14.545 1.00 24.58 8 LEU B N 1
ATOM 2553 C CA . LEU B 1 14 ? 52.705 -5.342 14.281 1.00 24.78 8 LEU B CA 1
ATOM 2554 C C . LEU B 1 14 ? 53.973 -4.790 13.641 1.00 27.05 8 LEU B C 1
ATOM 2555 O O . LEU B 1 14 ? 55.029 -4.749 14.281 1.00 27.58 8 LEU B O 1
ATOM 2560 N N . ALA B 1 15 ? 53.886 -4.414 12.370 1.00 24.45 9 ALA B N 1
ATOM 2561 C CA . ALA B 1 15 ? 55.063 -3.935 11.655 1.00 28.33 9 ALA B CA 1
ATOM 2562 C C . ALA B 1 15 ? 55.240 -2.431 11.760 1.00 31.14 9 ALA B C 1
ATOM 2563 O O . ALA B 1 15 ? 56.373 -1.943 11.675 1.00 24.06 9 ALA B O 1
ATOM 2565 N N . GLY B 1 16 ? 54.150 -1.678 11.908 1.00 25.47 10 GLY B N 1
ATOM 2566 C CA . GLY B 1 16 ? 54.254 -0.238 12.054 1.00 26.27 10 GLY B CA 1
ATOM 2567 C C . GLY B 1 16 ? 53.070 0.273 12.844 1.00 26.04 10 GLY B C 1
ATOM 2568 O O . GLY B 1 16 ? 52.025 -0.378 12.924 1.00 25.13 10 GLY B O 1
ATOM 2569 N N . ILE B 1 17 ? 53.266 1.422 13.473 1.00 26.57 11 ILE B N 1
ATOM 2570 C CA . ILE B 1 17 ? 52.214 2.085 14.237 1.00 24.91 11 ILE B CA 1
ATOM 2571 C C . ILE B 1 17 ? 52.373 3.593 14.081 1.00 25.84 11 ILE B C 1
ATOM 2572 O O . ILE B 1 17 ? 53.496 4.105 13.981 1.00 26.01 11 ILE B O 1
ATOM 2577 N N . GLY B 1 18 ? 51.244 4.312 14.039 1.00 23.16 12 GLY B N 1
ATOM 2578 C CA . GLY B 1 18 ? 51.301 5.757 13.888 1.00 24.66 12 GLY B CA 1
ATOM 2579 C C . GLY B 1 18 ? 50.024 6.374 14.407 1.00 24.21 12 GLY B C 1
ATOM 2580 O O . GLY B 1 18 ? 49.031 5.680 14.653 1.00 22.30 12 GLY B O 1
ATOM 2581 N N . SER B 1 19 ? 50.050 7.693 14.582 1.00 24.88 13 SER B N 1
ATOM 2582 C CA . SER B 1 19 ? 48.877 8.344 15.152 1.00 24.38 13 SER B CA 1
ATOM 2583 C C . SER B 1 19 ? 48.807 9.799 14.721 1.00 29.59 13 SER B C 1
ATOM 2584 O O . SER B 1 19 ? 49.785 10.379 14.239 1.00 24.95 13 SER B O 1
ATOM 2587 N N . HIS B 1 20 ? 47.608 10.367 14.885 1.00 21.80 14 HIS B N 1
ATOM 2588 C CA . HIS B 1 20 ? 47.367 11.800 14.781 1.00 28.86 14 HIS B CA 1
ATOM 2589 C C . HIS B 1 20 ? 46.758 12.228 16.110 1.00 29.35 14 HIS B C 1
ATOM 2590 O O . HIS B 1 20 ? 45.623 11.856 16.421 1.00 27.58 14 HIS B O 1
ATOM 2597 N N . LEU B 1 21 ? 47.501 13.008 16.890 1.00 29.75 15 LEU B N 1
ATOM 2598 C CA . LEU B 1 21 ? 47.030 13.454 18.196 1.00 28.03 15 LEU B CA 1
ATOM 2599 C C . LEU B 1 21 ? 46.841 14.962 18.180 1.00 31.60 15 LEU B C 1
ATOM 2600 O O . LEU B 1 21 ? 47.831 15.703 18.078 1.00 32.82 15 LEU B O 1
ATOM 2605 N N . PRO B 1 22 ? 45.609 15.453 18.253 1.00 29.59 16 PRO B N 1
ATOM 2606 C CA . PRO B 1 22 ? 45.364 16.907 18.237 1.00 29.10 16 PRO B CA 1
ATOM 2607 C C . PRO B 1 22 ? 45.833 17.565 19.523 1.00 29.30 16 PRO B C 1
ATOM 2608 O O . PRO B 1 22 ? 46.189 16.876 20.494 1.00 31.03 16 PRO B O 1
ATOM 2612 N N . PRO B 1 23 ? 45.825 18.901 19.583 1.00 30.09 17 PRO B N 1
ATOM 2613 C CA . PRO B 1 23 ? 46.279 19.585 20.804 1.00 32.12 17 PRO B CA 1
ATOM 2614 C C . PRO B 1 23 ? 45.446 19.203 22.016 1.00 31.81 17 PRO B C 1
ATOM 2615 O O . PRO B 1 23 ? 44.248 18.926 21.913 1.00 28.43 17 PRO B O 1
ATOM 2619 N N . LEU B 1 24 ? 46.102 19.190 23.178 1.00 29.31 18 LEU B N 1
ATOM 2620 C CA . LEU B 1 24 ? 45.471 18.793 24.435 1.00 31.61 18 LEU B CA 1
ATOM 2621 C C . LEU B 1 24 ? 44.793 20.004 25.077 1.00 35.52 18 LEU B C 1
ATOM 2622 O O . LEU B 1 24 ? 45.428 21.039 25.310 1.00 34.85 18 LEU B O 1
ATOM 2627 N N . PHE B 1 25 ? 43.493 19.874 25.316 1.00 30.16 19 PHE B N 1
ATOM 2628 C CA . PHE B 1 25 ? 42.652 20.930 25.867 1.00 31.33 19 PHE B CA 1
ATOM 2629 C C . PHE B 1 25 ? 42.619 20.803 27.384 1.00 33.23 19 PHE B C 1
ATOM 2630 O O . PHE B 1 25 ? 42.152 19.784 27.888 1.00 30.61 19 PHE B O 1
ATOM 2638 N N . PRO B 1 26 ? 43.119 21.783 28.146 1.00 34.11 20 PRO B N 1
ATOM 2639 C CA . PRO B 1 26 ? 43.224 21.598 29.600 1.00 31.92 20 PRO B CA 1
ATOM 2640 C C . PRO B 1 26 ? 41.867 21.516 30.279 1.00 32.96 20 PRO B C 1
ATOM 2641 O O . PRO B 1 26 ? 40.960 22.304 29.999 1.00 34.95 20 PRO B O 1
ATOM 2645 N N . ALA B 1 27 ? 41.750 20.573 31.215 1.00 33.27 21 ALA B N 1
ATOM 2646 C CA . ALA B 1 27 ? 40.502 20.426 31.955 1.00 32.86 21 ALA B CA 1
ATOM 2647 C C . ALA B 1 27 ? 40.182 21.691 32.742 1.00 38.01 21 ALA B C 1
ATOM 2648 O O . ALA B 1 27 ? 39.021 22.104 32.816 1.00 38.23 21 ALA B O 1
ATOM 2650 N N . GLU B 1 28 ? 41.207 22.317 33.332 1.00 35.43 22 GLU B N 1
ATOM 2651 C CA . GLU B 1 28 ? 41.089 23.652 33.916 1.00 42.25 22 GLU B CA 1
ATOM 2652 C C . GLU B 1 28 ? 40.335 24.612 33.009 1.00 38.40 22 GLU B C 1
ATOM 2653 O O . GLU B 1 28 ? 39.403 25.299 33.440 1.00 37.03 22 GLU B O 1
ATOM 2659 N N . ARG B 1 29 ? 40.775 24.702 31.750 1.00 39.24 23 ARG B N 1
ATOM 2660 C CA . ARG B 1 29 ? 40.168 25.608 30.781 1.00 36.79 23 ARG B CA 1
ATOM 2661 C C . ARG B 1 29 ? 38.743 25.190 30.453 1.00 37.41 23 ARG B C 1
ATOM 2662 O O . ARG B 1 29 ? 37.880 26.049 30.232 1.00 36.33 23 ARG B O 1
ATOM 2670 N N . ALA B 1 30 ? 38.473 23.882 30.438 1.00 35.73 24 ALA B N 1
ATOM 2671 C CA . ALA B 1 30 ? 37.108 23.408 30.242 1.00 36.22 24 ALA B CA 1
ATOM 2672 C C . ALA B 1 30 ? 36.194 23.873 31.369 1.00 36.93 24 ALA B C 1
ATOM 2673 O O . ALA B 1 30 ? 35.061 24.308 31.123 1.00 36.92 24 ALA B O 1
ATOM 2675 N N . VAL B 1 31 ? 36.668 23.775 32.613 1.00 36.62 25 VAL B N 1
ATOM 2676 C CA . VAL B 1 31 ? 35.894 24.263 33.753 1.00 38.22 25 VAL B CA 1
ATOM 2677 C C . VAL B 1 31 ? 35.691 25.768 33.646 1.00 37.68 25 VAL B C 1
ATOM 2678 O O . VAL B 1 31 ? 34.570 26.277 33.778 1.00 39.55 25 VAL B O 1
ATOM 2682 N N . ALA B 1 32 ? 36.782 26.496 33.395 1.00 40.11 26 ALA B N 1
ATOM 2683 C CA . ALA B 1 32 ? 36.727 27.949 33.300 1.00 42.83 26 ALA B CA 1
ATOM 2684 C C . ALA B 1 32 ? 35.734 28.420 32.244 1.00 44.62 26 ALA B C 1
ATOM 2685 O O . ALA B 1 32 ? 35.101 29.468 32.415 1.00 47.81 26 ALA B O 1
ATOM 2687 N N . GLU B 1 33 ? 35.566 27.667 31.158 1.00 35.63 27 GLU B N 1
ATOM 2688 C CA . GLU B 1 33 ? 34.664 28.065 30.086 1.00 40.02 27 GLU B CA 1
ATOM 2689 C C . GLU B 1 33 ? 33.275 27.457 30.249 1.00 37.73 27 GLU B C 1
ATOM 2690 O O . GLU B 1 33 ? 32.438 27.575 29.347 1.00 35.40 27 GLU B O 1
ATOM 2696 N N . GLY B 1 34 ? 33.006 26.832 31.391 1.00 38.32 28 GLY B N 1
ATOM 2697 C CA . GLY B 1 34 ? 31.697 26.273 31.647 1.00 38.28 28 GLY B CA 1
ATOM 2698 C C . GLY B 1 34 ? 31.382 25.010 30.877 1.00 39.89 28 GLY B C 1
ATOM 2699 O O . GLY B 1 34 ? 30.221 24.602 30.836 1.00 41.93 28 GLY B O 1
ATOM 2700 N N . LEU B 1 35 ? 32.393 24.347 30.314 1.00 40.40 29 LEU B N 1
ATOM 2701 C CA . LEU B 1 35 ? 32.190 23.118 29.554 1.00 37.73 29 LEU B CA 1
ATOM 2702 C C . LEU B 1 35 ? 32.196 21.880 30.433 1.00 38.03 29 LEU B C 1
ATOM 2703 O O . LEU B 1 35 ? 31.672 20.837 30.023 1.00 37.30 29 LEU B O 1
ATOM 2708 N N . TYR B 1 36 ? 32.767 21.982 31.630 1.00 36.70 30 TYR B N 1
ATOM 2709 C CA . TYR B 1 36 ? 33.068 20.843 32.484 1.00 37.83 30 TYR B CA 1
ATOM 2710 C C . TYR B 1 36 ? 32.806 21.267 33.917 1.00 40.79 30 TYR B C 1
ATOM 2711 O O . TYR B 1 36 ? 33.228 22.354 34.324 1.00 38.79 30 TYR B O 1
ATOM 2720 N N . ASP B 1 37 ? 32.114 20.422 34.672 1.00 39.18 31 ASP B N 1
ATOM 2721 C CA . ASP B 1 37 ? 31.848 20.738 36.064 1.00 42.07 31 ASP B CA 1
ATOM 2722 C C . ASP B 1 37 ? 33.151 20.652 36.843 1.00 41.26 31 ASP B C 1
ATOM 2723 O O . ASP B 1 37 ? 33.886 19.666 36.752 1.00 38.84 31 ASP B O 1
ATOM 2728 N N . GLU B 1 38 ? 33.426 21.679 37.639 1.00 40.18 32 GLU B N 1
ATOM 2729 C CA . GLU B 1 38 ? 34.673 21.697 38.394 1.00 41.34 32 GLU B CA 1
ATOM 2730 C C . GLU B 1 38 ? 34.873 20.438 39.172 1.00 46.82 32 GLU B C 1
ATOM 2731 O O . GLU B 1 38 ? 35.968 19.895 39.248 1.00 47.91 32 GLU B O 1
ATOM 2737 N N . GLU B 1 39 ? 33.838 19.955 39.764 1.00 43.71 33 GLU B N 1
ATOM 2738 C CA . GLU B 1 39 ? 34.111 19.020 40.806 1.00 47.93 33 GLU B CA 1
ATOM 2739 C C . GLU B 1 39 ? 33.792 17.601 40.296 1.00 46.34 33 GLU B C 1
ATOM 2740 O O . GLU B 1 39 ? 33.778 16.652 41.084 1.00 48.43 33 GLU B O 1
ATOM 2746 N N . ALA B 1 40 ? 33.478 17.483 38.979 1.00 40.97 34 ALA B N 1
ATOM 2747 C CA . ALA B 1 40 ? 33.709 16.274 38.178 1.00 35.24 34 ALA B CA 1
ATOM 2748 C C . ALA B 1 40 ? 35.195 16.122 37.780 1.00 38.68 34 ALA B C 1
ATOM 2749 O O . ALA B 1 40 ? 35.740 15.008 37.752 1.00 36.64 34 ALA B O 1
ATOM 2751 N N . ARG B 1 41 ? 35.843 17.229 37.393 1.00 34.49 35 ARG B N 1
ATOM 2752 C CA . ARG B 1 41 ? 37.285 17.272 37.141 1.00 36.68 35 ARG B CA 1
ATOM 2753 C C . ARG B 1 41 ? 38.012 16.685 38.337 1.00 37.36 35 ARG B C 1
ATOM 2754 O O . ARG B 1 41 ? 38.903 15.848 38.173 1.00 34.67 35 ARG B O 1
ATOM 2762 N N . GLN B 1 42 ? 37.639 17.156 39.536 1.00 40.38 36 GLN B N 1
ATOM 2763 C CA . GLN B 1 42 ? 38.074 16.727 40.870 1.00 41.29 36 GLN B CA 1
ATOM 2764 C C . GLN B 1 42 ? 37.987 15.213 41.066 1.00 36.76 36 GLN B C 1
ATOM 2765 O O . GLN B 1 42 ? 38.932 14.574 41.543 1.00 37.77 36 GLN B O 1
ATOM 2771 N N . SER B 1 43 ? 36.840 14.625 40.714 1.00 37.28 37 SER B N 1
ATOM 2772 C CA . SER B 1 43 ? 36.646 13.194 40.940 1.00 35.43 37 SER B CA 1
ATOM 2773 C C . SER B 1 43 ? 37.257 12.347 39.828 1.00 35.88 37 SER B C 1
ATOM 2774 O O . SER B 1 43 ? 37.742 11.240 40.095 1.00 38.93 37 SER B O 1
ATOM 2777 N N . SER B 1 44 ? 37.231 12.839 38.585 1.00 33.74 38 SER B N 1
ATOM 2778 C CA . SER B 1 44 ? 37.754 12.059 37.466 1.00 35.77 38 SER B CA 1
ATOM 2779 C C . SER B 1 44 ? 39.276 12.042 37.456 1.00 34.57 38 SER B C 1
ATOM 2780 O O . SER B 1 44 ? 39.881 11.050 37.033 1.00 33.52 38 SER B O 1
ATOM 2783 N N . GLY B 1 45 ? 39.912 13.121 37.904 1.00 33.14 39 GLY B N 1
ATOM 2784 C CA . GLY B 1 45 ? 41.348 13.220 37.790 1.00 32.28 39 GLY B CA 1
ATOM 2785 C C . GLY B 1 45 ? 41.853 13.562 36.410 1.00 33.68 39 GLY B C 1
ATOM 2786 O O . GLY B 1 45 ? 43.064 13.480 36.177 1.00 31.78 39 GLY B O 1
ATOM 2787 N N . MET B 1 46 ? 40.965 13.919 35.481 1.00 32.12 40 MET B N 1
ATOM 2788 C CA . MET B 1 46 ? 41.384 14.309 34.138 1.00 29.80 40 MET B CA 1
ATOM 2789 C C . MET B 1 46 ? 42.167 15.615 34.173 1.00 34.58 40 MET B C 1
ATOM 2790 O O . MET B 1 46 ? 41.771 16.576 34.840 1.00 33.06 40 MET B O 1
ATOM 2795 N N . ARG B 1 47 ? 43.276 15.646 33.434 1.00 32.26 41 ARG B N 1
ATOM 2796 C CA . ARG B 1 47 ? 44.108 16.834 33.288 1.00 34.16 41 ARG B CA 1
ATOM 2797 C C . ARG B 1 47 ? 43.901 17.537 31.954 1.00 32.98 41 ARG B C 1
ATOM 2798 O O . ARG B 1 47 ? 44.005 18.766 31.889 1.00 30.21 41 ARG B O 1
ATOM 2806 N N . SER B 1 48 ? 43.579 16.790 30.900 1.00 29.27 42 SER B N 1
ATOM 2807 C CA . SER B 1 48 ? 43.284 17.391 29.609 1.00 29.07 42 SER B CA 1
ATOM 2808 C C . SER B 1 48 ? 42.661 16.325 28.721 1.00 27.54 42 SER B C 1
ATOM 2809 O O . SER B 1 48 ? 42.574 15.147 29.085 1.00 27.86 42 SER B O 1
ATOM 2812 N N . ALA B 1 49 ? 42.217 16.761 27.552 1.00 28.58 43 ALA B N 1
ATOM 2813 C CA . ALA B 1 49 ? 41.666 15.864 26.551 1.00 28.38 43 ALA B CA 1
ATOM 2814 C C . ALA B 1 49 ? 42.143 16.327 25.189 1.00 28.46 43 ALA B C 1
ATOM 2815 O O . ALA B 1 49 ? 42.286 17.530 24.959 1.00 30.80 43 ALA B O 1
ATOM 2817 N N . ALA B 1 50 ? 42.401 15.378 24.291 1.00 26.85 44 ALA B N 1
ATOM 2818 C CA . ALA B 1 50 ? 42.785 15.726 22.931 1.00 25.02 44 ALA B CA 1
ATOM 2819 C C . ALA B 1 50 ? 41.551 16.191 22.172 1.00 27.77 44 ALA B C 1
ATOM 2820 O O . ALA B 1 50 ? 40.551 15.467 22.094 1.00 28.59 44 ALA B O 1
ATOM 2822 N N . VAL B 1 51 ? 41.614 17.398 21.616 1.00 27.75 45 VAL B N 1
ATOM 2823 C CA . VAL B 1 51 ? 40.474 18.019 20.946 1.00 26.78 45 VAL B CA 1
ATOM 2824 C C . VAL B 1 51 ? 40.938 18.559 19.603 1.00 28.27 45 VAL B C 1
ATOM 2825 O O . VAL B 1 51 ? 41.876 19.358 19.553 1.00 28.54 45 VAL B O 1
ATOM 2829 N N . SER B 1 52 ? 40.272 18.143 18.522 1.00 29.80 46 SER B N 1
ATOM 2830 C CA . SER B 1 52 ? 40.526 18.668 17.183 1.00 28.19 46 SER B CA 1
ATOM 2831 C C . SER B 1 52 ? 39.362 19.567 16.790 1.00 31.04 46 SER B C 1
ATOM 2832 O O . SER B 1 52 ? 38.215 19.115 16.710 1.00 29.77 46 SER B O 1
ATOM 2835 N N . ALA B 1 53 ? 39.658 20.841 16.546 1.00 29.32 47 ALA B N 1
ATOM 2836 C CA . ALA B 1 53 ? 38.592 21.776 16.223 1.00 31.93 47 ALA B CA 1
ATOM 2837 C C . ALA B 1 53 ? 37.929 21.431 14.894 1.00 35.29 47 ALA B C 1
ATOM 2838 O O . ALA B 1 53 ? 36.699 21.500 14.780 1.00 35.18 47 ALA B O 1
ATOM 2840 N N . SER B 1 54 ? 38.712 21.032 13.878 1.00 30.01 48 SER B N 1
ATOM 2841 C CA . SER B 1 54 ? 38.108 20.919 12.554 1.00 34.15 48 SER B CA 1
ATOM 2842 C C . SER B 1 54 ? 38.715 19.860 11.635 1.00 32.42 48 SER B C 1
ATOM 2843 O O . SER B 1 54 ? 38.387 19.870 10.443 1.00 33.76 48 SER B O 1
ATOM 2846 N N . THR B 1 55 ? 39.616 18.992 12.088 1.00 27.71 49 THR B N 1
ATOM 2847 C CA . THR B 1 55 ? 40.177 17.992 11.178 1.00 25.44 49 THR B CA 1
ATOM 2848 C C . THR B 1 55 ? 39.194 16.842 11.001 1.00 26.76 49 THR B C 1
ATOM 2849 O O . THR B 1 55 ? 38.801 16.222 11.996 1.00 27.47 49 THR B O 1
ATOM 2853 N N . PRO B 1 56 ? 38.759 16.542 9.778 1.00 25.73 50 PRO B N 1
ATOM 2854 C CA . PRO B 1 56 ? 37.852 15.400 9.582 1.00 25.04 50 PRO B CA 1
ATOM 2855 C C . PRO B 1 56 ? 38.474 14.118 10.118 1.00 26.28 50 PRO B C 1
ATOM 2856 O O . PRO B 1 56 ? 39.685 13.911 10.020 1.00 22.59 50 PRO B O 1
ATOM 2860 N N . ALA B 1 57 ? 37.636 13.284 10.738 1.00 23.58 51 ALA B N 1
ATOM 2861 C CA . ALA B 1 57 ? 38.116 12.007 11.254 1.00 23.53 51 ALA B CA 1
ATOM 2862 C C . ALA B 1 57 ? 38.841 11.177 10.206 1.00 20.69 51 ALA B C 1
ATOM 2863 O O . ALA B 1 57 ? 39.872 10.573 10.552 1.00 22.38 51 ALA B O 1
ATOM 2865 N N . PRO B 1 58 ? 38.371 11.061 8.954 1.00 21.64 52 PRO B N 1
ATOM 2866 C CA . PRO B 1 58 ? 39.158 10.290 7.980 1.00 23.58 52 PRO B CA 1
ATOM 2867 C C . PRO B 1 58 ? 40.492 10.935 7.675 1.00 25.17 52 PRO B C 1
ATOM 2868 O O . PRO B 1 58 ? 41.440 10.227 7.317 1.00 22.41 52 PRO B O 1
ATOM 2872 N N . GLN B 1 59 ? 40.609 12.257 7.824 1.00 23.90 53 GLN B N 1
ATOM 2873 C CA . GLN B 1 59 ? 41.915 12.868 7.597 1.00 22.31 53 GLN B CA 1
ATOM 2874 C C . GLN B 1 59 ? 42.877 12.524 8.719 1.00 24.81 53 GLN B C 1
ATOM 2875 O O . GLN B 1 59 ? 44.065 12.291 8.464 1.00 26.25 53 GLN B O 1
ATOM 2881 N N . MET B 1 60 ? 42.384 12.422 9.952 1.00 24.84 54 MET B N 1
ATOM 2882 C CA . MET B 1 60 ? 43.246 11.961 11.035 1.00 25.27 54 MET B CA 1
ATOM 2883 C C . MET B 1 60 ? 43.663 10.515 10.815 1.00 25.53 54 MET B C 1
ATOM 2884 O O . MET B 1 60 ? 44.808 10.142 11.107 1.00 21.80 54 MET B O 1
ATOM 2889 N N . ALA B 1 61 ? 42.759 9.690 10.274 1.00 21.83 55 ALA B N 1
ATOM 2890 C CA . ALA B 1 61 ? 43.128 8.308 9.978 1.00 26.29 55 ALA B CA 1
ATOM 2891 C C . ALA B 1 61 ? 44.188 8.247 8.883 1.00 23.48 55 ALA B C 1
ATOM 2892 O O . ALA B 1 61 ? 45.116 7.435 8.948 1.00 23.34 55 ALA B O 1
ATOM 2894 N N . ILE B 1 62 ? 44.045 9.078 7.853 1.00 23.16 56 ILE B N 1
ATOM 2895 C CA . ILE B 1 62 ? 45.029 9.108 6.774 1.00 24.08 56 ILE B CA 1
ATOM 2896 C C . ILE B 1 62 ? 46.399 9.482 7.320 1.00 25.59 56 ILE B C 1
ATOM 2897 O O . ILE B 1 62 ? 47.419 8.883 6.942 1.00 27.27 56 ILE B O 1
ATOM 2902 N N . ASP B 1 63 ? 46.450 10.492 8.197 1.00 25.00 57 ASP B N 1
ATOM 2903 C CA . ASP B 1 63 ? 47.725 10.912 8.773 1.00 28.66 57 ASP B CA 1
ATOM 2904 C C . ASP B 1 63 ? 48.378 9.783 9.561 1.00 28.91 57 ASP B C 1
ATOM 2905 O O . ASP B 1 63 ? 49.596 9.580 9.481 1.00 27.28 57 ASP B O 1
ATOM 2910 N N . ALA B 1 64 ? 47.586 9.073 10.373 1.00 25.61 58 ALA B N 1
ATOM 2911 C CA . ALA B 1 64 ? 48.114 7.949 11.145 1.00 24.95 58 ALA B CA 1
ATOM 2912 C C . ALA B 1 64 ? 48.574 6.818 10.236 1.00 24.89 58 ALA B C 1
ATOM 2913 O O . ALA B 1 64 ? 49.599 6.171 10.503 1.00 27.51 58 ALA B O 1
ATOM 2915 N N . ALA B 1 65 ? 47.806 6.540 9.182 1.00 23.92 59 ALA B N 1
ATOM 2916 C CA . ALA B 1 65 ? 48.131 5.442 8.278 1.00 25.84 59 ALA B CA 1
ATOM 2917 C C . ALA B 1 65 ? 49.415 5.709 7.508 1.00 26.85 59 ALA B C 1
ATOM 2918 O O . ALA B 1 65 ? 50.211 4.793 7.281 1.00 27.06 59 ALA B O 1
ATOM 2920 N N . ARG B 1 66 ? 49.619 6.946 7.063 1.00 28.04 60 ARG B N 1
ATOM 2921 C CA . ARG B 1 66 ? 50.854 7.251 6.353 1.00 29.61 60 ARG B CA 1
ATOM 2922 C C . ARG B 1 66 ? 52.048 7.061 7.269 1.00 29.08 60 ARG B C 1
ATOM 2923 O O . ARG B 1 66 ? 53.055 6.473 6.868 1.00 31.09 60 ARG B O 1
ATOM 2931 N N . ALA B 1 67 ? 51.932 7.511 8.523 1.00 28.38 61 ALA B N 1
ATOM 2932 C CA . ALA B 1 67 ? 53.015 7.326 9.484 1.00 28.88 61 ALA B CA 1
ATOM 2933 C C . ALA B 1 67 ? 53.252 5.849 9.778 1.00 31.85 61 ALA B C 1
ATOM 2934 O O . ALA B 1 67 ? 54.402 5.408 9.866 1.00 32.55 61 ALA B O 1
ATOM 2936 N N . ALA B 1 68 ? 52.178 5.064 9.941 1.00 25.58 62 ALA B N 1
ATOM 2937 C CA . ALA B 1 68 ? 52.343 3.634 10.201 1.00 28.98 62 ALA B CA 1
ATOM 2938 C C . ALA B 1 68 ? 52.961 2.907 9.011 1.00 28.14 62 ALA B C 1
ATOM 2939 O O . ALA B 1 68 ? 53.825 2.042 9.198 1.00 28.93 62 ALA B O 1
ATOM 2941 N N . LEU B 1 69 ? 52.509 3.206 7.787 1.00 26.38 63 LEU B N 1
ATOM 2942 C CA . LEU B 1 69 ? 53.047 2.512 6.617 1.00 29.04 63 LEU B CA 1
ATOM 2943 C C . LEU B 1 69 ? 54.533 2.775 6.449 1.00 34.58 63 LEU B C 1
ATOM 2944 O O . LEU B 1 69 ? 55.316 1.851 6.198 1.00 34.14 63 LEU B O 1
ATOM 2949 N N . GLU B 1 70 ? 54.948 4.025 6.549 1.00 33.30 64 GLU B N 1
ATOM 2950 C CA . GLU B 1 70 ? 56.327 4.238 6.154 1.00 38.09 64 GLU B CA 1
ATOM 2951 C C . GLU B 1 70 ? 57.302 3.965 7.296 1.00 37.04 64 GLU B C 1
ATOM 2952 O O . GLU B 1 70 ? 58.502 3.859 7.043 1.00 42.52 64 GLU B O 1
ATOM 2958 N N . SER B 1 71 ? 56.826 3.751 8.525 1.00 37.97 65 SER B N 1
ATOM 2959 C CA . SER B 1 71 ? 57.689 3.173 9.551 1.00 39.90 65 SER B CA 1
ATOM 2960 C C . SER B 1 71 ? 57.585 1.652 9.621 1.00 37.23 65 SER B C 1
ATOM 2961 O O . SER B 1 71 ? 58.246 1.035 10.465 1.00 34.45 65 SER B O 1
ATOM 2964 N N . SER B 1 72 ? 56.788 1.031 8.748 1.00 34.09 66 SER B N 1
ATOM 2965 C CA . SER B 1 72 ? 56.552 -0.406 8.803 1.00 33.25 66 SER B CA 1
ATOM 2966 C C . SER B 1 72 ? 57.572 -1.220 8.026 1.00 36.00 66 SER B C 1
ATOM 2967 O O . SER B 1 72 ? 57.672 -2.429 8.248 1.00 36.60 66 SER B O 1
ATOM 2970 N N . GLY B 1 73 ? 58.296 -0.607 7.097 1.00 35.36 67 GLY B N 1
ATOM 2971 C CA . GLY B 1 73 ? 59.134 -1.406 6.224 1.00 40.51 67 GLY B CA 1
ATOM 2972 C C . GLY B 1 73 ? 58.400 -2.181 5.151 1.00 44.94 67 GLY B C 1
ATOM 2973 O O . GLY B 1 73 ? 59.030 -2.979 4.448 1.00 44.53 67 GLY B O 1
ATOM 2974 N N . HIS B 1 74 ? 57.087 -1.986 5.004 1.00 33.71 68 HIS B N 1
ATOM 2975 C CA . HIS B 1 74 ? 56.333 -2.534 3.887 1.00 33.06 68 HIS B CA 1
ATOM 2976 C C . HIS B 1 74 ? 55.962 -1.393 2.952 1.00 29.61 68 HIS B C 1
ATOM 2977 O O . HIS B 1 74 ? 55.925 -0.226 3.352 1.00 34.05 68 HIS B O 1
ATOM 2984 N N . ASP B 1 75 ? 55.656 -1.737 1.709 1.00 35.67 69 ASP B N 1
ATOM 2985 C CA . ASP B 1 75 ? 55.230 -0.752 0.724 1.00 40.87 69 ASP B CA 1
ATOM 2986 C C . ASP B 1 75 ? 53.758 -0.985 0.384 1.00 40.70 69 ASP B C 1
ATOM 2987 O O . ASP B 1 75 ? 53.141 -1.952 0.843 1.00 34.65 69 ASP B O 1
ATOM 2992 N N . ALA B 1 76 ? 53.207 -0.098 -0.451 1.00 43.60 70 ALA B N 1
ATOM 2993 C CA . ALA B 1 76 ? 51.790 -0.180 -0.803 1.00 43.06 70 ALA B CA 1
ATOM 2994 C C . ALA B 1 76 ? 51.426 -1.531 -1.403 1.00 43.80 70 ALA B C 1
ATOM 2995 O O . ALA B 1 76 ? 50.308 -2.023 -1.193 1.00 38.76 70 ALA B O 1
ATOM 2997 N N . ASP B 1 77 ? 52.357 -2.156 -2.129 1.00 42.69 71 ASP B N 1
ATOM 2998 C CA . ASP B 1 77 ? 52.091 -3.446 -2.755 1.00 42.23 71 ASP B CA 1
ATOM 2999 C C . ASP B 1 77 ? 51.974 -4.584 -1.750 1.00 38.18 71 ASP B C 1
ATOM 3000 O O . ASP B 1 77 ? 51.524 -5.671 -2.125 1.00 37.82 71 ASP B O 1
ATOM 3005 N N . ASP B 1 78 ? 52.390 -4.380 -0.500 1.00 33.76 72 ASP B N 1
ATOM 3006 C CA . ASP B 1 78 ? 52.240 -5.420 0.509 1.00 33.89 72 ASP B CA 1
ATOM 3007 C C . ASP B 1 78 ? 50.859 -5.428 1.166 1.00 29.64 72 ASP B C 1
ATOM 3008 O O . ASP B 1 78 ? 50.517 -6.408 1.834 1.00 29.26 72 ASP B O 1
ATOM 3013 N N . ILE B 1 79 ? 50.054 -4.388 0.978 1.00 29.01 73 ILE B N 1
ATOM 3014 C CA . ILE B 1 79 ? 48.832 -4.206 1.758 1.00 30.03 73 ILE B CA 1
ATOM 3015 C C . ILE B 1 79 ? 47.679 -4.899 1.042 1.00 28.96 73 ILE B C 1
ATOM 3016 O O . ILE B 1 79 ? 47.251 -4.460 -0.028 1.00 28.62 73 ILE B O 1
ATOM 3021 N N . GLY B 1 80 ? 47.149 -5.960 1.654 1.00 27.28 74 GLY B N 1
ATOM 3022 C CA . GLY B 1 80 ? 46.095 -6.737 1.038 1.00 27.15 74 GLY B CA 1
ATOM 3023 C C . GLY B 1 80 ? 44.685 -6.270 1.345 1.00 24.52 74 GLY B C 1
ATOM 3024 O O . GLY B 1 80 ? 43.744 -6.691 0.665 1.00 26.41 74 GLY B O 1
ATOM 3025 N N . ILE B 1 81 ? 44.531 -5.435 2.376 1.00 24.55 75 ILE B N 1
ATOM 3026 C CA . ILE B 1 81 ? 43.220 -4.919 2.779 1.00 21.62 75 ILE B CA 1
ATOM 3027 C C . ILE B 1 81 ? 43.434 -3.717 3.683 1.00 22.32 75 ILE B C 1
ATOM 3028 O O . ILE B 1 81 ? 44.439 -3.632 4.404 1.00 23.90 75 ILE B O 1
ATOM 3033 N N . LEU B 1 82 ? 42.483 -2.771 3.638 1.00 19.44 76 LEU B N 1
ATOM 3034 C CA . LEU B 1 82 ? 42.408 -1.655 4.568 1.00 21.69 76 LEU B CA 1
ATOM 3035 C C . LEU B 1 82 ? 41.134 -1.806 5.394 1.00 23.02 76 LEU B C 1
ATOM 3036 O O . LEU B 1 82 ? 40.048 -1.949 4.828 1.00 21.84 76 LEU B O 1
ATOM 3041 N N . LEU B 1 83 ? 41.270 -1.799 6.722 1.00 21.93 77 LEU B N 1
ATOM 3042 C CA . LEU B 1 83 ? 40.132 -1.913 7.637 1.00 20.29 77 LEU B CA 1
ATOM 3043 C C . LEU B 1 83 ? 40.078 -0.649 8.478 1.00 22.38 77 LEU B C 1
ATOM 3044 O O . LEU B 1 83 ? 41.044 -0.332 9.179 1.00 21.31 77 LEU B O 1
ATOM 3049 N N . HIS B 1 84 ? 38.967 0.097 8.391 1.00 20.86 78 HIS B N 1
ATOM 3050 C CA . HIS B 1 84 ? 38.822 1.351 9.115 1.00 17.38 78 HIS B CA 1
ATOM 3051 C C . HIS B 1 84 ? 37.691 1.226 10.127 1.00 20.59 78 HIS B C 1
ATOM 3052 O O . HIS B 1 84 ? 36.594 0.808 9.758 1.00 19.88 78 HIS B O 1
ATOM 3059 N N . SER B 1 85 ? 37.950 1.590 11.396 1.00 22.14 79 SER B N 1
ATOM 3060 C CA . SER B 1 85 ? 36.929 1.528 12.444 1.00 19.43 79 SER B CA 1
ATOM 3061 C C . SER B 1 85 ? 36.701 2.911 13.035 1.00 22.10 79 SER B C 1
ATOM 3062 O O . SER B 1 85 ? 37.568 3.780 12.974 1.00 22.02 79 SER B O 1
ATOM 3065 N N . TYR B 1 86 ? 35.534 3.093 13.652 1.00 19.47 80 TYR B N 1
ATOM 3066 C CA . TYR B 1 86 ? 35.183 4.377 14.239 1.00 22.07 80 TYR B CA 1
ATOM 3067 C C . TYR B 1 86 ? 33.938 4.182 15.099 1.00 22.96 80 TYR B C 1
ATOM 3068 O O . TYR B 1 86 ? 33.330 3.107 15.121 1.00 20.31 80 TYR B O 1
ATOM 3077 N N . THR B 1 87 ? 33.584 5.238 15.832 1.00 21.66 81 THR B N 1
ATOM 3078 C CA . THR B 1 87 ? 32.379 5.238 16.652 1.00 25.68 81 THR B CA 1
ATOM 3079 C C . THR B 1 87 ? 31.419 6.371 16.317 1.00 25.62 81 THR B C 1
ATOM 3080 O O . THR B 1 87 ? 30.248 6.306 16.718 1.00 27.32 81 THR B O 1
ATOM 3084 N N . HIS B 1 88 ? 31.866 7.392 15.591 1.00 23.24 82 HIS B N 1
ATOM 3085 C CA . HIS B 1 88 ? 31.082 8.602 15.390 1.00 26.56 82 HIS B CA 1
ATOM 3086 C C . HIS B 1 88 ? 31.094 8.961 13.906 1.00 25.03 82 HIS B C 1
ATOM 3087 O O . HIS B 1 88 ? 31.912 8.456 13.132 1.00 24.00 82 HIS B O 1
ATOM 3094 N N . HIS B 1 89 ? 30.173 9.838 13.507 1.00 23.47 83 HIS B N 1
ATOM 3095 C CA . HIS B 1 89 ? 29.947 10.106 12.087 1.00 23.59 83 HIS B CA 1
ATOM 3096 C C . HIS B 1 89 ? 31.224 10.589 11.402 1.00 21.45 83 HIS B C 1
ATOM 3097 O O . HIS B 1 89 ? 32.020 11.323 11.986 1.00 20.51 83 HIS B O 1
ATOM 3104 N N . GLN B 1 90 ? 31.420 10.151 10.150 1.00 22.01 84 GLN B N 1
ATOM 3105 C CA . GLN B 1 90 ? 32.694 10.305 9.442 1.00 21.47 84 GLN B CA 1
ATOM 3106 C C . GLN B 1 90 ? 32.667 11.293 8.286 1.00 22.01 84 GLN B C 1
ATOM 3107 O O . GLN B 1 90 ? 33.738 11.682 7.805 1.00 22.59 84 GLN B O 1
ATOM 3113 N N . GLY B 1 91 ? 31.491 11.649 7.801 1.00 21.83 85 GLY B N 1
ATOM 3114 C CA . GLY B 1 91 ? 31.324 12.464 6.615 1.00 21.22 85 GLY B CA 1
ATOM 3115 C C . GLY B 1 91 ? 29.893 12.313 6.120 1.00 23.24 85 GLY B C 1
ATOM 3116 O O . GLY B 1 91 ? 29.004 11.917 6.875 1.00 21.79 85 GLY B O 1
ATOM 3117 N N . PRO B 1 92 ? 29.650 12.621 4.842 1.00 22.65 86 PRO B N 1
ATOM 3118 C CA . PRO B 1 92 ? 28.289 12.519 4.293 1.00 25.81 86 PRO B CA 1
ATOM 3119 C C . PRO B 1 92 ? 27.715 11.109 4.386 1.00 27.03 86 PRO B C 1
ATOM 3120 O O . PRO B 1 92 ? 28.422 10.103 4.278 1.00 23.69 86 PRO B O 1
ATOM 3124 N N . ASP B 1 93 ? 26.404 11.049 4.593 1.00 26.93 87 ASP B N 1
ATOM 3125 C CA . ASP B 1 93 ? 25.722 9.764 4.623 1.00 29.43 87 ASP B CA 1
ATOM 3126 C C . ASP B 1 93 ? 25.816 9.115 3.244 1.00 26.09 87 ASP B C 1
ATOM 3127 O O . ASP B 1 93 ? 25.635 9.778 2.219 1.00 24.83 87 ASP B O 1
ATOM 3132 N N . GLY B 1 94 ? 26.162 7.828 3.211 1.00 26.74 88 GLY B N 1
ATOM 3133 C CA . GLY B 1 94 ? 26.292 7.153 1.933 1.00 24.50 88 GLY B CA 1
ATOM 3134 C C . GLY B 1 94 ? 27.627 7.335 1.241 1.00 26.45 88 GLY B C 1
ATOM 3135 O O . GLY B 1 94 ? 27.813 6.796 0.144 1.00 30.12 88 GLY B O 1
ATOM 3136 N N . TRP B 1 95 ? 28.564 8.064 1.846 1.00 24.59 89 TRP B N 1
ATOM 3137 C CA . TRP B 1 95 ? 29.922 8.214 1.336 1.00 23.74 89 TRP B CA 1
ATOM 3138 C C . TRP B 1 95 ? 30.841 7.238 2.069 1.00 27.07 89 TRP B C 1
ATOM 3139 O O . TRP B 1 95 ? 30.635 6.952 3.247 1.00 26.23 89 TRP B O 1
ATOM 3150 N N . SER B 1 96 ? 31.858 6.724 1.377 1.00 27.00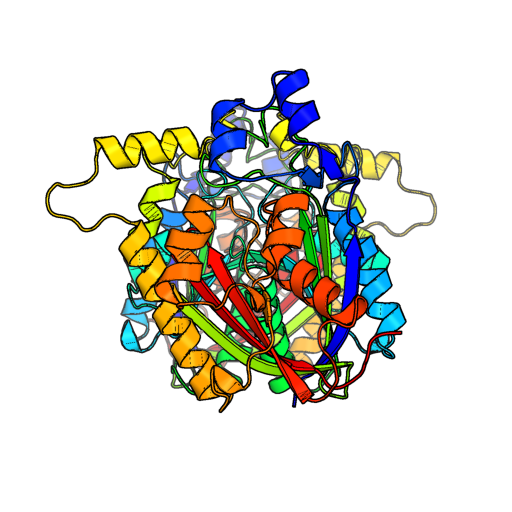 90 SER B N 1
ATOM 3151 C CA . SER B 1 96 ? 32.727 5.695 1.968 1.00 24.55 90 SER B CA 1
ATOM 3152 C C . SER B 1 96 ? 33.999 6.345 2.503 1.00 25.50 90 SER B C 1
ATOM 3153 O O . SER B 1 96 ? 34.950 6.582 1.751 1.00 23.77 90 SER B O 1
ATOM 3156 N N . ALA B 1 97 ? 34.034 6.586 3.820 1.00 23.08 91 ALA B N 1
ATOM 3157 C CA . ALA B 1 97 ? 35.249 7.104 4.443 1.00 23.20 91 ALA B CA 1
ATOM 3158 C C . ALA B 1 97 ? 36.444 6.189 4.179 1.00 25.91 91 ALA B C 1
ATOM 3159 O O . ALA B 1 97 ? 37.556 6.669 3.922 1.00 21.35 91 ALA B O 1
ATOM 3161 N N . VAL B 1 98 ? 36.236 4.867 4.244 1.00 21.94 92 VAL B N 1
ATOM 3162 C CA . VAL B 1 98 ? 37.364 3.946 4.110 1.00 22.31 92 VAL B CA 1
ATOM 3163 C C . VAL B 1 98 ? 37.970 3.996 2.704 1.00 24.01 92 VAL B C 1
ATOM 3164 O O . VAL B 1 98 ? 39.189 3.835 2.549 1.00 21.89 92 VAL B O 1
ATOM 3168 N N . HIS B 1 99 ? 37.157 4.209 1.662 1.00 22.89 93 HIS B N 1
ATOM 3169 C CA . HIS B 1 99 ? 37.733 4.306 0.318 1.00 26.18 93 HIS B CA 1
ATOM 3170 C C . HIS B 1 99 ? 38.472 5.630 0.131 1.00 24.64 93 HIS B C 1
ATOM 3171 O O . HIS B 1 99 ? 39.461 5.689 -0.606 1.00 26.46 93 HIS B O 1
ATOM 3178 N N . TYR B 1 100 ? 38.024 6.688 0.808 1.00 22.59 94 TYR B N 1
ATOM 3179 C CA . TYR B 1 100 ? 38.787 7.936 0.848 1.00 26.41 94 TYR B CA 1
ATOM 3180 C C . TYR B 1 100 ? 40.144 7.727 1.515 1.00 25.92 94 TYR B C 1
ATOM 3181 O O . TYR B 1 100 ? 41.175 8.196 1.017 1.00 24.86 94 TYR B O 1
ATOM 3190 N N . ILE B 1 101 ? 40.172 6.987 2.624 1.00 23.26 95 ILE B N 1
ATOM 3191 C CA . ILE B 1 101 ? 41.442 6.687 3.279 1.00 21.96 95 ILE B CA 1
ATOM 3192 C C . ILE B 1 101 ? 42.324 5.840 2.359 1.00 23.43 95 ILE B C 1
ATOM 3193 O O . ILE B 1 101 ? 43.518 6.135 2.176 1.00 26.77 95 ILE B O 1
ATOM 3198 N N . LEU B 1 102 ? 41.743 4.811 1.729 1.00 23.78 96 LEU B N 1
ATOM 3199 C CA . LEU B 1 102 ? 42.503 3.990 0.782 1.00 24.85 96 LEU B CA 1
ATOM 3200 C C . LEU B 1 102 ? 43.101 4.840 -0.334 1.00 27.67 96 LEU B C 1
ATOM 3201 O O . LEU B 1 102 ? 44.280 4.698 -0.680 1.00 27.40 96 LEU B O 1
ATOM 3206 N N . ASN B 1 103 ? 42.297 5.739 -0.900 1.00 27.46 97 ASN B N 1
ATOM 3207 C CA . ASN B 1 103 ? 42.736 6.533 -2.047 1.00 29.83 97 ASN B CA 1
ATOM 3208 C C . ASN B 1 103 ? 43.911 7.434 -1.701 1.00 32.83 97 ASN B C 1
ATOM 3209 O O . ASN B 1 103 ? 44.723 7.764 -2.575 1.00 35.19 97 ASN B O 1
ATOM 3214 N N . ASN B 1 104 ? 44.051 7.800 -0.434 1.00 27.31 98 ASN B N 1
ATOM 3215 C CA . ASN B 1 104 ? 45.081 8.732 -0.011 1.00 27.98 98 ASN B CA 1
ATOM 3216 C C . ASN B 1 104 ? 46.214 8.059 0.752 1.00 30.58 98 ASN B C 1
ATOM 3217 O O . ASN B 1 104 ? 47.075 8.759 1.302 1.00 31.20 98 ASN B O 1
ATOM 3222 N N . THR B 1 105 ? 46.250 6.724 0.782 1.00 32.33 99 THR B N 1
ATOM 3223 C CA . THR B 1 105 ? 47.285 5.994 1.515 1.00 31.98 99 THR B CA 1
ATOM 3224 C C . THR B 1 105 ? 47.902 4.883 0.675 1.00 36.40 99 THR B C 1
ATOM 3225 O O . THR B 1 105 ? 49.120 4.860 0.475 1.00 39.81 99 THR B O 1
ATOM 3229 N N . VAL B 1 106 ? 47.100 3.954 0.179 1.00 35.98 100 VAL B N 1
ATOM 3230 C CA . VAL B 1 106 ? 47.612 2.794 -0.537 1.00 37.02 100 VAL B CA 1
ATOM 3231 C C . VAL B 1 106 ? 47.362 2.906 -2.038 1.00 42.85 100 VAL B C 1
ATOM 3232 O O . VAL B 1 106 ? 48.274 2.698 -2.840 1.00 44.15 100 VAL B O 1
ATOM 3236 N N . ASP B 1 107 ? 46.138 3.254 -2.434 1.00 36.40 101 ASP B N 1
ATOM 3237 C CA . ASP B 1 107 ? 45.770 3.395 -3.848 1.00 40.40 101 ASP B CA 1
ATOM 3238 C C . ASP B 1 107 ? 46.290 2.232 -4.689 1.00 41.27 101 ASP B C 1
ATOM 3239 O O . ASP B 1 107 ? 47.013 2.398 -5.671 1.00 39.30 101 ASP B O 1
ATOM 3244 N N . ARG B 1 108 ? 45.907 1.043 -4.260 1.00 37.12 102 ARG B N 1
ATOM 3245 C CA . ARG B 1 108 ? 45.918 -0.190 -5.018 1.00 34.64 102 ARG B CA 1
ATOM 3246 C C . ARG B 1 108 ? 44.483 -0.683 -4.978 1.00 28.85 102 ARG B C 1
ATOM 3247 O O . ARG B 1 108 ? 43.732 -0.299 -4.078 1.00 29.65 102 ARG B O 1
ATOM 3255 N N . PRO B 1 109 ? 44.053 -1.505 -5.947 1.00 29.54 103 PRO B N 1
ATOM 3256 C CA . PRO B 1 109 ? 42.644 -1.927 -5.982 1.00 27.55 103 PRO B CA 1
ATOM 3257 C C . PRO B 1 109 ? 42.287 -2.997 -4.956 1.00 27.46 103 PRO B C 1
ATOM 3258 O O . PRO B 1 109 ? 41.514 -3.910 -5.264 1.00 26.34 103 PRO B O 1
ATOM 3262 N N . VAL B 1 110 ? 42.813 -2.899 -3.741 1.00 23.79 104 VAL B N 1
ATOM 3263 C CA . VAL B 1 110 ? 42.523 -3.894 -2.705 1.00 23.20 104 VAL B CA 1
ATOM 3264 C C . VAL B 1 110 ? 41.235 -3.541 -1.964 1.00 23.39 104 VAL B C 1
ATOM 3265 O O . VAL B 1 110 ? 40.746 -2.407 -2.072 1.00 23.18 104 VAL B O 1
ATOM 3269 N N . PRO B 1 111 ? 40.642 -4.485 -1.225 1.00 24.62 105 PRO B N 1
ATOM 3270 C CA . PRO B 1 111 ? 39.388 -4.198 -0.515 1.00 24.49 105 PRO B CA 1
ATOM 3271 C C . PRO B 1 111 ? 39.567 -3.152 0.572 1.00 21.53 105 PRO B C 1
ATOM 3272 O O . PRO B 1 111 ? 40.628 -3.037 1.193 1.00 22.39 105 PRO B O 1
ATOM 3276 N N . ALA B 1 112 ? 38.500 -2.382 0.793 1.00 23.72 106 ALA B N 1
ATOM 3277 C CA . ALA B 1 112 ? 38.437 -1.365 1.839 1.00 22.13 106 ALA B CA 1
ATOM 3278 C C . ALA B 1 112 ? 37.123 -1.561 2.580 1.00 21.79 106 ALA B C 1
ATOM 3279 O O . ALA B 1 112 ? 36.055 -1.465 1.969 1.00 22.78 106 ALA B O 1
ATOM 3281 N N . VAL B 1 113 ? 37.197 -1.848 3.875 1.00 19.38 107 VAL B N 1
ATOM 3282 C CA . VAL B 1 113 ? 36.016 -2.238 4.647 1.00 20.02 107 VAL B CA 1
ATOM 3283 C C . VAL B 1 113 ? 35.979 -1.434 5.940 1.00 21.79 107 VAL B C 1
ATOM 3284 O O . VAL B 1 113 ? 37.019 -1.116 6.529 1.00 21.93 107 VAL B O 1
ATOM 3288 N N . GLU B 1 114 ? 34.766 -1.107 6.392 1.00 20.34 108 GLU B N 1
ATOM 3289 C CA . GLU B 1 114 ? 34.583 -0.477 7.690 1.00 18.60 108 GLU B CA 1
ATOM 3290 C C . GLU B 1 114 ? 34.131 -1.507 8.724 1.00 21.40 108 GLU B C 1
ATOM 3291 O O . GLU B 1 114 ? 33.291 -2.362 8.439 1.00 21.07 108 GLU B O 1
ATOM 3297 N N . ILE B 1 115 ? 34.737 -1.434 9.907 1.00 23.31 109 ILE B N 1
ATOM 3298 C CA . ILE B 1 115 ? 34.494 -2.331 11.037 1.00 23.36 109 ILE B CA 1
ATOM 3299 C C . ILE B 1 115 ? 34.038 -1.455 12.193 1.00 25.92 109 ILE B C 1
ATOM 3300 O O . ILE B 1 115 ? 34.662 -0.424 12.463 1.00 26.26 109 ILE B O 1
ATOM 3305 N N . LYS B 1 116 ? 32.981 -1.851 12.898 1.00 23.88 110 LYS B N 1
ATOM 3306 C CA . LYS B 1 116 ? 32.591 -1.094 14.083 1.00 22.25 110 LYS B CA 1
ATOM 3307 C C . LYS B 1 116 ? 32.381 -2.053 15.246 1.00 20.71 110 LYS B C 1
ATOM 3308 O O . LYS B 1 116 ? 31.663 -3.046 15.109 1.00 22.84 110 LYS B O 1
ATOM 3314 N N . GLN B 1 117 ? 33.024 -1.760 16.371 1.00 21.24 111 GLN B N 1
ATOM 3315 C CA . GLN B 1 117 ? 32.768 -2.475 17.623 1.00 24.64 111 GLN B CA 1
ATOM 3316 C C . GLN B 1 117 ? 33.081 -1.548 18.796 1.00 24.84 111 GLN B C 1
ATOM 3317 O O . GLN B 1 117 ? 33.803 -1.904 19.731 1.00 22.57 111 GLN B O 1
ATOM 3323 N N . GLY B 1 118 ? 32.498 -0.349 18.767 1.00 25.30 112 GLY B N 1
ATOM 3324 C CA . GLY B 1 118 ? 32.782 0.650 19.787 1.00 23.06 112 GLY B CA 1
ATOM 3325 C C . GLY B 1 118 ? 34.269 0.872 19.975 1.00 27.76 112 GLY B C 1
ATOM 3326 O O . GLY B 1 118 ? 35.054 0.902 19.023 1.00 24.95 112 GLY B O 1
ATOM 3327 N N . CYS B 1 119 ? 34.697 0.943 21.235 1.00 22.59 113 CYS B N 1
ATOM 3328 C CA . CYS B 1 119 ? 36.129 1.199 21.530 1.00 27.68 113 CYS B CA 1
ATOM 3329 C C . CYS B 1 119 ? 37.012 -0.008 21.213 1.00 26.51 113 CYS B C 1
ATOM 3330 O O . CYS B 1 119 ? 38.221 0.128 21.300 1.00 27.45 113 CYS B O 1
ATOM 3333 N N . LEU B 1 120 ? 36.409 -1.136 20.862 1.00 22.30 114 LEU B N 1
ATOM 3334 C CA . LEU B 1 120 ? 37.195 -2.288 20.432 1.00 24.29 114 LEU B CA 1
ATOM 3335 C C . LEU B 1 120 ? 37.394 -2.338 18.917 1.00 23.80 114 LEU B C 1
ATOM 3336 O O . LEU B 1 120 ? 37.841 -3.361 18.401 1.00 22.02 114 LEU B O 1
ATOM 3341 N N . GLY B 1 121 ? 37.072 -1.263 18.195 1.00 21.49 115 GLY B N 1
ATOM 3342 C CA . GLY B 1 121 ? 37.112 -1.317 16.739 1.00 23.69 115 GLY B CA 1
ATOM 3343 C C . GLY B 1 121 ? 38.459 -1.709 16.155 1.00 23.47 115 GLY B C 1
ATOM 3344 O O . GLY B 1 121 ? 38.520 -2.441 15.165 1.00 23.50 115 GLY B O 1
ATOM 3345 N N . MET B 1 122 ? 39.559 -1.233 16.744 1.00 22.25 116 MET B N 1
ATOM 3346 C CA . MET B 1 122 ? 40.862 -1.641 16.208 1.00 21.38 116 MET B CA 1
ATOM 3347 C C . MET B 1 122 ? 41.202 -3.084 16.566 1.00 18.97 116 MET B C 1
ATOM 3348 O O . MET B 1 122 ? 41.841 -3.786 15.772 1.00 24.19 116 MET B O 1
ATOM 3353 N N . LEU B 1 123 ? 40.832 -3.554 17.764 1.00 22.49 117 LEU B N 1
ATOM 3354 C CA . LEU B 1 123 ? 41.063 -4.976 18.037 1.00 21.67 117 LEU B CA 1
ATOM 3355 C C . LEU B 1 123 ? 40.219 -5.859 17.127 1.00 23.11 117 LEU B C 1
ATOM 3356 O O . LEU B 1 123 ? 40.691 -6.895 16.644 1.00 22.24 117 LEU B O 1
ATOM 3361 N N . ALA B 1 124 ? 38.961 -5.475 16.887 1.00 20.35 118 ALA B N 1
ATOM 3362 C CA . ALA B 1 124 ? 38.146 -6.249 15.956 1.00 21.56 118 ALA B CA 1
ATOM 3363 C C . ALA B 1 124 ? 38.779 -6.269 14.571 1.00 21.84 118 ALA B C 1
ATOM 3364 O O . ALA B 1 124 ? 38.828 -7.320 13.921 1.00 23.46 118 ALA B O 1
ATOM 3366 N N . SER B 1 125 ? 39.264 -5.110 14.103 1.00 22.39 119 SER B N 1
ATOM 3367 C CA . SER B 1 125 ? 39.931 -5.029 12.804 1.00 23.02 119 SER B CA 1
ATOM 3368 C C . SER B 1 125 ? 41.193 -5.876 12.784 1.00 23.28 119 SER B C 1
ATOM 3369 O O . SER B 1 125 ? 41.485 -6.554 11.785 1.00 20.88 119 SER B O 1
ATOM 3372 N N . LEU B 1 126 ? 41.966 -5.833 13.877 1.00 22.78 120 LEU B N 1
ATOM 3373 C CA . LEU B 1 126 ? 43.159 -6.675 13.962 1.00 23.29 120 LEU B CA 1
ATOM 3374 C C . LEU B 1 126 ? 42.798 -8.151 13.851 1.00 24.62 120 LEU B C 1
ATOM 3375 O O . LEU B 1 126 ? 43.508 -8.923 13.202 1.00 24.98 120 LEU B O 1
ATOM 3380 N N . ASP B 1 127 ? 41.684 -8.556 14.459 1.00 21.33 121 ASP B N 1
ATOM 3381 C CA . ASP B 1 127 ? 41.261 -9.949 14.366 1.00 24.46 121 ASP B CA 1
ATOM 3382 C C . ASP B 1 127 ? 40.865 -10.317 12.937 1.00 24.96 121 ASP B C 1
ATOM 3383 O O . ASP B 1 127 ? 41.161 -11.420 12.468 1.00 24.45 121 ASP B O 1
ATOM 3388 N N . VAL B 1 128 ? 40.164 -9.424 12.235 1.00 23.79 122 VAL B N 1
ATOM 3389 C CA . VAL B 1 128 ? 39.796 -9.696 10.848 1.00 23.68 122 VAL B CA 1
ATOM 3390 C C . VAL B 1 128 ? 41.043 -9.808 9.972 1.00 25.55 122 VAL B C 1
ATOM 3391 O O . VAL B 1 128 ? 41.155 -10.716 9.134 1.00 25.49 122 VAL B O 1
ATOM 3395 N N . ALA B 1 129 ? 41.983 -8.870 10.134 1.00 24.09 123 ALA B N 1
ATOM 3396 C CA . ALA B 1 129 ? 43.221 -8.908 9.350 1.00 23.22 123 ALA B CA 1
ATOM 3397 C C . ALA B 1 129 ? 44.029 -10.167 9.647 1.00 25.02 123 ALA B C 1
ATOM 3398 O O . ALA B 1 129 ? 44.595 -10.782 8.731 1.00 27.47 123 ALA B O 1
ATOM 3400 N N . ALA B 1 130 ? 44.126 -10.548 10.920 1.00 23.87 124 ALA B N 1
ATOM 3401 C CA . ALA B 1 130 ? 44.859 -11.767 11.266 1.00 27.57 124 ALA B CA 1
ATOM 3402 C C . ALA B 1 130 ? 44.290 -12.987 10.547 1.00 30.69 124 ALA B C 1
ATOM 3403 O O . ALA B 1 130 ? 45.039 -13.760 9.933 1.00 29.69 124 ALA B O 1
ATOM 3405 N N . ALA B 1 131 ? 42.964 -13.196 10.627 1.00 25.53 125 ALA B N 1
ATOM 3406 C CA . ALA B 1 131 ? 42.372 -14.352 9.954 1.00 29.09 125 ALA B CA 1
ATOM 3407 C C . ALA B 1 131 ? 42.596 -14.286 8.449 1.00 29.69 125 ALA B C 1
ATOM 3408 O O . ALA B 1 131 ? 42.835 -15.313 7.800 1.00 28.65 125 ALA B O 1
ATOM 3410 N N . ARG B 1 132 ? 42.524 -13.081 7.872 1.00 28.35 126 ARG B N 1
ATOM 3411 C CA . ARG B 1 132 ? 42.771 -12.944 6.442 1.00 29.24 126 ARG B CA 1
ATOM 3412 C C . ARG B 1 132 ? 44.217 -13.282 6.088 1.00 31.86 126 ARG B C 1
ATOM 3413 O O . ARG B 1 132 ? 44.470 -13.941 5.072 1.00 33.54 126 ARG B O 1
ATOM 3421 N N . LEU B 1 133 ? 45.181 -12.800 6.880 1.00 26.85 127 LEU B N 1
ATOM 3422 C CA . LEU B 1 133 ? 46.580 -13.137 6.611 1.00 28.95 127 LEU B CA 1
ATOM 3423 C C . LEU B 1 133 ? 46.852 -14.629 6.790 1.00 35.05 127 LEU B C 1
ATOM 3424 O O . LEU B 1 133 ? 47.758 -15.173 6.142 1.00 36.57 127 LEU B O 1
ATOM 3429 N N . ILE B 1 134 ? 46.092 -15.307 7.661 1.00 32.43 128 ILE B N 1
ATOM 3430 C CA . ILE B 1 134 ? 46.259 -16.747 7.851 1.00 30.54 128 ILE B CA 1
ATOM 3431 C C . ILE B 1 134 ? 45.584 -17.535 6.724 1.00 42.04 128 ILE B C 1
ATOM 3432 O O . ILE B 1 134 ? 46.126 -18.542 6.250 1.00 36.94 128 ILE B O 1
ATOM 3437 N N . ALA B 1 135 ? 44.401 -17.096 6.274 1.00 35.67 129 ALA B N 1
ATOM 3438 C CA . ALA B 1 135 ? 43.634 -17.826 5.266 1.00 35.54 129 ALA B CA 1
ATOM 3439 C C . ALA B 1 135 ? 43.961 -17.438 3.825 1.00 41.79 129 ALA B C 1
ATOM 3440 O O . ALA B 1 135 ? 43.805 -18.275 2.927 1.00 47.71 129 ALA B O 1
ATOM 3442 N N . ASN B 1 136 ? 44.396 -16.199 3.575 1.00 40.65 130 ASN B N 1
ATOM 3443 C CA . ASN B 1 136 ? 44.743 -15.700 2.240 1.00 46.49 130 ASN B CA 1
ATOM 3444 C C . ASN B 1 136 ? 46.247 -15.521 2.097 1.00 47.83 130 ASN B C 1
ATOM 3445 O O . ASN B 1 136 ? 46.830 -14.667 2.779 1.00 46.14 130 ASN B O 1
ATOM 3450 N N . PRO B 1 137 ? 46.914 -16.252 1.205 1.00 57.05 131 PRO B N 1
ATOM 3451 C CA . PRO B 1 137 ? 48.358 -16.069 1.023 1.00 53.43 131 PRO B CA 1
ATOM 3452 C C . PRO B 1 137 ? 48.748 -14.874 0.159 1.00 48.77 131 PRO B C 1
ATOM 3453 O O . PRO B 1 137 ? 49.946 -14.657 -0.043 1.00 50.13 131 PRO B O 1
ATOM 3457 N N . THR B 1 138 ? 47.790 -14.083 -0.334 1.00 48.72 132 THR B N 1
ATOM 3458 C CA . THR B 1 138 ? 48.060 -13.181 -1.455 1.00 42.71 132 THR B CA 1
ATOM 3459 C C . THR B 1 138 ? 48.970 -12.019 -1.066 1.00 42.22 132 THR B C 1
ATOM 3460 O O . THR B 1 138 ? 49.806 -11.589 -1.871 1.00 41.55 132 THR B O 1
ATOM 3464 N N . HIS B 1 139 ? 48.803 -11.465 0.132 1.00 36.28 133 HIS B N 1
ATOM 3465 C CA . HIS B 1 139 ? 49.606 -10.333 0.579 1.00 36.48 133 HIS B CA 1
ATOM 3466 C C . HIS B 1 139 ? 50.199 -10.612 1.950 1.00 33.77 133 HIS B C 1
ATOM 3467 O O . HIS B 1 139 ? 49.627 -11.352 2.754 1.00 34.01 133 HIS B O 1
ATOM 3474 N N . ASP B 1 140 ? 51.349 -9.985 2.216 1.00 34.36 134 ASP B N 1
ATOM 3475 C CA . ASP B 1 140 ? 52.033 -10.164 3.491 1.00 33.22 134 ASP B CA 1
ATOM 3476 C C . ASP B 1 140 ? 51.471 -9.289 4.604 1.00 32.53 134 ASP B C 1
ATOM 3477 O O . ASP B 1 140 ? 51.784 -9.534 5.772 1.00 27.70 134 ASP B O 1
ATOM 3482 N N . ALA B 1 141 ? 50.698 -8.249 4.283 1.00 27.30 135 ALA B N 1
ATOM 3483 C CA . ALA B 1 141 ? 50.341 -7.276 5.305 1.00 26.87 135 ALA B CA 1
ATOM 3484 C C . ALA B 1 141 ? 48.906 -6.789 5.137 1.00 23.75 135 ALA B C 1
ATOM 3485 O O . ALA B 1 141 ? 48.220 -7.091 4.154 1.00 25.21 135 ALA B O 1
ATOM 3487 N N . ALA B 1 142 ? 48.476 -6.024 6.137 1.00 22.26 136 ALA B N 1
ATOM 3488 C CA . ALA B 1 142 ? 47.158 -5.405 6.186 1.00 21.85 136 ALA B CA 1
ATOM 3489 C C . ALA B 1 142 ? 47.280 -4.100 6.947 1.00 21.67 136 ALA B C 1
ATOM 3490 O O . ALA B 1 142 ? 48.122 -3.967 7.843 1.00 22.78 136 ALA B O 1
ATOM 3492 N N . LEU B 1 143 ? 46.400 -3.151 6.621 1.00 23.21 137 LEU B N 1
ATOM 3493 C CA . LEU B 1 143 ? 46.402 -1.830 7.228 1.00 18.83 137 LEU B CA 1
ATOM 3494 C C . LEU B 1 143 ? 45.105 -1.621 8.003 1.00 21.67 137 LEU B C 1
ATOM 3495 O O . LEU B 1 143 ? 44.020 -1.864 7.468 1.00 20.98 137 LEU B O 1
ATOM 3500 N N . ILE B 1 144 ? 45.226 -1.219 9.266 1.00 21.43 138 ILE B N 1
ATOM 3501 C CA . ILE B 1 144 ? 44.090 -0.999 10.160 1.00 22.80 138 ILE B CA 1
ATOM 3502 C C . ILE B 1 144 ? 44.166 0.449 10.634 1.00 23.56 138 ILE B C 1
ATOM 3503 O O . ILE B 1 144 ? 45.221 0.890 11.106 1.00 21.24 138 ILE B O 1
ATOM 3508 N N . THR B 1 145 ? 43.056 1.198 10.511 1.00 20.79 139 THR B N 1
ATOM 3509 C CA . THR B 1 145 ? 43.042 2.610 10.877 1.00 19.59 139 THR B CA 1
ATOM 3510 C C . THR B 1 145 ? 41.820 2.934 11.729 1.00 22.51 139 THR B C 1
ATOM 3511 O O . THR B 1 145 ? 40.830 2.196 11.737 1.00 20.33 139 THR B O 1
ATOM 3515 N N . THR B 1 146 ? 41.890 4.073 12.415 1.00 19.95 140 THR B N 1
ATOM 3516 C CA . THR B 1 146 ? 40.709 4.605 13.082 1.00 21.85 140 THR B CA 1
ATOM 3517 C C . THR B 1 146 ? 40.825 6.115 13.158 1.00 23.32 140 THR B C 1
ATOM 3518 O O . THR B 1 146 ? 41.921 6.674 13.107 1.00 21.74 140 THR B O 1
ATOM 3522 N N . GLY B 1 147 ? 39.673 6.780 13.245 1.00 22.08 141 GLY B N 1
ATOM 3523 C CA . GLY B 1 147 ? 39.660 8.207 13.495 1.00 21.38 141 GLY B CA 1
ATOM 3524 C C . GLY B 1 147 ? 38.276 8.631 13.927 1.00 23.30 141 GLY B C 1
ATOM 3525 O O . GLY B 1 147 ? 37.278 8.041 13.503 1.00 23.04 141 GLY B O 1
ATOM 3526 N N . ASP B 1 148 ? 38.224 9.622 14.816 1.00 22.68 142 ASP B N 1
ATOM 3527 C CA . ASP B 1 148 ? 36.947 10.181 15.250 1.00 24.97 142 ASP B CA 1
ATOM 3528 C C . ASP B 1 148 ? 37.159 11.621 15.706 1.00 26.16 142 ASP B C 1
ATOM 3529 O O . ASP B 1 148 ? 38.183 11.951 16.323 1.00 24.59 142 ASP B O 1
ATOM 3534 N N . ASN B 1 149 ? 36.180 12.476 15.391 1.00 23.75 143 ASN B N 1
ATOM 3535 C CA . ASN B 1 149 ? 36.170 13.871 15.817 1.00 21.58 143 ASN B CA 1
ATOM 3536 C C . ASN B 1 149 ? 34.799 14.187 16.407 1.00 23.26 143 ASN B C 1
ATOM 3537 O O . ASN B 1 149 ? 33.800 14.204 15.685 1.00 23.89 143 ASN B O 1
ATOM 3542 N N . TYR B 1 150 ? 34.762 14.472 17.703 1.00 22.47 144 TYR B N 1
ATOM 3543 C CA . TYR B 1 150 ? 33.532 14.750 18.434 1.00 25.88 144 TYR B CA 1
ATOM 3544 C C . TYR B 1 150 ? 33.190 16.237 18.512 1.00 25.11 144 TYR B C 1
ATOM 3545 O O . TYR B 1 150 ? 32.337 16.614 19.330 1.00 25.04 144 TYR B O 1
ATOM 3554 N N . SER B 1 151 ? 33.881 17.084 17.746 1.00 26.52 145 SER B N 1
ATOM 3555 C CA . SER B 1 151 ? 33.586 18.513 17.709 1.00 27.98 145 SER B CA 1
ATOM 3556 C C . SER B 1 151 ? 32.420 18.799 16.774 1.00 31.18 145 SER B C 1
ATOM 3557 O O . SER B 1 151 ? 32.529 19.645 15.879 1.00 32.35 145 SER B O 1
ATOM 3560 N N . THR B 1 152 ? 31.294 18.125 16.978 1.00 29.02 146 THR B N 1
ATOM 3561 C CA . THR B 1 152 ? 30.162 18.210 16.069 1.00 31.18 146 THR B CA 1
ATOM 3562 C C . THR B 1 152 ? 28.959 18.801 16.799 1.00 31.50 146 THR B C 1
ATOM 3563 O O . THR B 1 152 ? 28.905 18.784 18.035 1.00 29.88 146 THR B O 1
ATOM 3567 N N . PRO B 1 153 ? 27.976 19.327 16.064 1.00 32.18 147 PRO B N 1
ATOM 3568 C CA . PRO B 1 153 ? 26.894 20.092 16.702 1.00 32.56 147 PRO B CA 1
ATOM 3569 C C . PRO B 1 153 ? 26.208 19.345 17.837 1.00 34.12 147 PRO B C 1
ATOM 3570 O O . PRO B 1 153 ? 25.743 18.219 17.676 1.00 34.70 147 PRO B O 1
ATOM 3574 N N . GLY B 1 154 ? 26.134 19.998 18.997 1.00 33.86 148 GLY B N 1
ATOM 3575 C CA . GLY B 1 154 ? 25.384 19.492 20.126 1.00 39.46 148 GLY B CA 1
ATOM 3576 C C . GLY B 1 154 ? 26.123 18.532 21.039 1.00 40.10 148 GLY B C 1
ATOM 3577 O O . GLY B 1 154 ? 25.669 18.311 22.167 1.00 37.52 148 GLY B O 1
ATOM 3578 N N . VAL B 1 155 ? 27.237 17.947 20.593 1.00 38.89 149 VAL B N 1
ATOM 3579 C CA . VAL B 1 155 ? 28.016 17.073 21.466 1.00 33.99 149 VAL B CA 1
ATOM 3580 C C . VAL B 1 155 ? 28.698 17.923 22.527 1.00 31.17 149 VAL B C 1
ATOM 3581 O O . VAL B 1 155 ? 29.420 18.877 22.210 1.00 34.60 149 VAL B O 1
ATOM 3585 N N . GLU B 1 156 ? 28.478 17.591 23.795 1.00 32.74 150 GLU B N 1
ATOM 3586 C CA . GLU B 1 156 ? 29.236 18.211 24.880 1.00 34.27 150 GLU B CA 1
ATOM 3587 C C . GLU B 1 156 ? 30.260 17.187 25.351 1.00 29.29 150 GLU B C 1
ATOM 3588 O O . GLU B 1 156 ? 29.938 16.244 26.077 1.00 28.26 150 GLU B O 1
ATOM 3594 N N . ARG B 1 157 ? 31.496 17.357 24.891 1.00 28.49 151 ARG B N 1
ATOM 3595 C CA . ARG B 1 157 ? 32.461 16.283 25.055 1.00 29.73 151 ARG B CA 1
ATOM 3596 C C . ARG B 1 157 ? 32.830 16.061 26.518 1.00 30.07 151 ARG B C 1
ATOM 3597 O O . ARG B 1 157 ? 33.236 14.948 26.872 1.00 26.92 151 ARG B O 1
ATOM 3605 N N . TRP B 1 158 ? 32.691 17.080 27.381 1.00 28.28 152 TRP B N 1
ATOM 3606 C CA . TRP B 1 158 ? 33.059 16.903 28.782 1.00 27.01 152 TRP B CA 1
ATOM 3607 C C . TRP B 1 158 ? 31.921 16.386 29.658 1.00 29.46 152 TRP B C 1
ATOM 3608 O O . TRP B 1 158 ? 32.193 15.920 30.773 1.00 29.27 152 TRP B O 1
ATOM 3619 N N . ARG B 1 159 ? 30.664 16.415 29.180 1.00 28.12 153 ARG B N 1
ATOM 3620 C CA . ARG B 1 159 ? 29.517 16.022 29.989 1.00 30.76 153 ARG B CA 1
ATOM 3621 C C . ARG B 1 159 ? 28.704 14.888 29.396 1.00 32.33 153 ARG B C 1
ATOM 3622 O O . ARG B 1 159 ? 27.818 14.368 30.088 1.00 31.20 153 ARG B O 1
ATOM 3630 N N . ALA B 1 160 ? 28.957 14.507 28.140 1.00 29.65 154 ALA B N 1
ATOM 3631 C CA . ALA B 1 160 ? 28.118 13.516 27.470 1.00 30.13 154 ALA B CA 1
ATOM 3632 C C . ALA B 1 160 ? 27.975 12.261 28.316 1.00 30.62 154 ALA B C 1
ATOM 3633 O O . ALA B 1 160 ? 26.876 11.691 28.429 1.00 25.86 154 ALA B O 1
ATOM 3635 N N . SER B 1 161 ? 29.074 11.841 28.948 1.00 27.89 155 SER B N 1
ATOM 3636 C CA . SER B 1 161 ? 29.093 10.733 29.885 1.00 30.68 155 SER B CA 1
ATOM 3637 C C . SER B 1 161 ? 29.762 11.185 31.176 1.00 34.86 155 SER B C 1
ATOM 3638 O O . SER B 1 161 ? 30.693 11.993 31.156 1.00 33.25 155 SER B O 1
ATOM 3641 N N . GLY B 1 162 ? 29.297 10.640 32.299 1.00 35.25 156 GLY B N 1
ATOM 3642 C CA . GLY B 1 162 ? 29.975 10.858 33.567 1.00 33.78 156 GLY B CA 1
ATOM 3643 C C . GLY B 1 162 ? 31.174 9.968 33.801 1.00 37.54 156 GLY B C 1
ATOM 3644 O O . GLY B 1 162 ? 31.901 10.164 34.783 1.00 38.45 156 GLY B O 1
ATOM 3645 N N . LEU B 1 163 ? 31.396 8.998 32.911 1.00 30.34 157 LEU B N 1
ATOM 3646 C CA . LEU B 1 163 ? 32.486 8.046 33.041 1.00 32.51 157 LEU B CA 1
ATOM 3647 C C . LEU B 1 163 ? 33.786 8.518 32.404 1.00 30.98 157 LEU B C 1
ATOM 3648 O O . LEU B 1 163 ? 34.860 8.042 32.801 1.00 30.12 157 LEU B O 1
ATOM 3653 N N . PHE B 1 164 ? 33.727 9.430 31.440 1.00 28.61 158 PHE B N 1
ATOM 3654 C CA . PHE B 1 164 ? 34.925 9.782 30.683 1.00 27.68 158 PHE B CA 1
ATOM 3655 C C . PHE B 1 164 ? 34.696 11.096 29.952 1.00 27.38 158 PHE B C 1
ATOM 3656 O O . PHE B 1 164 ? 33.562 11.576 29.824 1.00 27.29 158 PHE B O 1
ATOM 3664 N N . VAL B 1 165 ? 35.793 11.647 29.434 1.00 26.81 159 VAL B N 1
ATOM 3665 C CA . VAL B 1 165 ? 35.765 12.787 28.524 1.00 26.39 159 VAL B CA 1
ATOM 3666 C C . VAL B 1 165 ? 36.027 12.277 27.107 1.00 27.67 159 VAL B C 1
ATOM 3667 O O . VAL B 1 165 ? 37.003 11.554 26.874 1.00 28.57 159 VAL B O 1
ATOM 3671 N N . LEU B 1 166 ? 35.163 12.655 26.160 1.00 25.65 160 LEU B N 1
ATOM 3672 C CA . LEU B 1 166 ? 35.354 12.275 24.761 1.00 25.88 160 LEU B CA 1
ATOM 3673 C C . LEU B 1 166 ? 36.554 12.993 24.149 1.00 27.44 160 LEU B C 1
ATOM 3674 O O . LEU B 1 166 ? 36.751 14.196 24.352 1.00 26.22 160 LEU B O 1
ATOM 3679 N N . ALA B 1 167 ? 37.351 12.251 23.372 1.00 24.74 161 ALA B N 1
ATOM 3680 C CA . ALA B 1 167 ? 38.590 12.766 22.809 1.00 26.23 161 ALA B CA 1
ATOM 3681 C C . ALA B 1 167 ? 38.689 12.438 21.323 1.00 23.63 161 ALA B C 1
ATOM 3682 O O . ALA B 1 167 ? 38.112 11.459 20.836 1.00 24.65 161 ALA B O 1
ATOM 3684 N N . ASP B 1 168 ? 39.466 13.249 20.607 1.00 23.07 162 ASP B N 1
ATOM 3685 C CA . ASP B 1 168 ? 39.651 13.122 19.163 1.00 24.76 162 ASP B CA 1
ATOM 3686 C C . ASP B 1 168 ? 41.059 12.627 18.845 1.00 26.43 162 ASP B C 1
ATOM 3687 O O . ASP B 1 168 ? 42.034 13.043 19.494 1.00 24.92 162 ASP B O 1
ATOM 3692 N N . ALA B 1 169 ? 41.170 11.770 17.824 1.00 24.48 163 ALA B N 1
ATOM 3693 C CA . ALA B 1 169 ? 42.465 11.223 17.414 1.00 24.79 163 ALA B CA 1
ATOM 3694 C C . ALA B 1 169 ? 42.334 10.353 16.168 1.00 26.61 163 ALA B C 1
ATOM 3695 O O . ALA B 1 169 ? 41.233 9.929 15.781 1.00 24.37 163 ALA B O 1
ATOM 3697 N N . GLY B 1 170 ? 43.484 10.090 15.548 1.00 23.89 164 GLY B N 1
ATOM 3698 C CA . GLY B 1 170 ? 43.630 8.997 14.604 1.00 23.42 164 GLY B CA 1
ATOM 3699 C C . GLY B 1 170 ? 44.738 8.062 15.063 1.00 23.51 164 GLY B C 1
ATOM 3700 O O . GLY B 1 170 ? 45.685 8.485 15.737 1.00 22.85 164 GLY B O 1
ATOM 3701 N N . SER B 1 171 ? 44.618 6.784 14.685 1.00 22.15 165 SER B N 1
ATOM 3702 C CA . SER B 1 171 ? 45.619 5.767 15.002 1.00 20.90 165 SER B CA 1
ATOM 3703 C C . SER B 1 171 ? 45.615 4.726 13.890 1.00 22.00 165 SER B C 1
ATOM 3704 O O . SER B 1 171 ? 44.604 4.532 13.207 1.00 22.02 165 SER B O 1
ATOM 3707 N N . ALA B 1 172 ? 46.752 4.051 13.712 1.00 20.63 166 ALA B N 1
ATOM 3708 C CA . ALA B 1 172 ? 46.838 3.046 12.661 1.00 21.33 166 ALA B CA 1
ATOM 3709 C C . ALA B 1 172 ? 47.953 2.054 12.976 1.00 23.28 166 ALA B C 1
ATOM 3710 O O . ALA B 1 172 ? 48.944 2.398 13.635 1.00 22.89 166 ALA B O 1
ATOM 3712 N N . VAL B 1 173 ? 47.781 0.823 12.488 1.00 23.51 167 VAL B N 1
ATOM 3713 C CA . VAL B 1 173 ? 48.819 -0.202 12.597 1.00 23.94 167 VAL B CA 1
ATOM 3714 C C . VAL B 1 173 ? 48.889 -0.998 11.300 1.00 24.24 167 VAL B C 1
ATOM 3715 O O . VAL B 1 173 ? 47.881 -1.237 10.625 1.00 22.41 167 VAL B O 1
ATOM 3719 N N . VAL B 1 174 ? 50.098 -1.428 10.960 1.00 23.28 168 VAL B N 1
ATOM 3720 C CA . VAL B 1 174 ? 50.312 -2.424 9.922 1.00 22.28 168 VAL B CA 1
ATOM 3721 C C . VAL B 1 174 ? 50.523 -3.770 10.607 1.00 24.02 168 VAL B C 1
ATOM 3722 O O . VAL B 1 174 ? 51.365 -3.886 11.510 1.00 24.56 168 VAL B O 1
ATOM 3726 N N . LEU B 1 175 ? 49.721 -4.765 10.227 1.00 22.15 169 LEU B N 1
ATOM 3727 C CA . LEU B 1 175 ? 49.874 -6.140 10.683 1.00 24.11 169 LEU B CA 1
ATOM 3728 C C . LEU B 1 175 ? 50.574 -6.908 9.576 1.00 24.11 169 LEU B C 1
ATOM 3729 O O . LEU B 1 175 ? 50.237 -6.753 8.402 1.00 25.30 169 LEU B O 1
ATOM 3734 N N . SER B 1 176 ? 51.540 -7.738 9.944 1.00 22.34 170 SER B N 1
ATOM 3735 C CA . SER B 1 176 ? 52.405 -8.358 8.946 1.00 26.00 170 SER B CA 1
ATOM 3736 C C . SER B 1 176 ? 52.670 -9.805 9.322 1.00 26.65 170 SER B C 1
ATOM 3737 O O . SER B 1 176 ? 52.777 -10.133 10.504 1.00 28.60 170 SER B O 1
ATOM 3740 N N . ARG B 1 177 ? 52.744 -10.679 8.318 1.00 26.00 171 ARG B N 1
ATOM 3741 C CA . ARG B 1 177 ? 53.177 -12.046 8.577 1.00 30.34 171 ARG B CA 1
ATOM 3742 C C . ARG B 1 177 ? 54.689 -12.213 8.491 1.00 37.11 171 ARG B C 1
ATOM 3743 O O . ARG B 1 177 ? 55.194 -13.310 8.761 1.00 36.62 171 ARG B O 1
ATOM 3751 N N . ARG B 1 178 ? 55.426 -11.179 8.097 1.00 30.53 172 ARG B N 1
ATOM 3752 C CA . ARG B 1 178 ? 56.844 -11.365 7.835 1.00 41.47 172 ARG B CA 1
ATOM 3753 C C . ARG B 1 178 ? 57.793 -10.619 8.781 1.00 42.86 172 ARG B C 1
ATOM 3754 O O . ARG B 1 178 ? 58.978 -10.958 8.806 1.00 44.56 172 ARG B O 1
ATOM 3762 N N . GLY B 1 179 ? 57.306 -9.727 9.637 1.00 36.39 173 GLY B N 1
ATOM 3763 C CA . GLY B 1 179 ? 58.097 -9.242 10.755 1.00 38.02 173 GLY B CA 1
ATOM 3764 C C . GLY B 1 179 ? 57.528 -7.946 11.304 1.00 35.89 173 GLY B C 1
ATOM 3765 O O . GLY B 1 179 ? 56.574 -7.398 10.763 1.00 30.55 173 GLY B O 1
ATOM 3766 N N . GLY B 1 180 ? 58.121 -7.476 12.399 1.00 31.01 174 GLY B N 1
ATOM 3767 C CA . GLY B 1 180 ? 57.726 -6.181 12.938 1.00 32.97 174 GLY B CA 1
ATOM 3768 C C . GLY B 1 180 ? 58.305 -5.922 14.319 1.00 34.76 174 GLY B C 1
ATOM 3769 O O . GLY B 1 180 ? 59.166 -6.665 14.800 1.00 33.12 174 GLY B O 1
ATOM 3770 N N . PHE B 1 181 ? 57.807 -4.849 14.964 1.00 28.44 175 PHE B N 1
ATOM 3771 C CA . PHE B 1 181 ? 58.339 -4.456 16.271 1.00 28.55 175 PHE B CA 1
ATOM 3772 C C . PHE B 1 181 ? 57.699 -5.199 17.445 1.00 30.48 175 PHE B C 1
ATOM 3773 O O . PHE B 1 181 ? 58.214 -5.110 18.567 1.00 28.11 175 PHE B O 1
ATOM 3781 N N . ALA B 1 182 ? 56.603 -5.925 17.229 1.00 26.21 176 ALA B N 1
ATOM 3782 C CA . ALA B 1 182 ? 55.955 -6.654 18.309 1.00 24.93 176 ALA B CA 1
ATOM 3783 C C . ALA B 1 182 ? 55.270 -7.876 17.723 1.00 27.56 176 ALA B C 1
ATOM 3784 O O . ALA B 1 182 ? 54.774 -7.840 16.594 1.00 29.86 176 ALA B O 1
ATOM 3786 N N . GLU B 1 183 ? 55.216 -8.949 18.505 1.00 23.65 177 GLU B N 1
ATOM 3787 C CA . GLU B 1 183 ? 54.567 -10.173 18.066 1.00 31.37 177 GLU B CA 1
ATOM 3788 C C . GLU B 1 183 ? 53.193 -10.254 18.724 1.00 25.87 177 GLU B C 1
ATOM 3789 O O . GLU B 1 183 ? 53.064 -10.006 19.924 1.00 25.82 177 GLU B O 1
ATOM 3795 N N . LEU B 1 184 ? 52.174 -10.553 17.921 1.00 28.77 178 LEU B N 1
ATOM 3796 C CA . LEU B 1 184 ? 50.814 -10.757 18.413 1.00 27.02 178 LEU B CA 1
ATOM 3797 C C . LEU B 1 184 ? 50.673 -12.198 18.889 1.00 25.53 178 LEU B C 1
ATOM 3798 O O . LEU B 1 184 ? 50.671 -13.133 18.077 1.00 29.39 178 LEU B O 1
ATOM 3803 N N . LEU B 1 185 ? 50.547 -12.380 20.202 1.00 23.47 179 LEU B N 1
ATOM 3804 C CA . LEU B 1 185 ? 50.502 -13.703 20.818 1.00 22.71 179 LEU B CA 1
ATOM 3805 C C . LEU B 1 185 ? 49.079 -14.223 21.006 1.00 26.00 179 LEU B C 1
ATOM 3806 O O . LEU B 1 185 ? 48.837 -15.431 20.870 1.00 25.06 179 LEU B O 1
ATOM 3811 N N . ALA B 1 186 ? 48.132 -13.334 21.316 1.00 24.86 180 ALA B N 1
ATOM 3812 C CA . ALA B 1 186 ? 46.755 -13.738 21.587 1.00 24.48 180 ALA B CA 1
ATOM 3813 C C . ALA B 1 186 ? 45.838 -12.541 21.384 1.00 24.47 180 ALA B C 1
ATOM 3814 O O . ALA B 1 186 ? 46.246 -11.395 21.565 1.00 21.25 180 ALA B O 1
ATOM 3816 N N . LEU B 1 187 ? 44.595 -12.836 21.002 1.00 23.57 181 LEU B N 1
ATOM 3817 C CA . LEU B 1 187 ? 43.567 -11.834 20.726 1.00 24.03 181 LEU B CA 1
ATOM 3818 C C . LEU B 1 187 ? 42.236 -12.548 20.857 1.00 23.99 181 LEU B C 1
ATOM 3819 O O . LEU B 1 187 ? 42.006 -13.553 20.168 1.00 21.97 181 LEU B O 1
ATOM 3824 N N . ASP B 1 188 ? 41.373 -12.056 21.739 1.00 24.07 182 ASP B N 1
ATOM 3825 C CA . ASP B 1 188 ? 40.088 -12.723 21.910 1.00 25.60 182 ASP B CA 1
ATOM 3826 C C . ASP B 1 188 ? 39.089 -11.747 22.516 1.00 24.94 182 ASP B C 1
ATOM 3827 O O . ASP B 1 188 ? 39.454 -10.703 23.054 1.00 23.97 182 ASP B O 1
ATOM 3832 N N . SER B 1 189 ? 37.816 -12.123 22.464 1.00 27.06 183 SER B N 1
ATOM 3833 C CA . SER B 1 189 ? 36.798 -11.278 23.058 1.00 26.22 183 SER B CA 1
ATOM 3834 C C . SER B 1 189 ? 35.623 -12.137 23.465 1.00 26.91 183 SER B C 1
ATOM 3835 O O . SER B 1 189 ? 35.472 -13.278 23.020 1.00 26.08 183 SER B O 1
ATOM 3838 N N . LEU B 1 190 ? 34.784 -11.559 24.314 1.00 26.26 184 LEU B N 1
ATOM 3839 C CA . LEU B 1 190 ? 33.556 -12.221 24.719 1.00 28.54 184 LEU B CA 1
ATOM 3840 C C . LEU B 1 190 ? 32.491 -11.200 25.111 1.00 28.68 184 LEU B C 1
ATOM 3841 O O . LEU B 1 190 ? 32.786 -10.160 25.704 1.00 28.50 184 LEU B O 1
ATOM 3846 N N . SER B 1 191 ? 31.256 -11.501 24.734 1.00 25.22 185 SER B N 1
ATOM 3847 C CA . SER B 1 191 ? 30.148 -10.575 24.890 1.00 27.99 185 SER B CA 1
ATOM 3848 C C . SER B 1 191 ? 29.301 -10.926 26.102 1.00 27.00 185 SER B C 1
ATOM 3849 O O . SER B 1 191 ? 29.263 -12.071 26.560 1.00 25.22 185 SER B O 1
ATOM 3852 N N . ASP B 1 192 ? 28.603 -9.912 26.606 1.00 28.42 186 ASP B N 1
ATOM 3853 C CA . ASP B 1 192 ? 27.418 -10.077 27.455 1.00 27.59 186 ASP B CA 1
ATOM 3854 C C . ASP B 1 192 ? 26.366 -9.154 26.855 1.00 21.12 186 ASP B C 1
ATOM 3855 O O . ASP B 1 192 ? 26.237 -8.011 27.297 1.00 24.74 186 ASP B O 1
ATOM 3860 N N . SER B 1 193 ? 25.630 -9.669 25.869 1.00 22.91 187 SER B N 1
ATOM 3861 C CA . SER B 1 193 ? 24.691 -8.873 25.096 1.00 24.67 187 SER B CA 1
ATOM 3862 C C . SER B 1 193 ? 23.461 -8.470 25.896 1.00 24.63 187 SER B C 1
ATOM 3863 O O . SER B 1 193 ? 22.695 -7.629 25.426 1.00 22.91 187 SER B O 1
ATOM 3866 N N . SER B 1 194 ? 23.259 -9.030 27.090 1.00 24.60 188 SER B N 1
ATOM 3867 C CA . SER B 1 194 ? 22.160 -8.560 27.926 1.00 24.50 188 SER B CA 1
ATOM 3868 C C . SER B 1 194 ? 22.375 -7.120 28.363 1.00 26.15 188 SER B C 1
ATOM 3869 O O . SER B 1 194 ? 21.413 -6.446 28.743 1.00 29.95 188 SER B O 1
ATOM 3872 N N . MET B 1 195 ? 23.603 -6.611 28.256 1.00 24.06 189 MET B N 1
ATOM 3873 C CA . MET B 1 195 ? 23.907 -5.236 28.623 1.00 25.47 189 MET B CA 1
ATOM 3874 C C . MET B 1 195 ? 23.554 -4.225 27.535 1.00 25.59 189 MET B C 1
ATOM 3875 O O . MET B 1 195 ? 23.705 -3.029 27.773 1.00 26.67 189 MET B O 1
ATOM 3880 N N . GLU B 1 196 ? 23.097 -4.663 26.357 1.00 24.62 190 GLU B N 1
ATOM 3881 C CA . GLU B 1 196 ? 22.800 -3.716 25.281 1.00 25.05 190 GLU B CA 1
ATOM 3882 C C . GLU B 1 196 ? 21.826 -2.627 25.724 1.00 27.17 190 GLU B C 1
ATOM 3883 O O . GLU B 1 196 ? 21.918 -1.484 25.263 1.00 25.45 190 GLU B O 1
ATOM 3889 N N . ILE B 1 197 ? 20.904 -2.965 26.630 1.00 27.42 191 ILE B N 1
ATOM 3890 C CA . ILE B 1 197 ? 19.809 -2.064 26.990 1.00 27.90 191 ILE B CA 1
ATOM 3891 C C . ILE B 1 197 ? 20.324 -0.800 27.658 1.00 28.02 191 ILE B C 1
ATOM 3892 O O . ILE B 1 197 ? 19.669 0.249 27.601 1.00 30.21 191 ILE B O 1
ATOM 3897 N N . LEU B 1 198 ? 21.510 -0.861 28.277 1.00 32.38 192 LEU B N 1
ATOM 3898 C CA . LEU B 1 198 ? 22.059 0.310 28.960 1.00 32.59 192 LEU B CA 1
ATOM 3899 C C . LEU B 1 198 ? 22.149 1.523 28.043 1.00 34.19 192 LEU B C 1
ATOM 3900 O O . LEU B 1 198 ? 21.869 2.646 28.475 1.00 30.30 192 LEU B O 1
ATOM 3905 N N . HIS B 1 199 ? 22.532 1.329 26.775 1.00 25.85 193 HIS B N 1
ATOM 3906 C CA . HIS B 1 199 ? 22.732 2.465 25.884 1.00 28.55 193 HIS B CA 1
ATOM 3907 C C . HIS B 1 199 ? 21.522 2.776 25.001 1.00 28.21 193 HIS B C 1
ATOM 3908 O O . HIS B 1 199 ? 21.654 3.537 24.042 1.00 27.30 193 HIS B O 1
ATOM 3915 N N . ARG B 1 200 ? 20.344 2.226 25.303 1.00 27.85 194 ARG B N 1
ATOM 3916 C CA . ARG B 1 200 ? 19.115 2.717 24.687 1.00 26.92 194 ARG B CA 1
ATOM 3917 C C . ARG B 1 200 ? 18.054 3.052 25.726 1.00 29.72 194 ARG B C 1
ATOM 3918 O O . ARG B 1 200 ? 16.911 3.360 25.354 1.00 30.22 194 ARG B O 1
ATOM 3926 N N . ALA B 1 201 ? 18.390 2.978 27.010 1.00 26.35 195 ALA B N 1
ATOM 3927 C CA . ALA B 1 201 ? 17.397 3.216 28.054 1.00 31.92 195 ALA B CA 1
ATOM 3928 C C . ALA B 1 201 ? 16.796 4.609 27.928 1.00 30.57 195 ALA B C 1
ATOM 3929 O O . ALA B 1 201 ? 17.513 5.615 27.856 1.00 28.45 195 ALA B O 1
ATOM 3931 N N . GLY B 1 202 ? 15.466 4.660 27.884 1.00 33.66 196 GLY B N 1
ATOM 3932 C CA . GLY B 1 202 ? 14.751 5.905 27.709 1.00 34.05 196 GLY B CA 1
ATOM 3933 C C . GLY B 1 202 ? 14.668 6.406 26.285 1.00 37.74 196 GLY B C 1
ATOM 3934 O O . GLY B 1 202 ? 14.056 7.455 26.054 1.00 32.14 196 GLY B O 1
ATOM 3935 N N . GLU B 1 203 ? 15.259 5.697 25.321 1.00 28.89 197 GLU B N 1
ATOM 3936 C CA . GLU B 1 203 ? 15.283 6.122 23.931 1.00 30.28 197 GLU B CA 1
ATOM 3937 C C . GLU B 1 203 ? 14.320 5.277 23.100 1.00 33.31 197 GLU B C 1
ATOM 3938 O O . GLU B 1 203 ? 14.077 4.105 23.405 1.00 35.63 197 GLU B O 1
ATOM 3944 N N . GLU B 1 204 ? 13.772 5.898 22.049 1.00 32.78 198 GLU B N 1
ATOM 3945 C CA . GLU B 1 204 ? 13.030 5.211 20.991 1.00 33.18 198 GLU B CA 1
ATOM 3946 C C . GLU B 1 204 ? 13.998 4.621 19.970 1.00 28.19 198 GLU B C 1
ATOM 3947 O O . GLU B 1 204 ? 14.837 5.354 19.429 1.00 29.78 198 GLU B O 1
ATOM 3953 N N . LEU B 1 205 ? 13.855 3.327 19.651 1.00 28.33 199 LEU B N 1
ATOM 3954 C CA . LEU B 1 205 ? 14.695 2.749 18.595 1.00 25.77 199 LEU B CA 1
ATOM 3955 C C . LEU B 1 205 ? 14.423 3.398 17.246 1.00 26.16 199 LEU B C 1
ATOM 3956 O O . LEU B 1 205 ? 15.357 3.660 16.473 1.00 25.37 199 LEU B O 1
ATOM 3961 N N . PHE B 1 206 ? 13.148 3.638 16.928 1.00 24.99 200 PHE B N 1
ATOM 3962 C CA . PHE B 1 206 ? 12.812 4.046 15.577 1.00 24.73 200 PHE B CA 1
ATOM 3963 C C . PHE B 1 206 ? 11.915 5.275 15.568 1.00 28.26 200 PHE B C 1
ATOM 3964 O O . PHE B 1 206 ? 10.968 5.354 16.353 1.00 28.46 200 PHE B O 1
ATOM 3972 N N . PRO B 1 207 ? 12.176 6.251 14.681 1.00 26.38 201 PRO B N 1
ATOM 3973 C CA . PRO B 1 207 ? 13.358 6.398 13.825 1.00 25.76 201 PRO B CA 1
ATOM 3974 C C . PRO B 1 207 ? 14.582 6.632 14.693 1.00 26.11 201 PRO B C 1
ATOM 3975 O O . PRO B 1 207 ? 14.425 7.106 15.813 1.00 23.21 201 PRO B O 1
ATOM 3979 N N . PRO B 1 208 ? 15.766 6.283 14.201 1.00 22.90 202 PRO B N 1
ATOM 3980 C CA . PRO B 1 208 ? 16.973 6.457 15.019 1.00 23.47 202 PRO B CA 1
ATOM 3981 C C . PRO B 1 208 ? 17.148 7.910 15.441 1.00 22.15 202 PRO B C 1
ATOM 3982 O O . PRO B 1 208 ? 16.888 8.831 14.663 1.00 23.79 202 PRO B O 1
ATOM 3986 N N . GLY B 1 209 ? 17.608 8.097 16.683 1.00 22.76 203 GLY B N 1
ATOM 3987 C CA . GLY B 1 209 ? 17.606 9.422 17.297 1.00 26.62 203 GLY B CA 1
ATOM 3988 C C . GLY B 1 209 ? 18.315 10.491 16.484 1.00 27.25 203 GLY B C 1
ATOM 3989 O O . GLY B 1 209 ? 17.892 11.655 16.469 1.00 26.78 203 GLY B O 1
ATOM 3990 N N . VAL B 1 210 ? 19.422 10.130 15.825 1.00 25.77 204 VAL B N 1
ATOM 3991 C CA . VAL B 1 210 ? 20.197 11.151 15.116 1.00 23.94 204 VAL B CA 1
ATOM 3992 C C . VAL B 1 210 ? 19.354 11.799 14.018 1.00 29.13 204 VAL B C 1
ATOM 3993 O O . VAL B 1 210 ? 19.527 12.987 13.708 1.00 26.16 204 VAL B O 1
ATOM 3997 N N . THR B 1 211 ? 18.416 11.055 13.430 1.00 26.50 205 THR B N 1
ATOM 3998 C CA . THR B 1 211 ? 17.555 11.645 12.411 1.00 27.53 205 THR B CA 1
ATOM 3999 C C . THR B 1 211 ? 16.483 12.544 13.018 1.00 31.51 205 THR B C 1
ATOM 4000 O O . THR B 1 211 ? 15.735 13.186 12.268 1.00 29.51 205 THR B O 1
ATOM 4004 N N . ARG B 1 212 ? 16.408 12.593 14.351 1.00 27.21 206 ARG B N 1
ATOM 4005 C CA . ARG B 1 212 ? 15.475 13.413 15.111 1.00 32.36 206 ARG B CA 1
ATOM 4006 C C . ARG B 1 212 ? 16.207 14.407 16.010 1.00 32.99 206 ARG B C 1
ATOM 4007 O O . ARG B 1 212 ? 15.604 14.942 16.946 1.00 36.71 206 ARG B O 1
ATOM 4015 N N . GLY B 1 213 ? 17.505 14.613 15.797 1.00 33.53 207 GLY B N 1
ATOM 4016 C CA . GLY B 1 213 ? 18.268 15.573 16.574 1.00 34.93 207 GLY B CA 1
ATOM 4017 C C . GLY B 1 213 ? 18.691 15.131 17.960 1.00 37.73 207 GLY B C 1
ATOM 4018 O O . GLY B 1 213 ? 19.073 15.978 18.774 1.00 34.21 207 GLY B O 1
ATOM 4019 N N . ARG B 1 214 ? 18.649 13.837 18.258 1.00 28.30 208 ARG B N 1
ATOM 4020 C CA . ARG B 1 214 ? 19.085 13.316 19.547 1.00 28.52 208 ARG B CA 1
ATOM 4021 C C . ARG B 1 214 ? 20.453 12.658 19.407 1.00 36.16 208 ARG B C 1
ATOM 4022 O O . ARG B 1 214 ? 20.651 11.809 18.529 1.00 35.53 208 ARG B O 1
ATOM 4030 N N . GLY B 1 215 ? 21.379 13.023 20.293 1.00 31.41 209 GLY B N 1
ATOM 4031 C CA . GLY B 1 215 ? 22.764 12.615 20.118 1.00 34.52 209 GLY B CA 1
ATOM 4032 C C . GLY B 1 215 ? 23.360 11.727 21.192 1.00 35.41 209 GLY B C 1
ATOM 4033 O O . GLY B 1 215 ? 22.793 10.688 21.547 1.00 32.76 209 GLY B O 1
ATOM 4034 N N . LEU B 1 216 ? 24.529 12.134 21.697 1.00 33.45 210 LEU B N 1
ATOM 4035 C CA . LEU B 1 216 ? 25.335 11.339 22.628 1.00 31.02 210 LEU B CA 1
ATOM 4036 C C . LEU B 1 216 ? 24.965 11.706 24.068 1.00 33.13 210 LEU B C 1
ATOM 4037 O O . LEU B 1 216 ? 25.742 12.318 24.808 1.00 33.55 210 LEU B O 1
ATOM 4042 N N . ASN B 1 217 ? 23.751 11.317 24.465 1.00 30.78 211 ASN B N 1
ATOM 4043 C CA . ASN B 1 217 ? 23.234 11.668 25.792 1.00 29.10 211 ASN B CA 1
ATOM 4044 C C . ASN B 1 217 ? 23.418 10.504 26.771 1.00 30.56 211 ASN B C 1
ATOM 4045 O O . ASN B 1 217 ? 22.467 9.986 27.378 1.00 29.57 211 ASN B O 1
ATOM 4050 N N . PHE B 1 218 ? 24.682 10.081 26.920 1.00 27.18 212 PHE B N 1
ATOM 4051 C CA . PHE B 1 218 ? 24.972 8.891 27.714 1.00 30.82 212 PHE B CA 1
ATOM 4052 C C . PHE B 1 218 ? 24.565 9.065 29.168 1.00 31.43 212 PHE B C 1
ATOM 4053 O O . PHE B 1 218 ? 23.997 8.148 29.769 1.00 31.38 212 PHE B O 1
ATOM 4061 N N . ALA B 1 219 ? 24.874 10.221 29.761 1.00 31.01 213 ALA B N 1
ATOM 4062 C CA . ALA B 1 219 ? 24.530 10.447 31.162 1.00 32.88 213 ALA B CA 1
ATOM 4063 C C . ALA B 1 219 ? 23.024 10.328 31.383 1.00 33.78 213 ALA B C 1
ATOM 4064 O O . ALA B 1 219 ? 22.578 9.755 32.383 1.00 36.28 213 ALA B O 1
ATOM 4066 N N . GLU B 1 220 ? 22.230 10.856 30.453 1.00 29.46 214 GLU B N 1
ATOM 4067 C CA . GLU B 1 220 ? 20.774 10.735 30.544 1.00 34.88 214 GLU B CA 1
ATOM 4068 C C . GLU B 1 220 ? 20.313 9.281 30.485 1.00 36.84 214 GLU B C 1
ATOM 4069 O O . GLU B 1 220 ? 19.412 8.875 31.237 1.00 33.82 214 GLU B O 1
ATOM 4075 N N . ARG B 1 221 ? 20.884 8.487 29.569 1.00 31.31 215 ARG B N 1
ATOM 4076 C CA . ARG B 1 221 ? 20.519 7.077 29.483 1.00 32.48 215 ARG B CA 1
ATOM 4077 C C . ARG B 1 221 ? 20.873 6.351 30.770 1.00 32.83 215 ARG B C 1
ATOM 4078 O O . ARG B 1 221 ? 20.112 5.499 31.244 1.00 35.60 215 ARG B O 1
ATOM 4086 N N . ALA B 1 222 ? 22.028 6.684 31.354 1.00 33.35 216 ALA B N 1
ATOM 4087 C CA . ALA B 1 222 ? 22.458 6.023 32.582 1.00 39.10 216 ALA B CA 1
ATOM 4088 C C . ALA B 1 222 ? 21.504 6.321 33.734 1.00 41.80 216 ALA B C 1
ATOM 4089 O O . ALA B 1 222 ? 21.186 5.436 34.537 1.00 46.65 216 ALA B O 1
ATOM 4091 N N . GLU B 1 223 ? 21.031 7.559 33.825 1.00 38.49 217 GLU B N 1
ATOM 4092 C CA . GLU B 1 223 ? 20.076 7.908 34.873 1.00 42.46 217 GLU B CA 1
ATOM 4093 C C . GLU B 1 223 ? 18.767 7.138 34.696 1.00 45.20 217 GLU B C 1
ATOM 4094 O O . GLU B 1 223 ? 18.164 6.685 35.678 1.00 46.84 217 GLU B O 1
ATOM 4100 N N . LYS B 1 224 ? 18.315 6.967 33.450 1.00 42.47 218 LYS B N 1
ATOM 4101 C CA . LYS B 1 224 ? 17.125 6.154 33.216 1.00 43.23 218 LYS B CA 1
ATOM 4102 C C . LYS B 1 224 ? 17.346 4.711 33.664 1.00 46.12 218 LYS B C 1
ATOM 4103 O O . LYS B 1 224 ? 16.416 4.056 34.150 1.00 43.67 218 LYS B O 1
ATOM 4109 N N . VAL B 1 225 ? 18.566 4.190 33.496 1.00 41.10 219 VAL B N 1
ATOM 4110 C CA . VAL B 1 225 ? 18.857 2.837 33.976 1.00 46.06 219 VAL B CA 1
ATOM 4111 C C . VAL B 1 225 ? 18.725 2.766 35.492 1.00 48.41 219 VAL B C 1
ATOM 4112 O O . VAL B 1 225 ? 18.136 1.823 36.037 1.00 52.67 219 VAL B O 1
ATOM 4116 N N . ARG B 1 226 ? 19.269 3.762 36.196 1.00 42.40 220 ARG B N 1
ATOM 4117 C CA . ARG B 1 226 ? 19.159 3.800 37.653 1.00 49.14 220 ARG B CA 1
ATOM 4118 C C . ARG B 1 226 ? 17.702 3.818 38.101 1.00 53.14 220 ARG B C 1
ATOM 4119 O O . ARG B 1 226 ? 17.334 3.143 39.069 1.00 58.29 220 ARG B O 1
ATOM 4127 N N . GLU B 1 227 ? 16.863 4.600 37.416 1.00 52.21 221 GLU B N 1
ATOM 4128 C CA . GLU B 1 227 ? 15.452 4.691 37.783 1.00 54.93 221 GLU B CA 1
ATOM 4129 C C . GLU B 1 227 ? 14.727 3.365 37.583 1.00 57.87 221 GLU B C 1
ATOM 4130 O O . GLU B 1 227 ? 13.879 2.982 38.399 1.00 60.85 221 GLU B O 1
ATOM 4136 N N . GLN B 1 228 ? 15.055 2.641 36.516 1.00 52.95 222 GLN B N 1
ATOM 4137 C CA . GLN B 1 228 ? 14.282 1.472 36.122 1.00 56.69 222 GLN B CA 1
ATOM 4138 C C . GLN B 1 228 ? 14.865 0.149 36.610 1.00 67.90 222 GLN B C 1
ATOM 4139 O O . GLN B 1 228 ? 14.205 -0.885 36.452 1.00 93.41 222 GLN B O 1
ATOM 4145 N N . TRP B 1 229 ? 16.073 0.139 37.176 1.00 66.77 223 TRP B N 1
ATOM 4146 C CA . TRP B 1 229 ? 16.724 -1.126 37.507 1.00 74.80 223 TRP B CA 1
ATOM 4147 C C . TRP B 1 229 ? 15.968 -1.841 38.630 1.00 89.86 223 TRP B C 1
ATOM 4148 O O . TRP B 1 229 ? 15.714 -1.262 39.693 1.00 82.93 223 TRP B O 1
ATOM 4159 N N . ALA B 1 230 ? 15.601 -3.097 38.372 1.00 86.39 224 ALA B N 1
ATOM 4160 C CA . ALA B 1 230 ? 14.882 -3.951 39.316 1.00 82.94 224 ALA B CA 1
ATOM 4161 C C . ALA B 1 230 ? 15.739 -4.345 40.524 1.00 86.00 224 ALA B C 1
ATOM 4162 O O . ALA B 1 230 ? 16.966 -4.444 40.442 1.00 104.76 224 ALA B O 1
ATOM 4164 N N . ALA B 1 231 ? 15.068 -4.536 41.663 1.00 82.37 225 ALA B N 1
ATOM 4165 C CA . ALA B 1 231 ? 15.714 -4.870 42.931 1.00 110.94 225 ALA B CA 1
ATOM 4166 C C . ALA B 1 231 ? 16.269 -6.297 42.961 1.00 104.03 225 ALA B C 1
ATOM 4167 O O . ALA B 1 231 ? 15.736 -7.216 42.330 1.00 82.08 225 ALA B O 1
ATOM 4169 N N . GLY B 1 232 ? 17.385 -6.463 43.681 1.00 83.32 226 GLY B N 1
ATOM 4170 C CA . GLY B 1 232 ? 18.053 -7.745 43.806 1.00 77.04 226 GLY B CA 1
ATOM 4171 C C . GLY B 1 232 ? 19.004 -8.056 42.680 1.00 107.97 226 GLY B C 1
ATOM 4172 O O . GLY B 1 232 ? 19.553 -9.165 42.632 1.00 76.88 226 GLY B O 1
ATOM 4173 N N . GLN B 1 233 ? 19.219 -7.101 41.785 1.00 128.13 227 GLN B N 1
ATOM 4174 C CA . GLN B 1 233 ? 19.919 -7.298 40.528 1.00 85.26 227 GLN B CA 1
ATOM 4175 C C . GLN B 1 233 ? 21.278 -6.614 40.622 1.00 83.72 227 GLN B C 1
ATOM 4176 O O . GLN B 1 233 ? 21.348 -5.412 40.904 1.00 75.06 227 GLN B O 1
ATOM 4182 N N . ALA B 1 234 ? 22.344 -7.380 40.385 1.00 77.65 228 ALA B N 1
ATOM 4183 C CA . ALA B 1 234 ? 23.701 -6.851 40.447 1.00 76.66 228 ALA B CA 1
ATOM 4184 C C . ALA B 1 234 ? 23.850 -5.635 39.534 1.00 92.48 228 ALA B C 1
ATOM 4185 O O . ALA B 1 234 ? 23.248 -5.597 38.450 1.00 74.66 228 ALA B O 1
ATOM 4187 N N . PRO B 1 235 ? 24.622 -4.625 39.935 1.00 77.38 229 PRO B N 1
ATOM 4188 C CA . PRO B 1 235 ? 24.803 -3.449 39.079 1.00 71.05 229 PRO B CA 1
ATOM 4189 C C . PRO B 1 235 ? 25.441 -3.855 37.765 1.00 87.93 229 PRO B C 1
ATOM 4190 O O . PRO B 1 235 ? 26.091 -4.909 37.680 1.00 64.74 229 PRO B O 1
ATOM 4194 N N . PRO B 1 236 ? 25.265 -3.062 36.710 1.00 68.69 230 PRO B N 1
ATOM 4195 C CA . PRO B 1 236 ? 25.885 -3.429 35.427 1.00 66.65 230 PRO B CA 1
ATOM 4196 C C . PRO B 1 236 ? 27.408 -3.426 35.471 1.00 67.41 230 PRO B C 1
ATOM 4197 O O . PRO B 1 236 ? 28.037 -4.184 34.721 1.00 59.13 230 PRO B O 1
ATOM 4201 N N . ILE B 1 237 ? 28.017 -2.600 36.331 1.00 62.48 231 ILE B N 1
ATOM 4202 C CA . ILE B 1 237 ? 29.476 -2.551 36.429 1.00 60.19 231 ILE B CA 1
ATOM 4203 C C . ILE B 1 237 ? 30.055 -3.911 36.813 1.00 59.86 231 ILE B C 1
ATOM 4204 O O . ILE B 1 237 ? 31.168 -4.259 36.394 1.00 53.75 231 ILE B O 1
ATOM 4209 N N . LYS B 1 238 ? 29.323 -4.698 37.609 1.00 59.81 232 LYS B N 1
ATOM 4210 C CA . LYS B 1 238 ? 29.778 -6.046 37.939 1.00 61.34 232 LYS B CA 1
ATOM 4211 C C . LYS B 1 238 ? 29.809 -6.922 36.693 1.00 57.85 232 LYS B C 1
ATOM 4212 O O . LYS B 1 238 ? 30.779 -7.651 36.449 1.00 54.47 232 LYS B O 1
ATOM 4218 N N . ASN B 1 239 ? 28.731 -6.887 35.909 1.00 59.71 233 ASN B N 1
ATOM 4219 C CA . ASN B 1 239 ? 28.709 -7.598 34.635 1.00 57.39 233 ASN B CA 1
ATOM 4220 C C . ASN B 1 239 ? 29.911 -7.213 33.777 1.00 54.14 233 ASN B C 1
ATOM 4221 O O . ASN B 1 239 ? 30.582 -8.075 33.195 1.00 49.20 233 ASN B O 1
ATOM 4226 N N . PHE B 1 240 ? 30.204 -5.912 33.697 1.00 52.45 234 PHE B N 1
ATOM 4227 C CA . PHE B 1 240 ? 31.311 -5.459 32.867 1.00 44.89 234 PHE B CA 1
ATOM 4228 C C . PHE B 1 240 ? 32.641 -5.960 33.441 1.00 41.50 234 PHE B C 1
ATOM 4229 O O . PHE B 1 240 ? 33.438 -6.585 32.734 1.00 38.68 234 PHE B O 1
ATOM 4237 N N . GLY B 1 241 ? 32.859 -5.762 34.745 1.00 41.74 235 GLY B N 1
ATOM 4238 C CA . GLY B 1 241 ? 34.147 -6.094 35.344 1.00 40.10 235 GLY B CA 1
ATOM 4239 C C . GLY B 1 241 ? 34.435 -7.582 35.398 1.00 38.45 235 GLY B C 1
ATOM 4240 O O . GLY B 1 241 ? 35.586 -8.008 35.245 1.00 39.33 235 GLY B O 1
ATOM 4241 N N . ASP B 1 242 ? 33.401 -8.392 35.622 1.00 40.86 236 ASP B N 1
ATOM 4242 C CA . ASP B 1 242 ? 33.572 -9.840 35.582 1.00 41.49 236 ASP B CA 1
ATOM 4243 C C . ASP B 1 242 ? 34.010 -10.299 34.198 1.00 36.49 236 ASP B C 1
ATOM 4244 O O . ASP B 1 242 ? 34.857 -11.189 34.065 1.00 36.80 236 ASP B O 1
ATOM 4249 N N . ARG B 1 243 ? 33.417 -9.722 33.156 1.00 36.79 237 ARG B N 1
ATOM 4250 C CA . ARG B 1 243 ? 33.740 -10.131 31.800 1.00 33.40 237 ARG B CA 1
ATOM 4251 C C . ARG B 1 243 ? 35.160 -9.695 31.420 1.00 29.61 237 ARG B C 1
ATOM 4252 O O . ARG B 1 243 ? 35.866 -10.418 30.708 1.00 28.58 237 ARG B O 1
ATOM 4260 N N . VAL B 1 244 ? 35.581 -8.511 31.877 1.00 30.22 238 VAL B N 1
ATOM 4261 C CA . VAL B 1 244 ? 36.955 -8.045 31.669 1.00 27.75 238 VAL B CA 1
ATOM 4262 C C . VAL B 1 244 ? 37.960 -9.032 32.268 1.00 30.25 238 VAL B C 1
ATOM 4263 O O . VAL B 1 244 ? 38.976 -9.376 31.640 1.00 27.74 238 VAL B O 1
ATOM 4267 N N . ALA B 1 245 ? 37.685 -9.513 33.484 1.00 31.18 239 ALA B N 1
ATOM 4268 C CA . ALA B 1 245 ? 38.569 -10.488 34.119 1.00 34.70 239 ALA B CA 1
ATOM 4269 C C . ALA B 1 245 ? 38.570 -11.811 33.364 1.00 32.16 239 ALA B C 1
ATOM 4270 O O . ALA B 1 245 ? 39.621 -12.447 33.213 1.00 30.81 239 ALA B O 1
ATOM 4272 N N . GLU B 1 246 ? 37.398 -12.252 32.894 1.00 30.24 240 GLU B N 1
ATOM 4273 C CA . GLU B 1 246 ? 37.330 -13.494 32.132 1.00 31.23 240 GLU B CA 1
ATOM 4274 C C . GLU B 1 246 ? 38.157 -13.415 30.859 1.00 27.90 240 GLU B C 1
ATOM 4275 O O . GLU B 1 246 ? 38.915 -14.344 30.545 1.00 29.41 240 GLU B O 1
ATOM 4281 N N . VAL B 1 247 ? 38.004 -12.336 30.086 1.00 27.95 241 VAL B N 1
ATOM 4282 C CA . VAL B 1 247 ? 38.694 -12.328 28.798 1.00 26.51 241 VAL B CA 1
ATOM 4283 C C . VAL B 1 247 ? 40.190 -12.186 29.009 1.00 27.42 241 VAL B C 1
ATOM 4284 O O . VAL B 1 247 ? 40.979 -12.767 28.259 1.00 25.57 241 VAL B O 1
ATOM 4288 N N . THR B 1 248 ? 40.606 -11.455 30.043 1.00 27.48 242 THR B N 1
ATOM 4289 C CA . THR B 1 248 ? 42.035 -11.274 30.279 1.00 26.57 242 THR B CA 1
ATOM 4290 C C . THR B 1 248 ? 42.687 -12.590 30.680 1.00 29.42 242 THR B C 1
ATOM 4291 O O . THR B 1 248 ? 43.763 -12.947 30.178 1.00 26.26 242 THR B O 1
ATOM 4295 N N . GLU B 1 249 ? 42.029 -13.334 31.566 1.00 27.20 243 GLU B N 1
ATOM 4296 C CA . GLU B 1 249 ? 42.514 -14.657 31.930 1.00 32.31 243 GLU B CA 1
ATOM 4297 C C . GLU B 1 249 ? 42.585 -15.565 30.709 1.00 32.69 243 GLU B C 1
ATOM 4298 O O . GLU B 1 249 ? 43.551 -16.326 30.547 1.00 29.61 243 GLU B O 1
ATOM 4304 N N . ARG B 1 250 ? 41.592 -15.467 29.810 1.00 28.87 244 ARG B N 1
ATOM 4305 C CA . ARG B 1 250 ? 41.601 -16.311 28.618 1.00 27.16 244 ARG B CA 1
ATOM 4306 C C . ARG B 1 250 ? 42.763 -15.957 27.683 1.00 26.19 244 ARG B C 1
ATOM 4307 O O . ARG B 1 250 ? 43.441 -16.856 27.162 1.00 26.45 244 ARG B O 1
ATOM 4315 N N . VAL B 1 251 ? 43.013 -14.663 27.445 1.00 28.77 245 VAL B N 1
ATOM 4316 C CA . VAL B 1 251 ? 44.058 -14.319 26.481 1.00 29.24 245 VAL B CA 1
ATOM 4317 C C . VAL B 1 251 ? 45.447 -14.563 27.066 1.00 26.98 245 VAL B C 1
ATOM 4318 O O . VAL B 1 251 ? 46.364 -14.948 26.335 1.00 28.25 245 VAL B O 1
ATOM 4322 N N . LEU B 1 252 ? 45.623 -14.362 28.378 1.00 28.40 246 LEU B N 1
ATOM 4323 C CA . LEU B 1 252 ? 46.893 -14.709 29.022 1.00 31.28 246 LEU B CA 1
ATOM 4324 C C . LEU B 1 252 ? 47.174 -16.200 28.888 1.00 31.37 246 LEU B C 1
ATOM 4325 O O . LEU B 1 252 ? 48.291 -16.611 28.551 1.00 29.75 246 LEU B O 1
ATOM 4330 N N . LYS B 1 253 ? 46.146 -17.019 29.100 1.00 29.67 247 LYS B N 1
ATOM 4331 C CA . LYS B 1 253 ? 46.269 -18.459 28.929 1.00 29.74 247 LYS B CA 1
ATOM 4332 C C . LYS B 1 253 ? 46.567 -18.805 27.475 1.00 30.49 247 LYS B C 1
ATOM 4333 O O . LYS B 1 253 ? 47.424 -19.648 27.192 1.00 28.59 247 LYS B O 1
ATOM 4339 N N . GLN B 1 254 ? 45.886 -18.144 26.529 1.00 28.35 248 GLN B N 1
ATOM 4340 C CA . GLN B 1 254 ? 46.154 -18.410 25.119 1.00 28.13 248 GLN B CA 1
ATOM 4341 C C . GLN B 1 254 ? 47.567 -17.992 24.742 1.00 26.77 248 GLN B C 1
ATOM 4342 O O . GLN B 1 254 ? 48.194 -18.624 23.885 1.00 30.42 248 GLN B O 1
ATOM 4348 N N . ALA B 1 255 ? 48.070 -16.917 25.345 1.00 28.33 249 ALA B N 1
ATOM 4349 C CA . ALA B 1 255 ? 49.422 -16.463 25.061 1.00 29.32 249 ALA B CA 1
ATOM 4350 C C . ALA B 1 255 ? 50.468 -17.246 25.839 1.00 32.75 249 ALA B C 1
ATOM 4351 O O . ALA B 1 255 ? 51.662 -17.133 25.523 1.00 34.44 249 ALA B O 1
ATOM 4353 N N . ASP B 1 256 ? 50.049 -18.033 26.834 1.00 30.81 250 ASP B N 1
ATOM 4354 C CA . ASP B 1 256 ? 50.968 -18.736 27.735 1.00 33.89 250 ASP B CA 1
ATOM 4355 C C . ASP B 1 256 ? 51.905 -17.761 28.437 1.00 35.83 250 ASP B C 1
ATOM 4356 O O . ASP B 1 256 ? 53.115 -17.986 28.524 1.00 36.22 250 ASP B O 1
ATOM 4361 N N . VAL B 1 257 ? 51.351 -16.657 28.927 1.00 31.08 251 VAL B N 1
ATOM 4362 C CA . VAL B 1 257 ? 52.113 -15.715 29.731 1.00 36.21 251 VAL B CA 1
ATOM 4363 C C . VAL B 1 257 ? 51.322 -15.435 30.997 1.00 37.70 251 VAL B C 1
ATOM 4364 O O . VAL B 1 257 ? 50.092 -15.532 31.020 1.00 37.45 251 VAL B O 1
ATOM 4368 N N . SER B 1 258 ? 52.039 -15.117 32.067 1.00 36.59 252 SER B N 1
ATOM 4369 C CA . SER B 1 258 ? 51.434 -14.790 33.347 1.00 38.20 252 SER B CA 1
ATOM 4370 C C . SER B 1 258 ? 51.520 -13.291 33.598 1.00 37.50 252 SER B C 1
ATOM 4371 O O . SER B 1 258 ? 52.307 -12.582 32.960 1.00 35.81 252 SER B O 1
ATOM 4374 N N . TRP B 1 259 ? 50.707 -12.822 34.553 1.00 34.72 253 TRP B N 1
ATOM 4375 C CA . TRP B 1 259 ? 50.729 -11.410 34.944 1.00 40.28 253 TRP B CA 1
ATOM 4376 C C . TRP B 1 259 ? 52.131 -10.947 35.252 1.00 38.70 253 TRP B C 1
ATOM 4377 O O . TRP B 1 259 ? 52.529 -9.829 34.908 1.00 38.13 253 TRP B O 1
ATOM 4388 N N . ASP B 1 260 ? 52.883 -11.814 35.907 1.00 37.09 254 ASP B N 1
ATOM 4389 C CA . ASP B 1 260 ? 54.283 -11.702 36.254 1.00 42.96 254 ASP B CA 1
ATOM 4390 C C . ASP B 1 260 ? 55.038 -11.112 35.058 1.00 37.99 254 ASP B C 1
ATOM 4391 O O . ASP B 1 260 ? 55.894 -10.234 35.213 1.00 38.45 254 ASP B O 1
ATOM 4396 N N . GLN B 1 261 ? 54.687 -11.552 33.848 1.00 35.99 255 GLN B N 1
ATOM 4397 C CA . GLN B 1 261 ? 55.377 -11.140 32.629 1.00 30.39 255 GLN B CA 1
ATOM 4398 C C . GLN B 1 261 ? 54.817 -9.883 31.974 1.00 31.87 255 GLN B C 1
ATOM 4399 O O . GLN B 1 261 ? 55.410 -9.391 31.008 1.00 30.81 255 GLN B O 1
ATOM 4405 N N . ILE B 1 262 ? 53.718 -9.334 32.463 1.00 31.94 256 ILE B N 1
ATOM 4406 C CA . ILE B 1 262 ? 53.098 -8.184 31.816 1.00 29.00 256 ILE B CA 1
ATOM 4407 C C . ILE B 1 262 ? 53.752 -6.910 32.329 1.00 26.55 256 ILE B C 1
ATOM 4408 O O . ILE B 1 262 ? 53.722 -6.631 33.529 1.00 33.39 256 ILE B O 1
ATOM 4413 N N . ALA B 1 263 ? 54.354 -6.144 31.420 1.00 27.71 257 ALA B N 1
ATOM 4414 C CA . ALA B 1 263 ? 55.036 -4.909 31.798 1.00 29.27 257 ALA B CA 1
ATOM 4415 C C . ALA B 1 263 ? 54.087 -3.725 31.880 1.00 32.74 257 ALA B C 1
ATOM 4416 O O . ALA B 1 263 ? 54.250 -2.849 32.740 1.00 31.70 257 ALA B O 1
ATOM 4418 N N . LYS B 1 264 ? 53.126 -3.649 30.965 1.00 29.58 258 LYS B N 1
ATOM 4419 C CA . LYS B 1 264 ? 52.242 -2.501 30.893 1.00 29.27 258 LYS B CA 1
ATOM 4420 C C . LYS B 1 264 ? 50.860 -2.989 30.486 1.00 25.77 258 LYS B C 1
ATOM 4421 O O . LYS B 1 264 ? 50.730 -3.954 29.729 1.00 26.67 258 LYS B O 1
ATOM 4427 N N . VAL B 1 265 ? 49.835 -2.331 31.018 1.00 28.27 259 VAL B N 1
ATOM 4428 C CA . VAL B 1 265 ? 48.446 -2.576 30.643 1.00 26.37 259 VAL B CA 1
ATOM 4429 C C . VAL B 1 265 ? 47.960 -1.333 29.918 1.00 26.26 259 VAL B C 1
ATOM 4430 O O . VAL B 1 265 ? 47.840 -0.259 30.521 1.00 26.28 259 VAL B O 1
ATOM 4434 N N . CYS B 1 266 ? 47.692 -1.469 28.622 1.00 26.80 260 CYS B N 1
ATOM 4435 C CA . CYS B 1 266 ? 47.164 -0.369 27.824 1.00 26.19 260 CYS B CA 1
ATOM 4436 C C . CYS B 1 266 ? 45.646 -0.431 27.920 1.00 27.17 260 CYS B C 1
ATOM 4437 O O . CYS B 1 266 ? 45.024 -1.342 27.374 1.00 27.71 260 CYS B O 1
ATOM 4440 N N . HIS B 1 267 ? 45.067 0.511 28.654 1.00 30.52 261 HIS B N 1
ATOM 4441 C CA . HIS B 1 267 ? 43.652 0.528 28.988 1.00 26.41 261 HIS B CA 1
ATOM 4442 C C . HIS B 1 267 ? 42.997 1.770 28.388 1.00 28.92 261 HIS B C 1
ATOM 4443 O O . HIS B 1 267 ? 43.661 2.655 27.840 1.00 27.39 261 HIS B O 1
ATOM 4450 N N . VAL B 1 268 ? 41.672 1.855 28.541 1.00 30.14 262 VAL B N 1
ATOM 4451 C CA . VAL B 1 268 ? 40.949 2.999 27.996 1.00 33.70 262 VAL B CA 1
ATOM 4452 C C . VAL B 1 268 ? 41.208 4.257 28.824 1.00 31.63 262 VAL B C 1
ATOM 4453 O O . VAL B 1 268 ? 41.578 4.210 30.005 1.00 29.10 262 VAL B O 1
ATOM 4457 N N . GLY B 1 269 ? 40.960 5.409 28.196 1.00 29.78 263 GLY B N 1
ATOM 4458 C CA . GLY B 1 269 ? 41.132 6.681 28.868 1.00 32.45 263 GLY B CA 1
ATOM 4459 C C . GLY B 1 269 ? 39.877 7.122 29.598 1.00 28.70 263 GLY B C 1
ATOM 4460 O O . GLY B 1 269 ? 39.314 8.179 29.298 1.00 29.77 263 GLY B O 1
ATOM 4461 N N . PHE B 1 270 ? 39.430 6.318 30.561 1.00 28.69 264 PHE B N 1
ATOM 4462 C CA . PHE B 1 270 ? 38.273 6.672 31.376 1.00 26.94 264 PHE B CA 1
ATOM 4463 C C . PHE B 1 270 ? 38.706 7.573 32.519 1.00 30.12 264 PHE B C 1
ATOM 4464 O O . PHE B 1 270 ? 39.885 7.646 32.864 1.00 28.81 264 PHE B O 1
ATOM 4472 N N . GLY B 1 271 ? 37.738 8.273 33.110 1.00 28.34 265 GLY B N 1
ATOM 4473 C CA . GLY B 1 271 ? 37.979 8.877 34.404 1.00 28.38 265 GLY B CA 1
ATOM 4474 C C . GLY B 1 271 ? 38.359 7.826 35.430 1.00 30.11 265 GLY B C 1
ATOM 4475 O O . GLY B 1 271 ? 38.049 6.643 35.287 1.00 28.78 265 GLY B O 1
ATOM 4476 N N . ARG B 1 272 ? 39.046 8.271 36.485 1.00 30.92 266 ARG B N 1
ATOM 4477 C CA . ARG B 1 272 ? 39.626 7.320 37.434 1.00 30.86 266 ARG B CA 1
ATOM 4478 C C . ARG B 1 272 ? 38.602 6.396 38.084 1.00 30.38 266 ARG B C 1
ATOM 4479 O O . ARG B 1 272 ? 38.863 5.180 38.151 1.00 32.84 266 ARG B O 1
ATOM 4487 N N . PRO B 1 273 ? 37.447 6.871 38.584 1.00 32.69 267 PRO B N 1
ATOM 4488 C CA . PRO B 1 273 ? 36.502 5.923 39.210 1.00 33.81 267 PRO B CA 1
ATOM 4489 C C . PRO B 1 273 ? 36.046 4.827 38.267 1.00 30.56 267 PRO B C 1
ATOM 4490 O O . PRO B 1 273 ? 36.029 3.647 38.646 1.00 31.18 267 PRO B O 1
ATOM 4494 N N . ALA B 1 274 ? 35.672 5.186 37.038 1.00 32.08 268 ALA B N 1
ATOM 4495 C CA . ALA B 1 274 ? 35.234 4.177 36.082 1.00 29.45 268 ALA B CA 1
ATOM 4496 C C . ALA B 1 274 ? 36.386 3.265 35.684 1.00 28.43 268 ALA B C 1
ATOM 4497 O O . ALA B 1 274 ? 36.208 2.045 35.544 1.00 30.49 268 ALA B O 1
ATOM 4499 N N . LEU B 1 275 ? 37.572 3.842 35.496 1.00 25.86 269 LEU B N 1
ATOM 4500 C CA . LEU B 1 275 ? 38.736 3.037 35.167 1.00 25.85 269 LEU B CA 1
ATOM 4501 C C . LEU B 1 275 ? 38.992 1.993 36.249 1.00 28.72 269 LEU B C 1
ATOM 4502 O O . LEU B 1 275 ? 39.218 0.818 35.950 1.00 28.16 269 LEU B O 1
ATOM 4507 N N . GLU B 1 276 ? 38.923 2.400 37.519 1.00 29.01 270 GLU B N 1
ATOM 4508 C CA . GLU B 1 276 ? 39.175 1.456 38.607 1.00 31.98 270 GLU B CA 1
ATOM 4509 C C . GLU B 1 276 ? 38.077 0.402 38.679 1.00 31.02 270 GLU B C 1
ATOM 4510 O O . GLU B 1 276 ? 38.359 -0.798 38.776 1.00 31.38 270 GLU B O 1
ATOM 4516 N N . ALA B 1 277 ? 36.809 0.830 38.608 1.00 32.31 271 ALA B N 1
ATOM 4517 C CA . ALA B 1 277 ? 35.705 -0.111 38.789 1.00 34.23 271 ALA B CA 1
ATOM 4518 C C . ALA B 1 277 ? 35.651 -1.131 37.662 1.00 33.59 271 ALA B C 1
ATOM 4519 O O . ALA B 1 277 ? 35.392 -2.315 37.902 1.00 33.55 271 ALA B O 1
ATOM 4521 N N . MET B 1 278 ? 35.893 -0.700 36.425 1.00 30.97 272 MET B N 1
ATOM 4522 C CA . MET B 1 278 ? 35.758 -1.618 35.302 1.00 33.72 272 MET B CA 1
ATOM 4523 C C . MET B 1 278 ? 37.036 -2.375 34.954 1.00 29.89 272 MET B C 1
ATOM 4524 O O . MET B 1 278 ? 36.952 -3.475 34.401 1.00 29.83 272 MET B O 1
ATOM 4529 N N . PHE B 1 279 ? 38.216 -1.848 35.273 1.00 30.34 273 PHE B N 1
ATOM 4530 C CA . PHE B 1 279 ? 39.425 -2.481 34.759 1.00 29.59 273 PHE B CA 1
ATOM 4531 C C . PHE B 1 279 ? 40.487 -2.743 35.830 1.00 30.09 273 PHE B C 1
ATOM 4532 O O . PHE B 1 279 ? 40.940 -3.880 35.993 1.00 33.82 273 PHE B O 1
ATOM 4540 N N . LEU B 1 280 ? 40.904 -1.698 36.546 1.00 30.23 274 LEU B N 1
ATOM 4541 C CA . LEU B 1 280 ? 42.076 -1.804 37.416 1.00 32.14 274 LEU B CA 1
ATOM 4542 C C . LEU B 1 280 ? 41.804 -2.678 38.634 1.00 35.55 274 LEU B C 1
ATOM 4543 O O . LEU B 1 280 ? 42.691 -3.413 39.085 1.00 35.48 274 LEU B O 1
ATOM 4548 N N . LEU B 1 281 ? 40.595 -2.599 39.193 1.00 32.73 275 LEU B N 1
ATOM 4549 C CA . LEU B 1 281 ? 40.230 -3.407 40.354 1.00 34.05 275 LEU B CA 1
ATOM 4550 C C . LEU B 1 281 ? 39.912 -4.846 39.946 1.00 34.38 275 LEU B C 1
ATOM 4551 O O . LEU B 1 281 ? 40.410 -5.782 40.586 1.00 34.16 275 LEU B O 1
ATOM 4556 N N . PRO B 1 282 ? 39.075 -5.082 38.925 1.00 34.31 276 PRO B N 1
ATOM 4557 C CA . PRO B 1 282 ? 38.850 -6.474 38.497 1.00 35.73 276 PRO B CA 1
ATOM 4558 C C . PRO B 1 282 ? 40.121 -7.211 38.126 1.00 34.79 276 PRO B C 1
ATOM 4559 O O . PRO B 1 282 ? 40.198 -8.429 38.312 1.00 32.78 276 PRO B O 1
ATOM 4563 N N . LEU B 1 283 ? 41.121 -6.520 37.593 1.00 32.11 277 LEU B N 1
ATOM 4564 C CA . LEU B 1 283 ? 42.356 -7.163 37.175 1.00 34.55 277 LEU B CA 1
ATOM 4565 C C . LEU B 1 283 ? 43.470 -7.031 38.209 1.00 37.90 277 LEU B C 1
ATOM 4566 O O . LEU B 1 283 ? 44.528 -7.649 38.033 1.00 33.89 277 LEU B O 1
ATOM 4571 N N . ASP B 1 284 ? 43.239 -6.262 39.275 1.00 35.18 278 ASP B N 1
ATOM 4572 C CA . ASP B 1 284 ? 44.215 -5.961 40.328 1.00 37.14 278 ASP B CA 1
ATOM 4573 C C . ASP B 1 284 ? 45.552 -5.491 39.746 1.00 35.55 278 ASP B C 1
ATOM 4574 O O . ASP B 1 284 ? 46.614 -6.040 40.031 1.00 38.86 278 ASP B O 1
ATOM 4579 N N . VAL B 1 285 ? 45.486 -4.428 38.957 1.00 35.53 279 VAL B N 1
ATOM 4580 C CA . VAL B 1 285 ? 46.673 -3.945 38.239 1.00 34.43 279 VAL B CA 1
ATOM 4581 C C . VAL B 1 285 ? 47.551 -3.152 39.184 1.00 36.71 279 VAL B C 1
ATOM 4582 O O . VAL B 1 285 ? 47.078 -2.176 39.794 1.00 32.32 279 VAL B O 1
ATOM 4586 N N . PRO B 1 286 ? 48.844 -3.484 39.307 1.00 33.56 280 PRO B N 1
ATOM 4587 C CA . PRO B 1 286 ? 49.772 -2.598 40.021 1.00 39.73 280 PRO B CA 1
ATOM 4588 C C . PRO B 1 286 ? 49.854 -1.246 39.324 1.00 36.03 280 PRO B C 1
ATOM 4589 O O . PRO B 1 286 ? 49.881 -1.166 38.096 1.00 35.29 280 PRO B O 1
ATOM 4593 N N . GLU B 1 287 ? 49.901 -0.175 40.121 1.00 38.92 281 GLU B N 1
ATOM 4594 C CA . GLU B 1 287 ? 49.820 1.165 39.553 1.00 36.57 281 GLU B CA 1
ATOM 4595 C C . GLU B 1 287 ? 50.937 1.436 38.549 1.00 36.04 281 GLU B C 1
ATOM 4596 O O . GLU B 1 287 ? 50.728 2.194 37.594 1.00 35.77 281 GLU B O 1
ATOM 4602 N N . GLU B 1 288 ? 52.125 0.842 38.743 1.00 34.42 282 GLU B N 1
ATOM 4603 C CA . GLU B 1 288 ? 53.236 1.078 37.821 1.00 36.18 282 GLU B CA 1
ATOM 4604 C C . GLU B 1 288 ? 52.997 0.471 36.441 1.00 35.39 282 GLU B C 1
ATOM 4605 O O . GLU B 1 288 ? 53.658 0.873 35.475 1.00 33.35 282 GLU B O 1
ATOM 4611 N N . LYS B 1 289 ? 52.094 -0.501 36.329 1.00 32.84 283 LYS B N 1
ATOM 4612 C CA . LYS B 1 289 ? 51.789 -1.140 35.056 1.00 32.14 283 LYS B CA 1
ATOM 4613 C C . LYS B 1 289 ? 50.698 -0.424 34.260 1.00 30.31 283 LYS B C 1
ATOM 4614 O O . LYS B 1 289 ? 50.488 -0.767 33.089 1.00 30.01 283 LYS B O 1
ATOM 4620 N N . THR B 1 290 ? 49.998 0.543 34.855 1.00 33.14 284 THR B N 1
ATOM 4621 C CA . THR B 1 290 ? 48.986 1.300 34.121 1.00 30.94 284 THR B CA 1
ATOM 4622 C C . THR B 1 290 ? 49.625 2.375 33.233 1.00 31.21 284 THR B C 1
ATOM 4623 O O . THR B 1 290 ? 50.827 2.647 33.289 1.00 30.48 284 THR B O 1
ATOM 4627 N N . VAL B 1 291 ? 48.789 3.010 32.413 1.00 28.67 285 VAL B N 1
ATOM 4628 C CA . VAL B 1 291 ? 49.211 4.188 31.661 1.00 30.11 285 VAL B CA 1
ATOM 4629 C C . VAL B 1 291 ? 48.395 5.408 32.092 1.00 30.83 285 VAL B C 1
ATOM 4630 O O . VAL B 1 291 ? 48.190 6.343 31.309 1.00 31.33 285 VAL B O 1
ATOM 4634 N N . TRP B 1 292 ? 47.987 5.430 33.367 1.00 30.82 286 TRP B N 1
ATOM 4635 C CA . TRP B 1 292 ? 47.083 6.465 33.881 1.00 29.91 286 TRP B CA 1
ATOM 4636 C C . TRP B 1 292 ? 47.581 7.888 33.623 1.00 30.75 286 TRP B C 1
ATOM 4637 O O . TRP B 1 292 ? 46.805 8.763 33.215 1.00 28.90 286 TRP B O 1
ATOM 4648 N N . GLU B 1 293 ? 48.855 8.170 33.912 1.00 31.15 287 GLU B N 1
ATOM 4649 C CA . GLU B 1 293 ? 49.251 9.569 33.765 1.00 31.08 287 GLU B CA 1
ATOM 4650 C C . GLU B 1 293 ? 49.398 9.994 32.313 1.00 32.33 287 GLU B C 1
ATOM 4651 O O . GLU B 1 293 ? 49.498 11.195 32.053 1.00 34.63 287 GLU B O 1
ATOM 4657 N N . TYR B 1 294 ? 49.392 9.057 31.365 1.00 31.24 288 TYR B N 1
ATOM 4658 C CA . TYR B 1 294 ? 49.209 9.426 29.962 1.00 31.41 288 TYR B CA 1
ATOM 4659 C C . TYR B 1 294 ? 47.722 9.536 29.622 1.00 28.73 288 TYR B C 1
ATOM 4660 O O . TYR B 1 294 ? 47.276 10.533 29.041 1.00 28.10 288 TYR B O 1
ATOM 4669 N N . ALA B 1 295 ? 46.940 8.522 29.999 1.00 28.73 289 ALA B N 1
ATOM 4670 C CA . ALA B 1 295 ? 45.514 8.510 29.672 1.00 27.00 289 ALA B CA 1
ATOM 4671 C C . ALA B 1 295 ? 44.792 9.750 30.201 1.00 29.81 289 ALA B C 1
ATOM 4672 O O . ALA B 1 295 ? 43.873 10.274 29.546 1.00 25.43 289 ALA B O 1
ATOM 4674 N N . ASN B 1 296 ? 45.177 10.235 31.386 1.00 29.45 290 ASN B N 1
ATOM 4675 C CA . ASN B 1 296 ? 44.442 11.365 31.953 1.00 32.85 290 ASN B CA 1
ATOM 4676 C C . ASN B 1 296 ? 44.782 12.694 31.276 1.00 27.62 290 ASN B C 1
ATOM 4677 O O . ASN B 1 296 ? 44.254 13.732 31.685 1.00 30.71 290 ASN B O 1
ATOM 4682 N N . THR B 1 297 ? 45.657 12.696 30.270 1.00 27.09 291 THR B N 1
ATOM 4683 C CA . THR B 1 297 ? 45.871 13.878 29.451 1.00 27.16 291 THR B CA 1
ATOM 4684 C C . THR B 1 297 ? 45.202 13.778 28.089 1.00 29.69 291 THR B C 1
ATOM 4685 O O . THR B 1 297 ? 45.159 14.785 27.368 1.00 26.48 291 THR B O 1
ATOM 4689 N N . ILE B 1 298 ? 44.710 12.594 27.715 1.00 25.32 292 ILE B N 1
ATOM 4690 C CA . ILE B 1 298 ? 44.113 12.340 26.406 1.00 26.05 292 ILE B CA 1
ATOM 4691 C C . ILE B 1 298 ? 42.592 12.209 26.491 1.00 25.98 292 ILE B C 1
ATOM 4692 O O . ILE B 1 298 ? 41.859 12.830 25.718 1.00 26.60 292 ILE B O 1
ATOM 4697 N N . GLY B 1 299 ? 42.099 11.368 27.388 1.00 26.00 293 GLY B N 1
ATOM 4698 C CA . GLY B 1 299 ? 40.667 11.071 27.397 1.00 28.50 293 GLY B CA 1
ATOM 4699 C C . GLY B 1 299 ? 40.313 9.827 26.599 1.00 27.26 293 GLY B C 1
ATOM 4700 O O . GLY B 1 299 ? 41.163 8.992 26.275 1.00 26.72 293 GLY B O 1
ATOM 4701 N N . HIS B 1 300 ? 39.015 9.691 26.301 1.00 26.47 294 HIS B N 1
ATOM 4702 C CA . HIS B 1 300 ? 38.460 8.479 25.686 1.00 26.84 294 HIS B CA 1
ATOM 4703 C C . HIS B 1 300 ? 38.204 8.748 24.204 1.00 26.40 294 HIS B C 1
ATOM 4704 O O . HIS B 1 300 ? 37.194 9.349 23.833 1.00 27.47 294 HIS B O 1
ATOM 4711 N N . THR B 1 301 ? 39.112 8.291 23.354 1.00 27.22 295 THR B N 1
ATOM 4712 C CA . THR B 1 301 ? 38.861 8.337 21.924 1.00 28.70 295 THR B CA 1
ATOM 4713 C C . THR B 1 301 ? 37.857 7.254 21.546 1.00 28.01 295 THR B C 1
ATOM 4714 O O . THR B 1 301 ? 37.570 6.340 22.323 1.00 28.61 295 THR B O 1
ATOM 4718 N N . GLY B 1 302 ? 37.329 7.357 20.329 1.00 24.30 296 GLY B N 1
ATOM 4719 C CA . GLY B 1 302 ? 36.395 6.363 19.833 1.00 26.79 296 GLY B CA 1
ATOM 4720 C C . GLY B 1 302 ? 36.926 4.942 19.912 1.00 29.07 296 GLY B C 1
ATOM 4721 O O . GLY B 1 302 ? 36.322 4.092 20.566 1.00 30.45 296 GLY B O 1
ATOM 4722 N N . ALA B 1 303 ? 38.038 4.663 19.215 1.00 24.61 297 ALA B N 1
ATOM 4723 C CA . ALA B 1 303 ? 38.581 3.306 19.169 1.00 25.26 297 ALA B CA 1
ATOM 4724 C C . ALA B 1 303 ? 40.106 3.301 19.133 1.00 26.24 297 ALA B C 1
ATOM 4725 O O . ALA B 1 303 ? 40.706 2.284 18.757 1.00 23.90 297 ALA B O 1
ATOM 4727 N N . ALA B 1 304 ? 40.747 4.401 19.497 1.00 26.76 298 ALA B N 1
ATOM 4728 C CA . ALA B 1 304 ? 42.194 4.489 19.406 1.00 24.75 298 ALA B CA 1
ATOM 4729 C C . ALA B 1 304 ? 42.908 4.315 20.742 1.00 25.85 298 ALA B C 1
ATOM 4730 O O . ALA B 1 304 ? 44.141 4.195 20.745 1.00 25.00 298 ALA B O 1
ATOM 4732 N N . ASP B 1 305 ? 42.183 4.311 21.868 1.00 25.85 299 ASP B N 1
ATOM 4733 C CA . ASP B 1 305 ? 42.832 4.368 23.184 1.00 27.24 299 ASP B CA 1
ATOM 4734 C C . ASP B 1 305 ? 43.919 3.304 23.332 1.00 28.36 299 ASP B C 1
ATOM 4735 O O . ASP B 1 305 ? 45.027 3.592 23.805 1.00 25.28 299 ASP B O 1
ATOM 4740 N N . LEU B 1 306 ? 43.610 2.061 22.953 1.00 23.44 300 LEU B N 1
ATOM 4741 C CA . LEU B 1 306 ? 44.524 0.958 23.246 1.00 26.82 300 LEU B CA 1
ATOM 4742 C C . LEU B 1 306 ? 45.833 1.100 22.471 1.00 24.49 300 LEU B C 1
ATOM 4743 O O . LEU B 1 306 ? 46.916 0.831 23.009 1.00 26.25 300 LEU B O 1
ATOM 4748 N N . PHE B 1 307 ? 45.755 1.531 21.217 1.00 24.16 301 PHE B N 1
ATOM 4749 C CA . PHE B 1 307 ? 46.945 1.650 20.386 1.00 24.12 301 PHE B CA 1
ATOM 4750 C C . PHE B 1 307 ? 47.658 2.990 20.546 1.00 26.76 301 PHE B C 1
ATOM 4751 O O . PHE B 1 307 ? 48.857 3.074 20.256 1.00 23.24 301 PHE B O 1
ATOM 4759 N N . LEU B 1 308 ? 46.967 4.036 21.003 1.00 23.21 302 LEU B N 1
ATOM 4760 C CA . LEU B 1 308 ? 47.686 5.223 21.457 1.00 23.32 302 LEU B CA 1
ATOM 4761 C C . LEU B 1 308 ? 48.544 4.894 22.669 1.00 24.28 302 LEU B C 1
ATOM 4762 O O . LEU B 1 308 ? 49.685 5.360 22.783 1.00 27.73 302 LEU B O 1
ATOM 4767 N N . GLY B 1 309 ? 48.005 4.090 23.588 1.00 23.85 303 GLY B N 1
ATOM 4768 C CA . GLY B 1 309 ? 48.774 3.679 24.752 1.00 24.88 303 GLY B CA 1
ATOM 4769 C C . GLY B 1 309 ? 49.955 2.796 24.396 1.00 27.38 303 GLY B C 1
ATOM 4770 O O . GLY B 1 309 ? 51.051 2.974 24.935 1.00 27.21 303 GLY B O 1
ATOM 4771 N N . LEU B 1 310 ? 49.742 1.830 23.494 1.00 24.63 304 LEU B N 1
ATOM 4772 C CA . LEU B 1 310 ? 50.838 0.982 23.031 1.00 25.95 304 LEU B CA 1
ATOM 4773 C C . LEU B 1 310 ? 51.937 1.810 22.375 1.00 28.20 304 LEU B C 1
ATOM 4774 O O . LEU B 1 310 ? 53.129 1.628 22.676 1.00 26.57 304 LEU B O 1
ATOM 4779 N N . GLU B 1 311 ? 51.564 2.707 21.449 1.00 20.39 305 GLU B N 1
ATOM 4780 C CA . GLU B 1 311 ? 52.589 3.506 20.780 1.00 28.46 305 GLU B CA 1
ATOM 4781 C C . GLU B 1 311 ? 53.335 4.370 21.788 1.00 26.86 305 GLU B C 1
ATOM 4782 O O . GLU B 1 311 ? 54.559 4.511 21.706 1.00 25.89 305 GLU B O 1
ATOM 4788 N N . HIS B 1 312 ? 52.621 4.902 22.783 1.00 25.13 306 HIS B N 1
ATOM 4789 C CA . HIS B 1 312 ? 53.258 5.736 23.802 1.00 28.47 306 HIS B CA 1
ATOM 4790 C C . HIS B 1 312 ? 54.295 4.956 24.611 1.00 27.76 306 HIS B C 1
ATOM 4791 O O . HIS B 1 312 ? 55.451 5.386 24.725 1.00 28.61 306 HIS B O 1
ATOM 4798 N N . VAL B 1 313 ? 53.913 3.809 25.181 1.00 26.77 307 VAL B N 1
ATOM 4799 C CA . VAL B 1 313 ? 54.875 3.112 26.040 1.00 28.27 307 VAL B CA 1
ATOM 4800 C C . VAL B 1 313 ? 56.024 2.557 25.208 1.00 28.73 307 VAL B C 1
ATOM 4801 O O . VAL B 1 313 ? 57.158 2.437 25.699 1.00 29.13 307 VAL B O 1
ATOM 4805 N N . TRP B 1 314 ? 55.769 2.239 23.939 1.00 25.67 308 TRP B N 1
ATOM 4806 C CA . TRP B 1 314 ? 56.837 1.759 23.065 1.00 26.94 308 TRP B CA 1
ATOM 4807 C C . TRP B 1 314 ? 57.794 2.884 22.671 1.00 30.25 308 TRP B C 1
ATOM 4808 O O . TRP B 1 314 ? 59.020 2.750 22.809 1.00 26.91 308 TRP B O 1
ATOM 4819 N N . ARG B 1 315 ? 57.263 4.000 22.166 1.00 27.58 309 ARG B N 1
ATOM 4820 C CA . ARG B 1 315 ? 58.142 5.058 21.679 1.00 29.80 309 ARG B CA 1
ATOM 4821 C C . ARG B 1 315 ? 58.857 5.812 22.799 1.00 30.57 309 ARG B C 1
ATOM 4822 O O . ARG B 1 315 ? 59.944 6.351 22.552 1.00 33.47 309 ARG B O 1
ATOM 4830 N N . THR B 1 316 ? 58.327 5.816 24.024 1.00 28.78 310 THR B N 1
ATOM 4831 C CA . THR B 1 316 ? 59.017 6.442 25.149 1.00 29.00 310 THR B CA 1
ATOM 4832 C C . THR B 1 316 ? 60.006 5.501 25.828 1.00 33.99 310 THR B C 1
ATOM 4833 O O . THR B 1 316 ? 60.630 5.886 26.821 1.00 38.21 310 THR B O 1
ATOM 4837 N N . GLY B 1 317 ? 60.148 4.276 25.334 1.00 31.83 311 GLY B N 1
ATOM 4838 C CA . GLY B 1 317 ? 61.083 3.335 25.909 1.00 32.18 311 GLY B CA 1
ATOM 4839 C C . GLY B 1 317 ? 60.646 2.697 27.202 1.00 33.54 311 GLY B C 1
ATOM 4840 O O . GLY B 1 317 ? 61.466 2.044 27.853 1.00 33.72 311 GLY B O 1
ATOM 4841 N N . GLN B 1 318 ? 59.371 2.819 27.586 1.00 29.43 312 GLN B N 1
ATOM 4842 C CA . GLN B 1 318 ? 58.942 2.216 28.839 1.00 25.72 312 GLN B CA 1
ATOM 4843 C C . GLN B 1 318 ? 58.828 0.703 28.729 1.00 26.75 312 GLN B C 1
ATOM 4844 O O . GLN B 1 318 ? 58.845 0.015 29.756 1.00 30.20 312 GLN B O 1
ATOM 4850 N N . VAL B 1 319 ? 58.765 0.176 27.507 1.00 29.42 313 VAL B N 1
ATOM 4851 C CA . VAL B 1 319 ? 58.827 -1.252 27.239 1.00 28.84 313 VAL B CA 1
ATOM 4852 C C . VAL B 1 319 ? 59.885 -1.486 26.169 1.00 31.64 313 VAL B C 1
ATOM 4853 O O . VAL B 1 319 ? 60.115 -0.640 25.298 1.00 32.50 313 VAL B O 1
ATOM 4857 N N . GLY B 1 320 ? 60.559 -2.628 26.260 1.00 30.49 314 GLY B N 1
ATOM 4858 C CA . GLY B 1 320 ? 61.589 -2.968 25.305 1.00 30.42 314 GLY B CA 1
ATOM 4859 C C . GLY B 1 320 ? 61.535 -4.431 24.926 1.00 29.87 314 GLY B C 1
ATOM 4860 O O . GLY B 1 320 ? 60.681 -5.181 25.409 1.00 30.81 314 GLY B O 1
ATOM 4861 N N . PRO B 1 321 ? 62.453 -4.871 24.069 1.00 32.28 315 PRO B N 1
ATOM 4862 C CA . PRO B 1 321 ? 62.391 -6.248 23.556 1.00 28.62 315 PRO B CA 1
ATOM 4863 C C . PRO B 1 321 ? 62.325 -7.269 24.684 1.00 29.30 315 PRO B C 1
ATOM 4864 O O . PRO B 1 321 ? 63.070 -7.193 25.662 1.00 30.36 315 PRO B O 1
ATOM 4868 N N . GLY B 1 322 ? 61.398 -8.222 24.548 1.00 26.87 316 GLY B N 1
ATOM 4869 C CA . GLY B 1 322 ? 61.109 -9.219 25.556 1.00 30.99 316 GLY B CA 1
ATOM 4870 C C . GLY B 1 322 ? 59.951 -8.887 26.482 1.00 30.20 316 GLY B C 1
ATOM 4871 O O . GLY B 1 322 ? 59.361 -9.807 27.061 1.00 28.02 316 GLY B O 1
ATOM 4872 N N . ASP B 1 323 ? 59.599 -7.611 26.628 1.00 27.21 317 ASP B N 1
ATOM 4873 C CA . ASP B 1 323 ? 58.469 -7.246 27.479 1.00 28.38 317 ASP B CA 1
ATOM 4874 C C . ASP B 1 323 ? 57.149 -7.637 26.825 1.00 27.53 317 ASP B C 1
ATOM 4875 O O . ASP B 1 323 ? 57.007 -7.612 25.599 1.00 26.83 317 ASP B O 1
ATOM 4880 N N . HIS B 1 324 ? 56.169 -7.974 27.666 1.00 26.96 318 HIS B N 1
ATOM 4881 C CA . HIS B 1 324 ? 54.812 -8.271 27.222 1.00 29.69 318 HIS B CA 1
ATOM 4882 C C . HIS B 1 324 ? 53.886 -7.129 27.619 1.00 25.24 318 HIS B C 1
ATOM 4883 O O . HIS B 1 324 ? 54.053 -6.511 28.680 1.00 24.23 318 HIS B O 1
ATOM 4890 N N . VAL B 1 325 ? 52.925 -6.836 26.745 1.00 23.71 319 VAL B N 1
ATOM 4891 C CA . VAL B 1 325 ? 51.966 -5.763 26.954 1.00 21.54 319 VAL B CA 1
ATOM 4892 C C . VAL B 1 325 ? 50.566 -6.337 26.757 1.00 24.36 319 VAL B C 1
ATOM 4893 O O . VAL B 1 325 ? 50.321 -7.083 25.803 1.00 22.50 319 VAL B O 1
ATOM 4897 N N . LEU B 1 326 ? 49.656 -5.997 27.662 1.00 23.48 320 LEU B N 1
ATOM 4898 C CA . LEU B 1 326 ? 48.254 -6.368 27.544 1.00 25.58 320 LEU B CA 1
ATOM 4899 C C . LEU B 1 326 ? 47.464 -5.160 27.060 1.00 23.00 320 LEU B C 1
ATOM 4900 O O . LEU B 1 326 ? 47.610 -4.067 27.610 1.00 26.79 320 LEU B O 1
ATOM 4905 N N . LEU B 1 327 ? 46.643 -5.359 26.031 1.00 25.76 321 LEU B N 1
ATOM 4906 C CA . LEU B 1 327 ? 45.641 -4.378 25.623 1.00 26.09 321 LEU B CA 1
ATOM 4907 C C . LEU B 1 327 ? 44.284 -4.891 26.077 1.00 25.11 321 LEU B C 1
ATOM 4908 O O . LEU B 1 327 ? 43.930 -6.029 25.764 1.00 22.84 321 LEU B O 1
ATOM 4913 N N . ILE B 1 328 ? 43.516 -4.058 26.783 1.00 25.59 322 ILE B N 1
ATOM 4914 C CA . ILE B 1 328 ? 42.222 -4.480 27.323 1.00 25.09 322 ILE B CA 1
ATOM 4915 C C . ILE B 1 328 ? 41.220 -3.339 27.152 1.00 22.56 322 ILE B C 1
ATOM 4916 O O . ILE B 1 328 ? 41.515 -2.188 27.490 1.00 23.26 322 ILE B O 1
ATOM 4921 N N . GLY B 1 329 ? 40.030 -3.659 26.634 1.00 22.03 323 GLY B N 1
ATOM 4922 C CA . GLY B 1 329 ? 38.984 -2.659 26.534 1.00 23.62 323 GLY B CA 1
ATOM 4923 C C . GLY B 1 329 ? 37.629 -3.313 26.695 1.00 21.42 323 GLY B C 1
ATOM 4924 O O . GLY B 1 329 ? 37.512 -4.531 26.775 1.00 21.24 323 GLY B O 1
ATOM 4925 N N . ALA B 1 330 ? 36.594 -2.476 26.771 1.00 25.28 324 ALA B N 1
ATOM 4926 C CA . ALA B 1 330 ? 35.233 -2.990 26.824 1.00 24.84 324 ALA B CA 1
ATOM 4927 C C . ALA B 1 330 ? 34.338 -2.004 26.090 1.00 26.31 324 ALA B C 1
ATOM 4928 O O . ALA B 1 330 ? 34.349 -0.810 26.393 1.00 30.48 324 ALA B O 1
ATOM 4930 N N . SER B 1 331 ? 33.581 -2.501 25.131 1.00 27.73 325 SER B N 1
ATOM 4931 C CA . SER B 1 331 ? 32.735 -1.654 24.312 1.00 27.22 325 SER B CA 1
ATOM 4932 C C . SER B 1 331 ? 31.282 -1.793 24.735 1.00 25.19 325 SER B C 1
ATOM 4933 O O . SER B 1 331 ? 30.898 -2.746 25.426 1.00 22.62 325 SER B O 1
ATOM 4936 N N . THR B 1 332 ? 30.485 -0.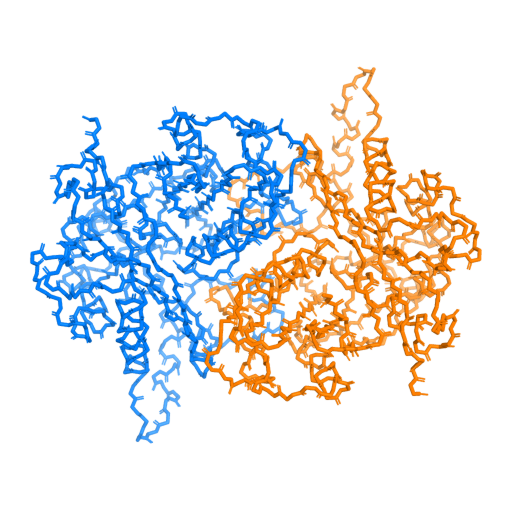807 24.312 1.00 24.16 326 THR B N 1
ATOM 4937 C CA . THR B 1 332 ? 29.033 -0.853 24.441 1.00 25.59 326 THR B CA 1
ATOM 4938 C C . THR B 1 332 ? 28.476 -2.142 23.856 1.00 25.07 326 THR B C 1
ATOM 4939 O O . THR B 1 332 ? 28.990 -2.653 22.856 1.00 23.67 326 THR B O 1
ATOM 4943 N N . GLY B 1 333 ? 27.423 -2.681 24.480 1.00 19.77 327 GLY B N 1
ATOM 4944 C CA . GLY B 1 333 ? 26.838 -3.897 23.931 1.00 22.80 327 GLY B CA 1
ATOM 4945 C C . GLY B 1 333 ? 26.448 -5.043 24.858 1.00 23.46 327 GLY B C 1
ATOM 4946 O O . GLY B 1 333 ? 25.328 -5.551 24.744 1.00 24.69 327 GLY B O 1
ATOM 4947 N N . MET B 1 334 ? 27.344 -5.534 25.716 1.00 23.07 328 MET B N 1
ATOM 4948 C CA . MET B 1 334 ? 28.729 -5.105 25.807 1.00 25.19 328 MET B CA 1
ATOM 4949 C C . MET B 1 334 ? 29.667 -6.223 25.383 1.00 24.55 328 MET B C 1
ATOM 4950 O O . MET B 1 334 ? 29.288 -7.382 25.326 1.00 23.18 328 MET B O 1
ATOM 4955 N N . GLU B 1 335 ? 30.931 -5.874 25.194 1.00 24.56 329 GLU B N 1
ATOM 4956 C CA . GLU B 1 335 ? 31.904 -6.877 24.796 1.00 25.65 329 GLU B CA 1
ATOM 4957 C C . GLU B 1 335 ? 33.233 -6.487 25.425 1.00 22.71 329 GLU B C 1
ATOM 4958 O O . GLU B 1 335 ? 33.545 -5.300 25.512 1.00 23.62 329 GLU B O 1
ATOM 4964 N N . ALA B 1 336 ? 33.957 -7.473 25.958 1.00 22.12 330 ALA B N 1
ATOM 4965 C CA . ALA B 1 336 ? 35.297 -7.239 26.491 1.00 23.01 330 ALA B CA 1
ATOM 4966 C C . ALA B 1 336 ? 36.291 -7.893 25.546 1.00 21.49 330 ALA B C 1
ATOM 4967 O O . ALA B 1 336 ? 36.077 -9.026 25.106 1.00 24.64 330 ALA B O 1
ATOM 4969 N N . GLY B 1 337 ? 37.346 -7.171 25.202 1.00 21.29 331 GLY B N 1
ATOM 4970 C CA . GLY B 1 337 ? 38.331 -7.675 24.272 1.00 21.22 331 GLY B CA 1
ATOM 4971 C C . GLY B 1 337 ? 39.722 -7.417 24.812 1.00 21.05 331 GLY B C 1
ATOM 4972 O O . GLY B 1 337 ? 39.981 -6.393 25.448 1.00 22.43 331 GLY B O 1
ATOM 4973 N N . ALA B 1 338 ? 40.626 -8.348 24.514 1.00 21.13 332 ALA B N 1
ATOM 4974 C CA . ALA B 1 338 ? 41.999 -8.210 24.979 1.00 22.93 332 ALA B CA 1
ATOM 4975 C C . ALA B 1 338 ? 42.967 -8.773 23.946 1.00 23.66 332 ALA B C 1
ATOM 4976 O O . ALA B 1 338 ? 42.604 -9.630 23.133 1.00 23.34 332 ALA B O 1
ATOM 4978 N N . ALA B 1 339 ? 44.201 -8.259 23.978 1.00 21.43 333 ALA B N 1
ATOM 4979 C CA . ALA B 1 339 ? 45.299 -8.790 23.180 1.00 20.62 333 ALA B CA 1
ATOM 4980 C C . ALA B 1 339 ? 46.560 -8.802 24.027 1.00 22.06 333 ALA B C 1
ATOM 4981 O O . ALA B 1 339 ? 46.729 -7.967 24.915 1.00 23.13 333 ALA B O 1
ATOM 4983 N N . VAL B 1 340 ? 47.463 -9.727 23.714 1.00 22.20 334 VAL B N 1
ATOM 4984 C CA . VAL B 1 340 ? 48.788 -9.775 24.330 1.00 24.01 334 VAL B CA 1
ATOM 4985 C C . VAL B 1 340 ? 49.825 -9.705 23.223 1.00 22.00 334 VAL B C 1
ATOM 4986 O O . VAL B 1 340 ? 49.732 -10.440 22.235 1.00 22.87 334 VAL B O 1
ATOM 4990 N N . VAL B 1 341 ? 50.782 -8.785 23.366 1.00 25.74 335 VAL B N 1
ATOM 4991 C CA . VAL B 1 341 ? 51.885 -8.685 22.424 1.00 25.30 335 VAL B CA 1
ATOM 4992 C C . VAL B 1 341 ? 53.208 -8.809 23.165 1.00 24.43 335 VAL B C 1
ATOM 4993 O O . VAL B 1 341 ? 53.340 -8.424 24.331 1.00 23.40 335 VAL B O 1
ATOM 4997 N N . ARG B 1 342 ? 54.191 -9.367 22.468 1.00 25.49 336 ARG B N 1
ATOM 4998 C CA . ARG B 1 342 ? 55.579 -9.396 22.927 1.00 26.21 336 ARG B CA 1
ATOM 4999 C C . ARG B 1 342 ? 56.374 -8.401 22.100 1.00 23.82 336 ARG B C 1
ATOM 5000 O O . ARG B 1 342 ? 56.463 -8.551 20.878 1.00 25.22 336 ARG B O 1
ATOM 5008 N N . ILE B 1 343 ? 56.957 -7.400 22.760 1.00 24.32 337 ILE B N 1
ATOM 5009 C CA . ILE B 1 343 ? 57.790 -6.433 22.051 1.00 24.69 337 ILE B CA 1
ATOM 5010 C C . ILE B 1 343 ? 59.011 -7.157 21.499 1.00 27.45 337 ILE B C 1
ATOM 5011 O O . ILE B 1 343 ? 59.659 -7.940 22.208 1.00 30.01 337 ILE B O 1
ATOM 5016 N N . ALA B 1 344 ? 59.296 -6.954 20.217 1.00 25.44 338 ALA B N 1
ATOM 5017 C CA . ALA B 1 344 ? 60.448 -7.582 19.592 1.00 28.41 338 ALA B CA 1
ATOM 5018 C C . ALA B 1 344 ? 61.539 -6.595 19.203 1.00 31.84 338 ALA B C 1
ATOM 5019 O O . ALA B 1 344 ? 62.696 -7.002 19.048 1.00 28.73 338 ALA B O 1
ATOM 5021 N N . GLU B 1 345 ? 61.206 -5.324 19.033 1.00 27.22 339 GLU B N 1
ATOM 5022 C CA . GLU B 1 345 ? 62.192 -4.324 18.647 1.00 29.59 339 GLU B CA 1
ATOM 5023 C C . GLU B 1 345 ? 61.993 -3.085 19.496 1.00 31.30 339 GLU B C 1
ATOM 5024 O O . GLU B 1 345 ? 60.863 -2.723 19.830 1.00 28.82 339 GLU B O 1
ATOM 5030 N N . ALA B 1 346 ? 63.088 -2.390 19.776 1.00 25.88 340 ALA B N 1
ATOM 5031 C CA . ALA B 1 346 ? 62.950 -1.087 20.391 1.00 30.10 340 ALA B CA 1
ATOM 5032 C C . ALA B 1 346 ? 62.582 -0.053 19.334 1.00 30.58 340 ALA B C 1
ATOM 5033 O O . ALA B 1 346 ? 62.828 -0.233 18.139 1.00 32.42 340 ALA B O 1
ATOM 5035 N N . ALA B 1 347 ? 61.951 1.021 19.790 1.00 31.18 341 ALA B N 1
ATOM 5036 C CA . ALA B 1 347 ? 61.612 2.129 18.915 1.00 34.48 341 ALA B CA 1
ATOM 5037 C C . ALA B 1 347 ? 62.856 2.959 18.585 1.00 39.08 341 ALA B C 1
ATOM 5038 O O . ALA B 1 347 ? 63.735 3.144 19.432 1.00 38.75 341 ALA B O 1
ATOM 5040 N N . PRO B 1 348 ? 62.939 3.499 17.365 1.00 43.12 342 PRO B N 1
ATOM 5041 C CA . PRO B 1 348 ? 63.972 4.497 17.046 1.00 46.01 342 PRO B CA 1
ATOM 5042 C C . PRO B 1 348 ? 63.897 5.735 17.946 1.00 48.80 342 PRO B C 1
ATOM 5043 O O . PRO B 1 348 ? 64.724 5.888 18.851 1.00 56.07 342 PRO B O 1
#

CATH classification: 3.40.47.10 (+1 more: 3.40.47.10)